Protein AF-0000000084334360 (afdb_homodimer)

pLDDT: mean 88.79, std 19.03, range [22.97, 98.69]

Solvent-accessible surface area (backbone atoms only — not comparable to full-atom values): 27209 Å² total; per-residue (Å²): 138,85,81,80,79,78,79,78,78,79,75,78,75,76,75,76,73,76,75,74,67,74,68,68,79,47,69,57,50,67,51,60,50,77,47,64,86,34,44,76,71,41,64,29,41,36,35,42,34,36,26,34,40,46,79,77,45,45,77,40,68,36,67,56,76,63,43,61,57,56,65,61,46,49,33,38,34,29,43,60,87,60,53,75,42,77,48,67,67,44,82,56,89,52,34,30,37,31,68,50,60,44,88,60,72,17,29,30,38,42,38,32,39,28,76,74,57,68,60,45,79,26,64,90,76,75,44,75,24,32,31,46,32,44,30,39,34,34,68,48,52,20,86,40,83,51,90,63,87,73,70,86,48,56,60,27,71,42,62,49,75,58,90,53,34,38,38,38,38,34,28,48,70,71,31,59,26,55,59,66,42,56,32,41,32,30,43,66,66,60,35,30,43,81,44,55,22,36,84,73,8,33,40,61,42,63,62,90,70,60,39,51,30,36,41,34,38,70,45,77,42,85,47,69,51,71,50,99,91,38,68,28,55,24,33,36,39,36,25,35,34,32,44,76,39,74,127,136,82,83,79,78,78,79,83,78,80,77,77,74,76,76,77,74,75,77,74,68,74,68,68,80,47,68,58,51,67,50,60,49,78,46,65,85,34,45,77,71,41,65,30,41,37,36,42,35,38,28,33,40,48,79,76,45,44,78,40,69,35,67,54,75,64,43,62,58,56,64,62,46,49,35,38,36,30,42,59,88,62,53,74,41,76,48,66,66,45,80,56,88,51,35,28,36,30,68,49,61,43,87,59,71,18,30,30,37,41,38,33,40,29,74,75,56,68,58,45,80,26,65,90,76,73,45,75,24,32,32,45,30,42,29,38,34,36,69,49,52,21,84,41,83,50,92,62,88,74,71,84,49,54,59,28,71,41,61,48,76,60,90,54,34,38,40,37,38,33,28,48,70,73,32,58,27,56,58,66,42,57,33,41,33,30,43,67,66,59,35,30,43,81,45,54,20,37,83,72,8,34,42,61,42,64,63,90,70,60,40,52,29,38,41,34,38,73,45,78,42,83,47,69,50,72,50,99,93,38,69,30,55,24,34,38,39,34,25,33,33,32,44,76,39,72,125

Foldseek 3Di:
DPPPPPPPPPPPPPPPPPPPPPPPVFDKDKAKDWDWDLAAQTKIKIWIFIFGQDPQLDTDTDQPPVQVLSQQKWKWKAAPVGDIDTWHWDRDRRTIMTMDGHHDAEKMKMKIKHQQDDWDDCVVVVDFIEREIEMEIEMGGRPDYDADDWDDDQWDKGWDDDVQKIKIFTDHHGATDAFQFWKWKQDQSGDIDIDTAHRRNMDMDGDDDFAKMKIKGKDKAQPWDDDPRDTGRIYIYMYIYIYGGDD/DPPPPPPPPPPPPPPPPPPPPPPPVFDKDKAKDWDWDLAAQTKIKIWIFIFGQDPQLDTDTDQPPVQVLSQQKWKWKAAPVGDIDTWHWDRDRRTIMTMDGHHDAEKMKMKIKHQQDDWDDCVVVVDFIEREIEMEIEMGGRPDYDADDWDDDQWDKGWDDDVQKIKIFTDHHGATDAFQFWKWKQDQSGDIDIDTAHRRNMDMDGDDDFAKMKIKGKDKAQPWDDDPRDTGRIYIYMYIYIYGGDD

Sequence (494 aa):
MDTFAAMRTAIIFNLFLLFCMPLTGKAAAYWMDVKGSGKLNHTVKVEVCYGNIDEYSIRHRDTGKELKLTGDFKFMLISPGGQKVPLAITQQADCWAGEFTPTEKGTYRILGINDSHPVVDRSKTGGINVRPIDYLAATYDVETITPLTIPIQFLDIVTSREGKTIHIKAFNNGKPAAKGTKLRVFNPENWEKELTVDEKGEAFFNITMPGPYIIREDWDDAVTGTYKALSYTSVRHRCNYCLPITQMDTFAAMRTAIIFNLFLLFCMPLTGKAAAYWMDVKGSGKLNHTVKVEVCYGNIDEYSIRHRDTGKELKLTGDFKFMLISPGGQKVPLAITQQADCWAGEFTPTEKGTYRILGINDSHPVVDRSKTGGINVRPIDYLAATYDVETITPLTIPIQFLDIVTSREGKTIHIKAFNNGKPAAKGTKLRVFNPENWEKELTVDEKGEAFFNITMPGPYIIREDWDDAVTGTYKALSYTSVRHRCNYCLPITQ

Secondary structure (DSSP, 8-state):
---------------------------EEEEEEEE--S-TT--EEEEEEEEEE-TTS-EEE--SHHHHHHTT-EEEEE-TT--EEEE--EE-SSSEEEEE---SSEEEEEEEEE--PPPB--GGGTPPPEEEEEEEEEEEEESB-----S--SSEEEEEEEETTEEEEEEEETTEEPPTT-EEEEE-TT--EEEEE--TTSEEEEE--S-EEEEEEEEEEE---EEETTEEESEEEEEEEEEEEE--/---------------------------EEEEEEEE--S-TT--EEEEEEEEEE-TTS-EEE--SHHHHHHTT-EEEEE-TT--EEEE--EE-SSSEEEEE---SSEEEEEEEEE--PPPB--GGGTPPPEEEEEEEEEEEEESB-----S--SSEEEEEEEETTEEEEEEEETTEEPPTT-EEEEE-TT--EEEEE--TTSEEEEE--S-EEEEEEEEEEE---EEETTEEESEEEEEEEEEEEE--

Structure (mmCIF, N/CA/C/O backbone):
data_AF-0000000084334360-model_v1
#
loop_
_entity.id
_entity.type
_entity.pdbx_description
1 polymer 'DUF4198 domain-containing protein'
#
loop_
_atom_site.group_PDB
_atom_site.id
_atom_site.type_symbol
_atom_site.label_atom_id
_atom_site.label_alt_id
_atom_site.label_comp_id
_atom_site.label_asym_id
_atom_site.label_entity_id
_atom_site.label_seq_id
_atom_site.pdbx_PDB_ins_code
_atom_site.Cartn_x
_atom_site.Cartn_y
_atom_site.Cartn_z
_atom_site.occupancy
_atom_site.B_iso_or_equiv
_atom_site.auth_seq_id
_atom_site.auth_comp_id
_atom_site.auth_asym_id
_atom_site.auth_atom_id
_atom_site.pdbx_PDB_model_num
ATOM 1 N N . MET A 1 1 ? -5.234 -34.375 73.938 1 27.67 1 MET A N 1
ATOM 2 C CA . MET A 1 1 ? -6.07 -33.875 72.875 1 27.67 1 MET A CA 1
ATOM 3 C C . MET A 1 1 ? -5.234 -33.125 71.812 1 27.67 1 MET A C 1
ATOM 5 O O . MET A 1 1 ? -4.633 -32.094 72.125 1 27.67 1 MET A O 1
ATOM 9 N N . ASP A 1 2 ? -4.508 -33.906 70.875 1 31.67 2 ASP A N 1
ATOM 10 C CA . ASP A 1 2 ? -3.525 -33.781 69.812 1 31.67 2 ASP A CA 1
ATOM 11 C C . ASP A 1 2 ? -4.082 -32.969 68.625 1 31.67 2 ASP A C 1
ATOM 13 O O . ASP A 1 2 ? -5.062 -33.375 68 1 31.67 2 ASP A O 1
ATOM 17 N N . THR A 1 3 ? -4.117 -31.594 68.75 1 30.69 3 THR A N 1
ATOM 18 C CA . THR A 1 3 ? -4.559 -30.562 67.812 1 30.69 3 THR A CA 1
ATOM 19 C C . THR A 1 3 ? -3.775 -30.625 66.5 1 30.69 3 THR A C 1
ATOM 21 O O . THR A 1 3 ? -2.549 -30.484 66.5 1 30.69 3 THR A O 1
ATOM 24 N N . PHE A 1 4 ? -4.184 -31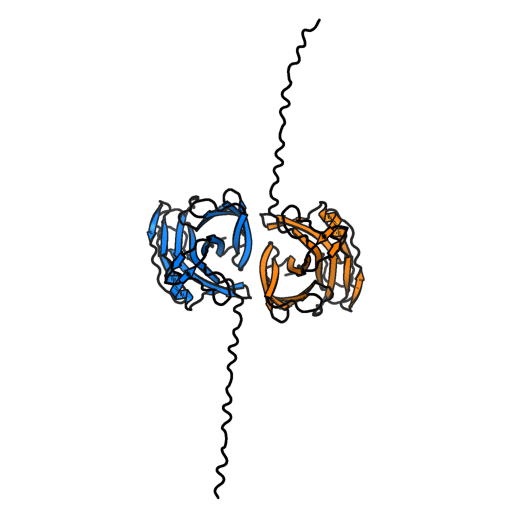.484 65.5 1 30.33 4 PHE A N 1
ATOM 25 C CA . PHE A 1 4 ? -3.766 -31.703 64.125 1 30.33 4 PHE A CA 1
ATOM 26 C C . PHE A 1 4 ? -3.805 -30.406 63.312 1 30.33 4 PHE A C 1
ATOM 28 O O . PHE A 1 4 ? -4.883 -29.875 63.031 1 30.33 4 PHE A O 1
ATOM 35 N N . ALA A 1 5 ? -2.883 -29.375 63.531 1 32.94 5 ALA A N 1
ATOM 36 C CA . ALA A 1 5 ? -2.709 -28.156 62.75 1 32.94 5 ALA A CA 1
ATOM 37 C C . ALA A 1 5 ? -2.572 -28.484 61.25 1 32.94 5 ALA A C 1
ATOM 39 O O . ALA A 1 5 ? -1.693 -29.25 60.844 1 32.94 5 ALA A O 1
ATOM 40 N N . ALA A 1 6 ? -3.688 -28.5 60.375 1 28.14 6 ALA A N 1
ATOM 41 C CA . ALA A 1 6 ? -3.947 -28.594 58.938 1 28.14 6 ALA A CA 1
ATOM 42 C C . ALA A 1 6 ? -3.102 -27.594 58.156 1 28.14 6 ALA A C 1
ATOM 44 O O . ALA A 1 6 ? -3.297 -26.391 58.281 1 28.14 6 ALA A O 1
ATOM 45 N N . MET A 1 7 ? -1.789 -27.75 58 1 29.19 7 MET A N 1
ATOM 46 C CA . MET A 1 7 ? -0.953 -26.906 57.156 1 29.19 7 MET A CA 1
ATOM 47 C C . MET A 1 7 ? -1.464 -26.906 55.719 1 29.19 7 MET A C 1
ATOM 49 O O . MET A 1 7 ? -1.469 -27.953 55.062 1 29.19 7 MET A O 1
ATOM 53 N N . ARG A 1 8 ? -2.586 -26.141 55.312 1 34.06 8 ARG A N 1
ATOM 54 C CA . ARG A 1 8 ? -3.09 -25.984 53.938 1 34.06 8 ARG A CA 1
ATOM 55 C C . ARG A 1 8 ? -1.998 -25.484 53 1 34.06 8 ARG A C 1
ATOM 57 O O . ARG A 1 8 ? -1.339 -24.484 53.281 1 34.06 8 ARG A O 1
ATOM 64 N N . THR A 1 9 ? -1.276 -26.375 52.25 1 32.53 9 THR A N 1
ATOM 65 C CA . THR A 1 9 ? -0.378 -26.062 51.156 1 32.53 9 THR A CA 1
ATOM 66 C C . THR A 1 9 ? -1.068 -25.156 50.125 1 32.53 9 THR A C 1
ATOM 68 O O . THR A 1 9 ? -2.121 -25.516 49.594 1 32.53 9 THR A O 1
ATOM 71 N N . ALA A 1 10 ? -0.961 -23.797 50.156 1 38.62 10 ALA A N 1
ATOM 72 C CA . ALA A 1 10 ? -1.348 -22.812 49.156 1 38.62 10 ALA A CA 1
ATOM 73 C C . ALA A 1 10 ? -0.802 -23.203 47.781 1 38.62 10 ALA A C 1
ATOM 75 O O . ALA A 1 10 ? 0.413 -23.297 47.594 1 38.62 10 ALA A O 1
ATOM 76 N N . ILE A 1 11 ? -1.46 -24.109 47.031 1 35.09 11 ILE A N 1
ATOM 77 C CA . ILE A 1 11 ? -1.162 -24.359 45.625 1 35.09 11 ILE A CA 1
ATOM 78 C C . ILE A 1 11 ? -1.144 -23.047 44.875 1 35.09 11 ILE A C 1
ATOM 80 O O . ILE A 1 11 ? -2.148 -22.328 44.812 1 35.09 11 ILE A O 1
ATOM 84 N N . ILE A 1 12 ? -0.017 -22.359 44.781 1 38.16 12 ILE A N 1
ATOM 85 C CA . ILE A 1 12 ? 0.243 -21.234 43.875 1 38.16 12 ILE A CA 1
ATOM 86 C C . ILE A 1 12 ? -0.097 -21.641 42.438 1 38.16 12 ILE A C 1
ATOM 88 O O . ILE A 1 12 ? 0.547 -22.531 41.875 1 38.16 12 ILE A O 1
ATOM 92 N N . PHE A 1 13 ? -1.381 -21.672 42.094 1 36.47 13 PHE A N 1
ATOM 93 C CA . PHE A 1 13 ? -1.747 -21.781 40.688 1 36.47 13 PHE A CA 1
ATOM 94 C C . PHE A 1 13 ? -1.092 -20.672 39.875 1 36.47 13 PHE A C 1
ATOM 96 O O . PHE A 1 13 ? -1.388 -19.484 40.062 1 36.47 13 PHE A O 1
ATOM 103 N N . ASN A 1 14 ? 0.133 -20.859 39.469 1 36.88 14 ASN A N 1
ATOM 104 C CA . ASN A 1 14 ? 0.683 -20.016 38.406 1 36.88 14 ASN A CA 1
ATOM 105 C C . ASN A 1 14 ? -0.234 -20 37.188 1 36.88 14 ASN A C 1
ATOM 107 O O . ASN A 1 14 ? -0.442 -21.016 36.531 1 36.88 14 ASN A O 1
ATOM 111 N N . LEU A 1 15 ? -1.276 -19.219 37.219 1 36.53 15 LEU A N 1
ATOM 112 C CA . LEU A 1 15 ? -2.008 -18.875 36 1 36.53 15 LEU A CA 1
ATOM 113 C C . LEU A 1 15 ? -1.053 -18.438 34.906 1 36.53 15 LEU A C 1
ATOM 115 O O . LEU A 1 15 ? -0.431 -17.375 35 1 36.53 15 LEU A O 1
ATOM 119 N N . PHE A 1 16 ? -0.43 -19.344 34.188 1 35.5 16 PHE A N 1
ATOM 120 C CA . PHE A 1 16 ? 0.209 -19.031 32.938 1 35.5 16 PHE A CA 1
ATOM 121 C C . PHE A 1 16 ? -0.729 -18.234 32.031 1 35.5 16 PHE A C 1
ATOM 123 O O . PHE A 1 16 ? -1.732 -18.766 31.547 1 35.5 16 PHE A O 1
ATOM 130 N N . LEU A 1 17 ? -0.932 -16.984 32.281 1 34.28 17 LEU A N 1
ATOM 131 C CA . LEU A 1 17 ? -1.529 -16.109 31.266 1 34.28 17 LEU A CA 1
ATOM 132 C C . LEU A 1 17 ? -0.919 -16.375 29.891 1 34.28 17 LEU A C 1
ATOM 134 O O . LEU A 1 17 ? 0.254 -16.078 29.656 1 34.28 17 LEU A O 1
ATOM 138 N N . LEU A 1 18 ? -1.412 -17.359 29.188 1 32.91 18 LEU A N 1
ATOM 139 C CA . LEU A 1 18 ? -1.166 -17.422 27.75 1 32.91 18 LEU A CA 1
ATOM 140 C C . LEU A 1 18 ? -1.333 -16.062 27.109 1 32.91 18 LEU A C 1
ATOM 142 O O . LEU A 1 18 ? -2.441 -15.516 27.062 1 32.91 18 LEU A O 1
ATOM 146 N N . PHE A 1 19 ? -0.358 -15.266 27.141 1 32.5 19 PHE A N 1
ATOM 147 C CA . PHE A 1 19 ? -0.255 -14.094 26.297 1 32.5 19 PHE A CA 1
ATOM 148 C C . PHE A 1 19 ? -0.629 -14.43 24.859 1 32.5 19 PHE A C 1
ATOM 150 O O . PHE A 1 19 ? 0.153 -15.055 24.141 1 32.5 19 PHE A O 1
ATOM 157 N N . CYS A 1 20 ? -1.87 -14.648 24.531 1 32.06 20 CYS A N 1
ATOM 158 C CA . CYS A 1 20 ? -2.301 -14.609 23.141 1 32.06 20 CYS A CA 1
ATOM 159 C C . CYS A 1 20 ? -1.808 -13.336 22.453 1 32.06 20 CYS A C 1
ATOM 161 O O . CYS A 1 20 ? -2.344 -12.258 22.688 1 32.06 20 CYS A O 1
ATOM 163 N N . MET A 1 21 ? -0.608 -13.164 22.156 1 34.53 21 MET A N 1
ATOM 164 C CA . MET A 1 21 ? -0.184 -12.094 21.266 1 34.53 21 MET A CA 1
ATOM 165 C C . MET A 1 21 ? -1.116 -11.992 20.062 1 34.53 21 MET A C 1
ATOM 167 O O . MET A 1 21 ? -1.36 -12.984 19.375 1 34.53 21 MET A O 1
ATOM 171 N N . PRO A 1 22 ? -2.01 -11.141 20.031 1 37.38 22 PRO A N 1
ATOM 172 C CA . PRO A 1 22 ? -2.691 -11.031 18.734 1 37.38 22 PRO A CA 1
ATOM 173 C C . PRO A 1 22 ? -1.726 -11.078 17.547 1 37.38 22 PRO A C 1
ATOM 175 O O . PRO A 1 22 ? -0.72 -10.367 17.547 1 37.38 22 PRO A O 1
ATOM 178 N N . LEU A 1 23 ? -1.589 -12.148 16.891 1 37.41 23 LEU A N 1
ATOM 179 C CA . LEU A 1 23 ? -0.944 -12.18 15.578 1 37.41 23 LEU A CA 1
ATOM 180 C C . LEU A 1 23 ? -1.398 -11 14.727 1 37.41 23 LEU A C 1
ATOM 182 O O . LEU A 1 23 ? -2.58 -10.883 14.398 1 37.41 23 LEU A O 1
ATOM 186 N N . THR A 1 24 ? -1.072 -9.789 15.039 1 41.31 24 THR A N 1
ATOM 187 C CA . THR A 1 24 ? -1.21 -8.844 13.938 1 41.31 24 THR A CA 1
ATOM 188 C C . THR A 1 24 ? -1.216 -9.578 12.594 1 41.31 24 THR A C 1
ATOM 190 O O . THR A 1 24 ? -0.286 -10.32 12.289 1 41.31 24 THR A O 1
ATOM 193 N N . GLY A 1 25 ? -2.334 -10.07 12.25 1 42.28 25 GLY A N 1
ATOM 194 C CA . GLY A 1 25 ? -2.449 -10.844 11.023 1 42.28 25 GLY A CA 1
ATOM 195 C C . GLY A 1 25 ? -1.522 -10.359 9.93 1 42.28 25 GLY A C 1
ATOM 196 O O . GLY A 1 25 ? -1.887 -9.484 9.141 1 42.28 25 GLY A O 1
ATOM 197 N N . LYS A 1 26 ? -0.162 -10.336 10.289 1 54.03 26 LYS A N 1
ATOM 198 C CA . LYS A 1 26 ? 0.867 -10.188 9.266 1 54.03 26 LYS A CA 1
ATOM 199 C C . LYS A 1 26 ? 0.476 -10.914 7.98 1 54.03 26 LYS A C 1
ATOM 201 O O . LYS A 1 26 ? -0.084 -12.008 8.031 1 54.03 26 LYS A O 1
ATOM 206 N N . ALA A 1 27 ? 0.328 -10.141 6.883 1 68.69 27 ALA A N 1
ATOM 207 C CA . ALA A 1 27 ? -0.017 -10.641 5.555 1 68.69 27 ALA A CA 1
ATOM 208 C C . ALA A 1 27 ? 0.786 -11.891 5.215 1 68.69 27 ALA A C 1
ATOM 210 O O . ALA A 1 27 ? 2.018 -11.859 5.207 1 68.69 27 ALA A O 1
ATOM 211 N N . ALA A 1 28 ? 0.281 -13.039 5.465 1 87.75 28 ALA A N 1
ATOM 212 C CA . ALA A 1 28 ? 0.89 -14.305 5.066 1 87.75 28 ALA A CA 1
ATOM 213 C C . ALA A 1 28 ? 0.375 -14.758 3.701 1 87.75 28 ALA A C 1
ATOM 215 O O . ALA A 1 28 ? -0.774 -14.484 3.344 1 87.75 28 ALA A O 1
ATOM 216 N N . ALA A 1 29 ? 1.287 -15.305 2.982 1 92.94 29 ALA A N 1
ATOM 217 C CA . ALA A 1 29 ? 0.871 -15.734 1.651 1 92.94 29 ALA A CA 1
ATOM 218 C C . ALA A 1 29 ? 1.814 -16.797 1.097 1 92.94 29 ALA A C 1
ATOM 220 O O . ALA A 1 29 ? 2.922 -16.984 1.606 1 92.94 29 ALA A O 1
ATOM 221 N N . TYR A 1 30 ? 1.279 -17.547 0.136 1 97.5 30 TYR A N 1
ATOM 222 C CA . TYR A 1 30 ? 2.098 -18.422 -0.688 1 97.5 30 TYR A CA 1
ATOM 223 C C . TYR A 1 30 ? 2.793 -17.656 -1.797 1 97.5 30 TYR A C 1
ATOM 225 O O . TYR A 1 30 ? 2.23 -16.703 -2.344 1 97.5 30 TYR A O 1
ATOM 233 N N . TRP A 1 31 ? 4.02 -18.031 -2.135 1 97.75 31 TRP A N 1
ATOM 234 C CA . TRP A 1 31 ? 4.691 -17.5 -3.318 1 97.75 31 TRP A CA 1
ATOM 235 C C . TRP A 1 31 ? 5.637 -18.547 -3.916 1 97.75 31 TRP A C 1
ATOM 237 O O . TRP A 1 31 ? 5.855 -19.609 -3.328 1 97.75 31 TRP A O 1
ATOM 247 N N . MET A 1 32 ? 6.102 -18.266 -5.152 1 97.81 32 MET A N 1
ATOM 248 C CA . MET A 1 32 ? 7.07 -19.109 -5.844 1 97.81 32 MET A CA 1
ATOM 249 C C . MET A 1 32 ? 8.359 -18.328 -6.133 1 97.81 32 MET A C 1
ATOM 251 O O . MET A 1 32 ? 8.312 -17.156 -6.508 1 97.81 32 MET A O 1
ATOM 255 N N . ASP A 1 33 ? 9.414 -18.969 -5.922 1 96.81 33 ASP A N 1
ATOM 256 C CA . ASP A 1 33 ? 10.711 -18.516 -6.43 1 96.81 33 ASP A CA 1
ATOM 257 C C . ASP A 1 33 ? 11.18 -19.406 -7.582 1 96.81 33 ASP A C 1
ATOM 259 O O . ASP A 1 33 ? 11.352 -20.609 -7.418 1 96.81 33 ASP A O 1
ATOM 263 N N . VAL A 1 34 ? 11.336 -18.797 -8.719 1 97.5 34 VAL A N 1
ATOM 264 C CA . VAL A 1 34 ? 11.797 -19.516 -9.898 1 97.5 34 VAL A CA 1
ATOM 265 C C . VAL A 1 34 ? 13.219 -19.078 -10.25 1 97.5 34 VAL A C 1
ATOM 267 O O . VAL A 1 34 ? 13.469 -17.906 -10.539 1 97.5 34 VAL A O 1
ATOM 270 N N . LYS A 1 35 ? 14.117 -19.984 -10.234 1 95.81 35 LYS A N 1
ATOM 271 C CA . LYS A 1 35 ? 15.539 -19.688 -10.398 1 95.81 35 LYS A CA 1
ATOM 272 C C . LYS A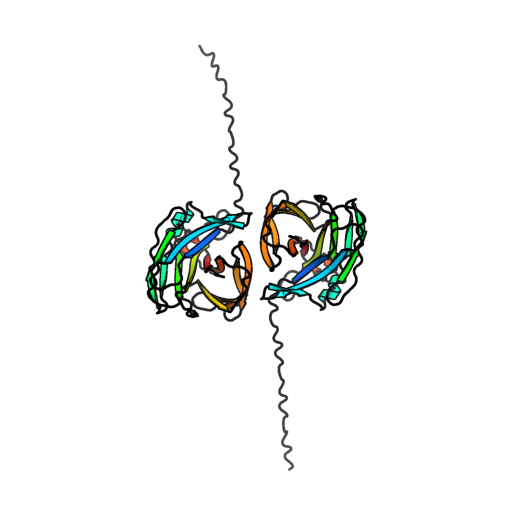 1 35 ? 16.156 -20.5 -11.531 1 95.81 35 LYS A C 1
ATOM 274 O O . LYS A 1 35 ? 15.977 -21.719 -11.594 1 95.81 35 LYS A O 1
ATOM 279 N N . GLY A 1 36 ? 16.797 -19.812 -12.391 1 96.25 36 GLY A N 1
ATOM 280 C CA . GLY A 1 36 ? 17.516 -20.438 -13.492 1 96.25 36 GLY A CA 1
ATOM 281 C C . GLY A 1 36 ? 18.328 -19.469 -14.305 1 96.25 36 GLY A C 1
ATOM 282 O O . GLY A 1 36 ? 18.359 -18.266 -14.008 1 96.25 36 GLY A O 1
ATOM 283 N N . SER A 1 37 ? 19.016 -19.922 -15.375 1 96.19 37 SER A N 1
ATOM 284 C CA . SER A 1 37 ? 19.953 -19.109 -16.141 1 96.19 37 SER A CA 1
ATOM 285 C C . SER A 1 37 ? 19.266 -18.453 -17.344 1 96.19 37 SER A C 1
ATOM 287 O O . SER A 1 37 ? 19.844 -17.562 -17.984 1 96.19 37 SER A O 1
ATOM 289 N N . GLY A 1 38 ? 18.078 -18.922 -17.625 1 96.25 38 GLY A N 1
ATOM 290 C CA . GLY A 1 38 ? 17.391 -18.438 -18.812 1 96.25 38 GLY A CA 1
ATOM 291 C C . GLY A 1 38 ? 17.875 -19.094 -20.094 1 96.25 38 GLY A C 1
ATOM 292 O O . GLY A 1 38 ? 17.609 -18.594 -21.188 1 96.25 38 GLY A O 1
ATOM 293 N N . LYS A 1 39 ? 18.609 -20.188 -19.922 1 97.62 39 LYS A N 1
ATOM 294 C CA . LYS A 1 39 ? 19.188 -20.859 -21.078 1 97.62 39 LYS A CA 1
ATOM 295 C C . LYS A 1 39 ? 18.562 -22.234 -21.297 1 97.62 39 LYS A C 1
ATOM 297 O O . LYS A 1 39 ? 18.109 -22.875 -20.344 1 97.62 39 LYS A O 1
ATOM 302 N N . LEU A 1 40 ? 18.562 -22.641 -22.562 1 97.69 40 LEU A N 1
ATOM 303 C CA . LEU A 1 40 ? 18.109 -23.984 -22.922 1 97.69 40 LEU A CA 1
ATOM 304 C C . LEU A 1 40 ? 18.922 -25.047 -22.219 1 97.69 40 LEU A C 1
ATOM 306 O O . LEU A 1 40 ? 20.141 -24.922 -22.094 1 97.69 40 LEU A O 1
ATOM 310 N N . ASN A 1 41 ? 18.219 -26.047 -21.766 1 97.94 41 ASN A N 1
ATOM 311 C CA . ASN A 1 41 ? 18.828 -27.281 -21.234 1 97.94 41 ASN A CA 1
ATOM 312 C C . ASN A 1 41 ? 19.516 -27.031 -19.891 1 97.94 41 ASN A C 1
ATOM 314 O O . ASN A 1 41 ? 20.375 -27.812 -19.484 1 97.94 41 ASN A O 1
ATOM 318 N N . HIS A 1 42 ? 19.266 -25.875 -19.281 1 98.38 42 HIS A N 1
ATOM 319 C CA . HIS A 1 42 ? 19.703 -25.625 -17.922 1 98.38 42 HIS A CA 1
ATOM 320 C C . HIS A 1 42 ? 18.547 -25.812 -16.938 1 98.38 42 HIS A C 1
ATOM 322 O O . HIS A 1 42 ? 17.453 -25.281 -17.141 1 98.38 42 HIS A O 1
ATOM 328 N N . THR A 1 43 ? 18.812 -26.484 -15.906 1 98.5 43 THR A N 1
ATOM 329 C CA . THR A 1 43 ? 17.781 -26.812 -14.922 1 98.5 43 THR A CA 1
ATOM 330 C C . THR A 1 43 ? 17.25 -25.531 -14.266 1 98.5 43 THR A C 1
ATOM 332 O O . THR A 1 43 ? 18.016 -24.641 -13.93 1 98.5 43 THR A O 1
ATOM 335 N N . VAL A 1 44 ? 15.977 -25.484 -14.133 1 98.44 44 VAL A N 1
ATOM 336 C CA . VAL A 1 44 ? 15.273 -24.406 -13.438 1 98.44 44 VAL A CA 1
ATOM 337 C C . VAL A 1 44 ? 14.68 -24.938 -12.133 1 98.44 44 VAL A C 1
ATOM 339 O O . VAL A 1 44 ? 14.023 -25.984 -12.125 1 98.44 44 VAL A O 1
ATOM 342 N N . LYS A 1 45 ? 14.922 -24.266 -11.086 1 98.44 45 LYS A N 1
ATOM 343 C CA . LYS A 1 45 ? 14.391 -24.656 -9.781 1 98.44 45 LYS A CA 1
ATOM 344 C C . LYS A 1 45 ? 13.188 -23.797 -9.406 1 98.44 45 LYS A C 1
ATOM 346 O O . LYS A 1 45 ? 13.219 -22.578 -9.562 1 98.44 45 LYS A O 1
ATOM 351 N N . VAL A 1 46 ? 12.172 -24.469 -8.977 1 98.62 46 VAL A N 1
ATOM 352 C CA . VAL A 1 46 ? 10.969 -23.797 -8.5 1 98.62 46 VAL A CA 1
ATOM 353 C C . VAL A 1 46 ? 10.766 -24.094 -7.016 1 98.62 46 VAL A C 1
ATOM 355 O O . VAL A 1 46 ? 10.641 -25.25 -6.617 1 98.62 46 VAL A O 1
ATOM 358 N N . GLU A 1 47 ? 10.734 -23.078 -6.207 1 98.31 47 GLU A N 1
ATOM 359 C CA . GLU A 1 47 ? 10.438 -23.219 -4.785 1 98.31 47 GLU A CA 1
ATOM 360 C C . GLU A 1 47 ? 9.078 -22.625 -4.445 1 98.31 47 GLU A C 1
ATOM 362 O O . GLU A 1 47 ? 8.773 -21.484 -4.836 1 98.31 47 GLU A O 1
ATOM 367 N N . VAL A 1 48 ? 8.297 -23.406 -3.812 1 98.44 48 VAL A N 1
ATOM 368 C CA . VAL A 1 48 ? 6.988 -22.969 -3.342 1 98.44 48 VAL A CA 1
ATOM 369 C C . VAL A 1 48 ? 7.035 -22.734 -1.834 1 98.44 48 VAL A C 1
ATOM 371 O O . VAL A 1 48 ? 7.285 -23.656 -1.061 1 98.44 48 VAL A O 1
ATOM 374 N N . CYS A 1 49 ? 6.746 -21.5 -1.45 1 97.69 49 CYS A N 1
ATOM 375 C CA . CYS A 1 49 ? 6.957 -21.094 -0.066 1 97.69 49 CYS A CA 1
ATOM 376 C C . CYS A 1 49 ? 5.68 -20.531 0.54 1 97.69 49 CYS A C 1
ATOM 378 O O . CYS A 1 49 ? 4.77 -20.125 -0.187 1 97.69 49 CYS A O 1
ATOM 380 N N . TYR A 1 50 ? 5.57 -20.641 1.8 1 96.94 50 TYR A N 1
ATOM 381 C CA . TYR A 1 50 ? 4.598 -19.922 2.625 1 96.94 50 TYR A CA 1
ATOM 382 C C . TYR A 1 50 ? 5.297 -19.109 3.709 1 96.94 50 TYR A C 1
ATOM 384 O O . TYR A 1 50 ? 6.348 -19.516 4.215 1 96.94 50 TYR A O 1
ATOM 392 N N . GLY A 1 51 ? 4.75 -17.984 3.945 1 96 51 GLY A N 1
ATOM 393 C CA . GLY A 1 51 ? 5.363 -17.234 5.023 1 96 51 GLY A CA 1
ATOM 394 C C . GLY A 1 51 ? 4.684 -15.898 5.277 1 96 51 GLY A C 1
ATOM 395 O O . GLY A 1 51 ? 3.531 -15.695 4.887 1 96 51 GLY A O 1
ATOM 396 N N . ASN A 1 52 ? 5.391 -15.094 6.082 1 93.31 52 ASN A N 1
ATOM 397 C CA . ASN A 1 52 ? 4.852 -13.797 6.488 1 93.31 52 ASN A CA 1
ATOM 398 C C . ASN A 1 52 ? 5.887 -12.688 6.352 1 93.31 52 ASN A C 1
ATOM 400 O O . ASN A 1 52 ? 7.086 -12.961 6.262 1 93.31 52 ASN A O 1
ATOM 404 N N . ILE A 1 53 ? 5.332 -11.516 6.238 1 91.69 53 ILE A N 1
ATOM 405 C CA . ILE A 1 53 ? 6.172 -10.32 6.293 1 91.69 53 ILE A CA 1
ATOM 406 C C . ILE A 1 53 ? 6.129 -9.727 7.695 1 91.69 53 ILE A C 1
ATOM 408 O O . ILE A 1 53 ? 5.051 -9.453 8.234 1 91.69 53 ILE A O 1
ATOM 412 N N . ASP A 1 54 ? 7.281 -9.484 8.289 1 89.31 54 ASP A N 1
ATOM 413 C CA . ASP A 1 54 ? 7.301 -8.984 9.656 1 89.31 54 ASP A CA 1
ATOM 414 C C . ASP A 1 54 ? 7.215 -7.461 9.68 1 89.31 54 ASP A C 1
ATOM 416 O O . ASP A 1 54 ? 7.027 -6.824 8.641 1 89.31 54 ASP A O 1
ATOM 420 N N . GLU A 1 55 ? 7.281 -6.906 10.867 1 85.19 55 GLU A N 1
ATOM 421 C CA . GLU A 1 55 ? 7.117 -5.469 11.062 1 85.19 55 GLU A CA 1
ATOM 422 C C . GLU A 1 55 ? 8.273 -4.695 10.43 1 85.19 55 GLU A C 1
ATOM 424 O O . GLU A 1 55 ? 8.156 -3.488 10.195 1 85.19 55 GLU A O 1
ATOM 429 N N . TYR A 1 56 ? 9.352 -5.355 10.125 1 88 56 TYR A N 1
ATOM 430 C CA . TYR A 1 56 ? 10.508 -4.727 9.492 1 88 56 TYR A CA 1
ATOM 431 C C . TYR A 1 56 ? 10.469 -4.91 7.977 1 88 56 TYR A C 1
ATOM 433 O O . TYR A 1 56 ? 11.438 -4.605 7.281 1 88 56 TYR A O 1
ATOM 441 N N . SER A 1 57 ? 9.375 -5.48 7.469 1 88.81 57 SER A N 1
ATOM 442 C CA . SER A 1 57 ? 9.125 -5.695 6.051 1 88.81 57 SER A 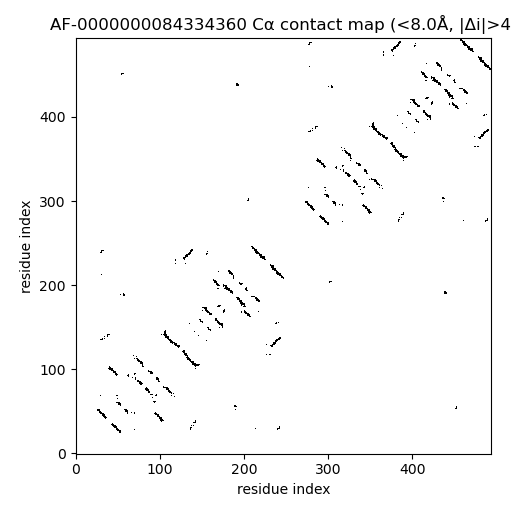CA 1
ATOM 443 C C . SER A 1 57 ? 10 -6.809 5.492 1 88.81 57 SER A C 1
ATOM 445 O O . SER A 1 57 ? 10.383 -6.777 4.32 1 88.81 57 SER A O 1
ATOM 447 N N . ILE A 1 58 ? 10.352 -7.68 6.375 1 90.44 58 ILE A N 1
ATOM 448 C CA . ILE A 1 58 ? 11.156 -8.828 5.957 1 90.44 58 ILE A CA 1
ATOM 449 C C . ILE A 1 58 ? 10.273 -10.062 5.836 1 90.44 58 ILE A C 1
ATOM 451 O O . ILE A 1 58 ? 9.5 -10.375 6.746 1 90.44 58 ILE A O 1
ATOM 455 N N . ARG A 1 59 ? 10.398 -10.695 4.691 1 92.31 59 ARG A N 1
ATOM 456 C CA . ARG A 1 59 ? 9.656 -11.93 4.473 1 92.31 59 ARG A CA 1
ATOM 457 C C . ARG A 1 59 ? 10.352 -13.117 5.129 1 92.31 59 ARG A C 1
ATOM 459 O O . ARG A 1 59 ? 11.562 -13.297 4.969 1 92.31 59 ARG A O 1
ATOM 466 N N . HIS A 1 60 ? 9.547 -13.883 5.84 1 94.19 60 HIS A N 1
ATOM 467 C CA . HIS A 1 60 ? 10.031 -15.086 6.5 1 94.19 60 HIS A CA 1
ATOM 468 C C . HIS A 1 60 ? 9.258 -16.312 6.043 1 94.19 60 HIS A C 1
ATOM 470 O O . HIS A 1 60 ? 8.023 -16.297 6.004 1 94.19 60 HIS A O 1
ATOM 476 N N . ARG A 1 61 ? 9.969 -17.312 5.695 1 95.38 61 ARG A N 1
ATOM 477 C CA . ARG A 1 61 ? 9.336 -18.578 5.363 1 95.38 61 ARG A CA 1
ATOM 478 C C . ARG A 1 61 ? 8.844 -19.281 6.621 1 95.38 61 ARG A C 1
ATOM 480 O O . ARG A 1 61 ? 9.523 -19.281 7.648 1 95.38 61 ARG A O 1
ATOM 487 N N . ASP A 1 62 ? 7.691 -19.812 6.539 1 92.19 62 ASP A N 1
ATOM 488 C CA . ASP A 1 62 ? 7.113 -20.594 7.633 1 92.19 62 ASP A CA 1
ATOM 489 C C . ASP A 1 62 ? 7.457 -22.062 7.492 1 92.19 62 ASP A C 1
ATOM 491 O O . ASP A 1 62 ? 7.477 -22.609 6.387 1 92.19 62 ASP A O 1
ATOM 495 N N . THR A 1 63 ? 7.73 -22.688 8.625 1 90.75 63 THR A N 1
ATOM 496 C CA . THR A 1 63 ? 8.078 -24.109 8.594 1 90.75 63 THR A CA 1
ATOM 497 C C . THR A 1 63 ? 7.094 -24.922 9.43 1 90.75 63 THR A C 1
ATOM 499 O O . THR A 1 63 ? 7.359 -26.078 9.758 1 90.75 63 THR A O 1
ATOM 502 N N . GLY A 1 64 ? 6.02 -24.344 9.797 1 90.69 64 GLY A N 1
ATOM 503 C CA . GLY A 1 64 ? 5.031 -25.031 10.625 1 90.69 64 GLY A CA 1
ATOM 504 C C . GLY A 1 64 ? 4.004 -25.797 9.812 1 90.69 64 GLY A C 1
ATOM 505 O O . GLY A 1 64 ? 4.348 -26.453 8.828 1 90.69 64 GLY A O 1
ATOM 506 N N . LYS A 1 65 ? 2.799 -25.812 10.328 1 88.06 65 LYS A N 1
ATOM 507 C CA . LYS A 1 65 ? 1.699 -26.578 9.734 1 88.06 65 LYS A CA 1
ATOM 508 C C . LYS A 1 65 ? 1.462 -26.156 8.289 1 88.06 65 LYS A C 1
ATOM 510 O O . LYS A 1 65 ? 1.07 -26.984 7.457 1 88.06 65 LYS A O 1
ATOM 515 N N . GLU A 1 66 ? 1.698 -24.891 7.98 1 89 66 GLU A N 1
ATOM 516 C CA . GLU A 1 66 ? 1.424 -24.359 6.645 1 89 66 GLU A CA 1
ATOM 517 C C . GLU A 1 66 ? 2.395 -24.938 5.617 1 89 66 GLU A C 1
ATOM 519 O O . GLU A 1 66 ? 2.062 -25.047 4.434 1 89 66 GLU A O 1
ATOM 524 N N . LEU A 1 67 ? 3.604 -25.281 6.047 1 92.62 67 LEU A N 1
ATOM 525 C CA . LEU A 1 67 ? 4.547 -25.938 5.137 1 92.62 67 LEU A CA 1
ATOM 526 C C . LEU A 1 67 ? 3.975 -27.234 4.598 1 92.62 67 LEU A C 1
ATOM 528 O O . LEU A 1 67 ? 4.07 -27.516 3.398 1 92.62 67 LEU A O 1
ATOM 532 N N . LYS A 1 68 ? 3.412 -27.984 5.484 1 92.31 68 LYS A N 1
ATOM 533 C CA . LYS A 1 68 ? 2.82 -29.25 5.043 1 92.31 68 LYS A CA 1
ATOM 534 C C . LYS A 1 68 ? 1.682 -29 4.055 1 92.31 68 LYS A C 1
ATOM 536 O O . LYS A 1 68 ? 1.584 -29.688 3.033 1 92.31 68 LYS A O 1
ATOM 541 N N . LEU A 1 69 ? 0.855 -28.031 4.336 1 92.38 69 LEU A N 1
ATOM 542 C CA . LEU A 1 69 ? -0.281 -27.719 3.48 1 92.38 69 LEU A CA 1
ATOM 543 C C . LEU A 1 69 ? 0.187 -27.219 2.119 1 92.38 69 LEU A C 1
ATOM 545 O O . LEU A 1 69 ? -0.515 -27.375 1.118 1 92.38 69 LEU A O 1
ATOM 549 N N . THR A 1 70 ? 1.348 -26.609 2.09 1 96.12 70 THR A N 1
ATOM 550 C CA . THR A 1 70 ? 1.929 -26.125 0.842 1 96.12 70 THR A CA 1
ATOM 551 C C . THR A 1 70 ? 2.115 -27.281 -0.146 1 96.12 70 THR A C 1
ATOM 553 O O . THR A 1 70 ? 1.994 -27.094 -1.357 1 96.12 70 THR A O 1
ATOM 556 N N . GLY A 1 71 ? 2.281 -28.438 0.347 1 96.31 71 GLY A N 1
ATOM 557 C CA . GLY A 1 71 ? 2.514 -29.609 -0.481 1 96.31 71 GLY A CA 1
ATOM 558 C C . GLY A 1 71 ? 1.281 -30.062 -1.244 1 96.31 71 GLY A C 1
ATOM 559 O O . GLY A 1 71 ? 1.377 -30.859 -2.17 1 96.31 71 GLY A O 1
ATOM 560 N N . ASP A 1 72 ? 0.188 -29.516 -0.902 1 96.94 72 ASP A N 1
ATOM 561 C CA . ASP A 1 72 ? -1.062 -29.922 -1.538 1 96.94 72 ASP A CA 1
ATOM 562 C C . ASP A 1 72 ? -1.267 -29.188 -2.861 1 96.94 72 ASP A C 1
ATOM 564 O O . ASP A 1 72 ? -2.217 -29.469 -3.594 1 96.94 72 ASP A O 1
ATOM 568 N N . PHE A 1 73 ? -0.393 -28.266 -3.152 1 98.31 73 PHE A N 1
ATOM 569 C CA . PHE A 1 73 ? -0.475 -27.609 -4.457 1 98.31 73 PHE A CA 1
ATOM 570 C C . PHE A 1 73 ? -0.248 -28.625 -5.578 1 98.31 73 PHE A C 1
ATOM 572 O O . PHE A 1 73 ? 0.625 -29.484 -5.473 1 98.31 73 PHE A O 1
ATOM 579 N N . LYS A 1 74 ? -1.039 -28.5 -6.605 1 98.25 74 LYS A N 1
ATOM 580 C CA . LYS A 1 74 ? -0.805 -29.172 -7.879 1 98.25 74 LYS A CA 1
ATOM 581 C C . LYS A 1 74 ? -0.255 -28.203 -8.922 1 98.25 74 LYS A C 1
ATOM 583 O O . LYS A 1 74 ? -0.877 -27.188 -9.211 1 98.25 74 LYS A O 1
ATOM 588 N N . PHE A 1 75 ? 0.867 -28.547 -9.43 1 98.62 75 PHE A N 1
ATOM 589 C CA . PHE A 1 75 ? 1.513 -27.625 -10.359 1 98.62 75 PHE A CA 1
ATOM 590 C C . PHE A 1 75 ? 1.474 -28.188 -11.781 1 98.62 75 PHE A C 1
ATOM 592 O O . PHE A 1 75 ? 1.594 -29.391 -11.984 1 98.62 75 PHE A O 1
ATOM 599 N N . MET A 1 76 ? 1.307 -27.328 -12.664 1 98.12 76 MET A N 1
ATOM 600 C CA . MET A 1 76 ? 1.378 -27.609 -14.094 1 98.12 76 MET A CA 1
ATOM 601 C C . MET A 1 76 ? 2.412 -26.703 -14.766 1 98.12 76 MET A C 1
ATOM 603 O O . MET A 1 76 ? 2.455 -25.5 -14.516 1 98.12 76 MET A O 1
ATOM 607 N N . LEU A 1 77 ? 3.297 -27.297 -15.508 1 98.25 77 LEU A N 1
ATOM 608 C CA . LEU A 1 77 ? 4.25 -26.594 -16.359 1 98.25 77 LEU A CA 1
ATOM 609 C C . LEU A 1 77 ? 3.76 -26.547 -17.812 1 98.25 77 LEU A C 1
ATOM 611 O O . LEU A 1 77 ? 3.4 -27.594 -18.375 1 98.25 77 LEU A O 1
ATOM 615 N N . ILE A 1 78 ? 3.707 -25.406 -18.375 1 97.44 78 ILE A N 1
ATOM 616 C CA . ILE A 1 78 ? 3.279 -25.25 -19.75 1 97.44 78 ILE A CA 1
ATOM 617 C C . ILE A 1 78 ? 4.438 -24.719 -20.594 1 97.44 78 ILE A C 1
ATOM 619 O O . ILE A 1 78 ? 4.961 -23.641 -20.328 1 97.44 78 ILE A O 1
ATOM 623 N N . SER A 1 79 ? 4.809 -25.391 -21.594 1 96.69 79 SER A N 1
ATOM 624 C CA . SER A 1 79 ? 5.91 -25 -22.469 1 96.69 79 SER A CA 1
ATOM 625 C C . SER A 1 79 ? 5.465 -23.938 -23.469 1 96.69 79 SER A C 1
ATOM 627 O O . SER A 1 79 ? 4.27 -23.703 -23.641 1 96.69 79 SER A O 1
ATOM 629 N N . PRO A 1 80 ? 6.469 -23.25 -24.109 1 95.94 80 PRO A N 1
ATOM 630 C CA . PRO A 1 80 ? 6.121 -22.266 -25.141 1 95.94 80 PRO A CA 1
ATOM 631 C C . PRO A 1 80 ? 5.262 -22.844 -26.25 1 95.94 80 PRO A C 1
ATOM 633 O O . PRO A 1 80 ? 4.426 -22.141 -26.828 1 95.94 80 PRO A O 1
ATOM 636 N N . GLY A 1 81 ? 5.422 -24.094 -26.531 1 93.44 81 GLY A N 1
ATOM 637 C CA . GLY A 1 81 ? 4.652 -24.766 -27.562 1 93.44 81 GLY A CA 1
ATOM 638 C C . GLY A 1 81 ? 3.281 -25.219 -27.094 1 93.44 81 GLY A C 1
ATOM 639 O O . GLY A 1 81 ? 2.49 -25.734 -27.891 1 93.44 81 GLY A O 1
ATOM 640 N N . GLY A 1 82 ? 3.02 -25.156 -25.781 1 93.38 82 GLY A N 1
ATOM 641 C CA . GLY A 1 82 ? 1.678 -25.422 -25.281 1 93.38 82 GLY A CA 1
ATOM 642 C C . GLY A 1 82 ? 1.559 -26.734 -24.562 1 93.38 82 GLY A C 1
ATOM 643 O O . GLY A 1 82 ? 0.488 -27.078 -24.047 1 93.38 82 GLY A O 1
ATOM 644 N N . GLN A 1 83 ? 2.627 -27.516 -24.562 1 95.75 83 GLN A N 1
ATOM 645 C CA . GLN A 1 83 ? 2.586 -28.781 -23.844 1 95.75 83 GLN A CA 1
ATOM 646 C C . GLN A 1 83 ? 2.428 -28.547 -22.344 1 95.75 83 GLN A C 1
ATOM 648 O O . GLN A 1 83 ? 3.113 -27.703 -21.75 1 95.75 83 GLN A O 1
ATOM 653 N N . LYS A 1 84 ? 1.542 -29.344 -21.734 1 96.94 84 LYS A N 1
ATOM 654 C CA . LYS A 1 84 ? 1.287 -29.266 -20.297 1 96.94 84 LYS A CA 1
ATOM 655 C C . LYS A 1 84 ? 1.794 -30.516 -19.594 1 96.94 84 LYS A C 1
ATOM 657 O O . LYS A 1 84 ? 1.435 -31.641 -19.969 1 96.94 84 LYS A O 1
ATOM 662 N N . VAL A 1 85 ? 2.598 -30.344 -18.625 1 97.31 85 VAL A N 1
ATOM 663 C CA . VAL A 1 85 ? 3.111 -31.469 -17.859 1 97.31 85 VAL A CA 1
ATOM 664 C C . VAL A 1 85 ? 3.041 -31.141 -16.359 1 97.31 85 VAL A C 1
ATOM 666 O O . VAL A 1 85 ? 3.309 -30.016 -15.953 1 97.31 85 VAL A O 1
ATOM 669 N N . PRO A 1 86 ? 2.643 -32.094 -15.57 1 98.25 86 PRO A N 1
ATOM 670 C CA . PRO A 1 86 ? 2.689 -31.875 -14.125 1 98.25 86 PRO A CA 1
ATOM 671 C C . PRO A 1 86 ? 4.109 -31.609 -13.617 1 98.25 86 PRO A C 1
ATOM 673 O O . PRO A 1 86 ? 5.062 -32.219 -14.117 1 98.25 86 PRO A O 1
ATOM 676 N N . LEU A 1 87 ? 4.25 -30.734 -12.734 1 98.5 87 LEU A N 1
ATOM 677 C CA . LEU A 1 87 ? 5.512 -30.484 -12.047 1 98.5 87 LEU A CA 1
ATOM 678 C C . LEU A 1 87 ? 5.469 -31.031 -10.625 1 98.5 87 LEU A C 1
ATOM 680 O O . LEU A 1 87 ? 4.762 -30.484 -9.766 1 98.5 87 LEU A O 1
ATOM 684 N N . ALA A 1 88 ? 6.199 -32.062 -10.391 1 98.25 88 ALA A N 1
ATOM 685 C CA . ALA A 1 88 ? 6.246 -32.656 -9.062 1 98.25 88 ALA A CA 1
ATOM 686 C C . ALA A 1 88 ? 7.047 -31.797 -8.094 1 98.25 88 ALA A C 1
ATOM 688 O O . ALA A 1 88 ? 8.086 -31.25 -8.461 1 98.25 88 ALA A O 1
ATOM 689 N N . ILE A 1 89 ? 6.543 -31.703 -6.883 1 98.5 89 ILE A N 1
ATOM 690 C CA . ILE A 1 89 ? 7.281 -30.953 -5.863 1 98.5 89 ILE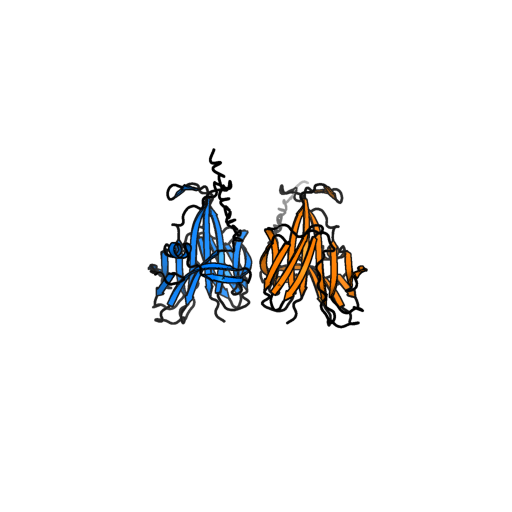 A CA 1
ATOM 691 C C . ILE A 1 89 ? 7.504 -31.844 -4.645 1 98.5 89 ILE A C 1
ATOM 693 O O . ILE A 1 89 ? 6.691 -32.719 -4.355 1 98.5 89 ILE A O 1
ATOM 697 N N . THR A 1 90 ? 8.594 -31.625 -3.938 1 98.44 90 THR A N 1
ATOM 698 C CA . THR A 1 90 ? 8.945 -32.344 -2.729 1 98.44 90 THR A CA 1
ATOM 699 C C . THR A 1 90 ? 9.266 -31.406 -1.585 1 98.44 90 THR A C 1
ATOM 701 O O . THR A 1 90 ? 9.805 -30.312 -1.811 1 98.44 90 THR A O 1
ATOM 704 N N . GLN A 1 91 ? 8.992 -31.875 -0.413 1 97.88 91 GLN A N 1
ATOM 705 C CA . GLN A 1 91 ? 9.211 -31.047 0.761 1 97.88 91 GLN A CA 1
ATOM 706 C C . GLN A 1 91 ? 10.695 -30.844 1.031 1 97.88 91 GLN A C 1
ATOM 708 O O . GLN A 1 91 ? 11.484 -31.797 0.947 1 97.88 91 GLN A O 1
ATOM 713 N N . GLN A 1 92 ? 11.055 -29.641 1.25 1 97.81 92 GLN A N 1
ATOM 714 C CA . GLN A 1 92 ? 12.375 -29.266 1.737 1 97.81 92 GLN A CA 1
ATOM 715 C C . GLN A 1 92 ? 12.305 -28.734 3.168 1 97.81 92 GLN A C 1
ATOM 717 O O . GLN A 1 92 ? 11.328 -28.969 3.875 1 97.81 92 GLN A O 1
ATOM 722 N N . ALA A 1 93 ? 13.352 -28.094 3.637 1 96.81 93 ALA A N 1
ATOM 723 C CA . ALA A 1 93 ? 13.406 -27.625 5.016 1 96.81 93 ALA A CA 1
ATOM 724 C C . ALA A 1 93 ? 12.383 -26.516 5.262 1 96.81 93 ALA A C 1
ATOM 726 O O . ALA A 1 93 ? 11.734 -26.484 6.309 1 96.81 93 ALA A O 1
ATOM 727 N N . ASP A 1 94 ? 12.242 -25.547 4.285 1 97.62 94 ASP A N 1
ATOM 728 C CA . ASP A 1 94 ? 11.398 -24.391 4.535 1 97.62 94 ASP A CA 1
ATOM 729 C C . ASP A 1 94 ? 10.547 -24.062 3.311 1 97.62 94 ASP A C 1
ATOM 731 O O . ASP A 1 94 ? 10.086 -22.922 3.15 1 97.62 94 ASP A O 1
ATOM 735 N N . CYS A 1 95 ? 10.422 -25.031 2.398 1 98.25 95 CYS A N 1
ATOM 736 C CA . CYS A 1 95 ? 9.617 -24.875 1.196 1 98.25 95 CYS A CA 1
ATOM 737 C C . CYS A 1 95 ? 9.328 -26.219 0.54 1 98.25 95 CYS A C 1
ATOM 739 O O . CYS A 1 95 ? 9.688 -27.266 1.082 1 98.25 95 CYS A O 1
ATOM 741 N N . TRP A 1 96 ? 8.547 -26.266 -0.493 1 98.56 96 TRP A N 1
ATOM 742 C CA . TRP A 1 96 ? 8.484 -27.359 -1.451 1 98.56 96 TRP A CA 1
ATOM 743 C C . TRP A 1 96 ? 9.18 -26.984 -2.756 1 98.56 96 TRP A C 1
ATOM 745 O O . TRP A 1 96 ? 9.164 -25.828 -3.158 1 98.56 96 TRP A O 1
ATOM 755 N N . ALA A 1 97 ? 9.781 -27.984 -3.346 1 98.56 97 ALA A N 1
ATOM 756 C CA . ALA A 1 97 ? 10.57 -27.625 -4.52 1 98.56 97 ALA A CA 1
ATOM 757 C C . ALA A 1 97 ? 10.359 -28.625 -5.652 1 98.56 97 ALA A C 1
ATOM 759 O O . ALA A 1 97 ? 10.133 -29.812 -5.406 1 98.56 97 ALA A O 1
ATOM 760 N N . GLY A 1 98 ? 10.359 -28.109 -6.836 1 98.5 98 GLY A N 1
ATOM 761 C CA . GLY A 1 98 ? 10.406 -28.859 -8.078 1 98.5 98 GLY A CA 1
ATOM 762 C C . GLY A 1 98 ? 11.414 -28.312 -9.07 1 98.5 98 GLY A C 1
ATOM 763 O O . GLY A 1 98 ? 12.023 -27.266 -8.836 1 98.5 98 GLY A O 1
ATOM 764 N N . GLU A 1 99 ? 11.68 -29.062 -10.094 1 98.62 99 GLU A N 1
ATOM 765 C CA . GLU A 1 99 ? 12.609 -28.609 -11.117 1 98.62 99 GLU A CA 1
ATOM 766 C C . GLU A 1 99 ? 12.172 -29.062 -12.508 1 98.62 99 GLU A C 1
ATOM 768 O O . GLU A 1 99 ? 11.438 -30.047 -12.641 1 98.62 99 GLU A O 1
ATOM 773 N N . PHE A 1 100 ? 12.555 -28.391 -13.477 1 98.56 100 PHE A N 1
ATOM 774 C CA . PHE A 1 100 ? 12.383 -28.781 -14.867 1 98.56 100 PHE A CA 1
ATOM 775 C C . PHE A 1 100 ? 13.555 -28.281 -15.719 1 98.56 100 PHE A C 1
ATOM 777 O O . PHE A 1 100 ? 14.32 -27.422 -15.281 1 98.56 100 PHE A O 1
ATOM 784 N N . THR A 1 101 ? 13.758 -28.875 -16.844 1 98.5 101 THR A N 1
ATOM 785 C CA . THR A 1 101 ? 14.773 -28.469 -17.797 1 98.5 101 THR A CA 1
ATOM 786 C C . THR A 1 101 ? 14.133 -28.047 -19.125 1 98.5 101 THR A C 1
ATOM 788 O O . THR A 1 101 ? 13.602 -28.891 -19.859 1 98.5 101 THR A O 1
ATOM 791 N N . PRO A 1 102 ? 14.234 -26.75 -19.391 1 98.19 102 PRO A N 1
ATOM 792 C CA . PRO A 1 102 ? 13.586 -26.281 -20.609 1 98.19 102 PRO A CA 1
ATOM 793 C C . PRO A 1 102 ? 14.242 -26.828 -21.875 1 98.19 102 PRO A C 1
ATOM 795 O O . PRO A 1 102 ? 15.469 -26.812 -22 1 98.19 102 PRO A O 1
ATOM 798 N N . THR A 1 103 ? 13.406 -27.297 -22.844 1 97.44 103 THR A N 1
ATOM 799 C CA . THR A 1 103 ? 13.898 -27.828 -24.109 1 97.44 103 THR A CA 1
ATOM 800 C C . THR A 1 103 ? 13.406 -26.984 -25.281 1 97.44 103 THR A C 1
ATOM 802 O O . THR A 1 103 ? 13.695 -27.281 -26.438 1 97.44 103 THR A O 1
ATOM 805 N N . GLU A 1 104 ? 12.617 -25.984 -25.047 1 97.44 104 GLU A N 1
ATOM 806 C CA . GLU A 1 104 ? 12.109 -25.047 -26.031 1 97.44 104 GLU A CA 1
ATOM 807 C C . GLU A 1 104 ? 12.43 -23.609 -25.641 1 97.44 104 GLU A C 1
ATOM 809 O O . GLU A 1 104 ? 12.344 -23.234 -24.469 1 97.44 104 GLU A O 1
ATOM 814 N N . LYS A 1 105 ? 12.82 -22.828 -26.688 1 97.81 105 LYS A N 1
ATOM 815 C CA . LYS A 1 105 ? 12.945 -21.391 -26.453 1 97.81 105 LYS A CA 1
ATOM 816 C C . LYS A 1 105 ? 11.57 -20.75 -26.25 1 97.81 105 LYS A C 1
ATOM 818 O O . LYS A 1 105 ? 10.594 -21.172 -26.859 1 97.81 105 LYS A O 1
ATOM 823 N N . GLY A 1 106 ? 11.586 -19.766 -25.422 1 97.31 106 GLY A N 1
ATOM 824 C CA . GLY A 1 106 ? 10.336 -19.047 -25.188 1 97.31 106 GLY A CA 1
ATOM 825 C C . GLY A 1 106 ? 9.938 -18.984 -23.734 1 97.31 106 GLY A C 1
ATOM 826 O O . GLY A 1 106 ? 10.75 -19.266 -22.844 1 97.31 106 GLY A O 1
ATOM 827 N N . THR A 1 107 ? 8.688 -18.609 -23.5 1 97 107 THR A N 1
ATOM 828 C CA . THR A 1 107 ? 8.203 -18.375 -22.141 1 97 107 THR A CA 1
ATOM 829 C C . THR A 1 107 ? 7.473 -19.625 -21.609 1 97 107 THR A C 1
ATOM 831 O O . THR A 1 107 ? 6.508 -20.078 -22.219 1 97 107 THR A O 1
ATOM 834 N N . TYR A 1 108 ? 7.965 -20.156 -20.531 1 97.31 108 TYR A N 1
ATOM 835 C CA . TYR A 1 108 ? 7.273 -21.203 -19.797 1 97.31 108 TYR A CA 1
ATOM 836 C C . TYR A 1 108 ? 6.336 -20.625 -18.75 1 97.31 108 TYR A C 1
ATOM 838 O O . TYR A 1 108 ? 6.648 -19.594 -18.125 1 97.31 108 TYR A O 1
ATOM 846 N N . ARG A 1 109 ? 5.199 -21.266 -18.562 1 97.69 109 ARG A N 1
ATOM 847 C CA . ARG A 1 109 ? 4.293 -20.891 -17.484 1 97.69 109 ARG A CA 1
ATOM 848 C C . ARG A 1 109 ? 4.246 -21.969 -16.406 1 97.69 109 ARG A C 1
ATOM 850 O O . ARG A 1 109 ? 4.227 -23.156 -16.703 1 97.69 109 ARG A O 1
ATOM 857 N N . ILE A 1 110 ? 4.348 -21.531 -15.219 1 98.44 110 ILE A N 1
ATOM 858 C CA . ILE A 1 110 ? 4.203 -22.406 -14.055 1 98.44 110 ILE A CA 1
ATOM 859 C C . ILE A 1 110 ? 2.943 -22.031 -13.281 1 98.44 110 ILE A C 1
ATOM 861 O O . ILE A 1 110 ? 2.84 -20.922 -12.758 1 98.44 110 ILE A O 1
ATOM 865 N N . LEU A 1 111 ? 1.997 -22.938 -13.211 1 98.5 111 LEU A N 1
ATOM 866 C CA . LEU A 1 111 ? 0.717 -22.672 -12.562 1 98.5 111 LEU A CA 1
ATOM 867 C C . LEU A 1 111 ? 0.477 -23.641 -11.414 1 98.5 111 LEU A C 1
ATOM 869 O O . LEU A 1 111 ? 0.744 -24.844 -11.539 1 98.5 111 LEU A O 1
ATOM 873 N N . GLY A 1 112 ? 0.086 -23.109 -10.281 1 98.56 112 GLY A N 1
ATOM 874 C CA . GLY A 1 112 ? -0.242 -23.922 -9.117 1 98.56 112 GLY A CA 1
ATOM 875 C C . GLY A 1 112 ? -1.628 -23.641 -8.57 1 98.56 112 GLY A C 1
ATOM 876 O O . GLY A 1 112 ? -2.068 -22.5 -8.539 1 98.56 112 GLY A O 1
ATOM 877 N N . ILE A 1 113 ? -2.307 -24.734 -8.102 1 98.38 113 ILE A N 1
ATOM 878 C CA . ILE A 1 113 ? -3.605 -24.578 -7.461 1 98.38 113 ILE A CA 1
ATOM 879 C C . ILE A 1 113 ? -3.658 -25.438 -6.195 1 98.38 113 ILE A C 1
ATOM 881 O O . ILE A 1 113 ? -3.166 -26.562 -6.18 1 98.38 113 ILE A O 1
ATOM 885 N N . ASN A 1 114 ? -4.047 -24.906 -5.137 1 98 114 ASN A N 1
ATOM 886 C CA . ASN A 1 114 ? -4.43 -25.625 -3.926 1 98 114 ASN A CA 1
ATOM 887 C C . ASN A 1 114 ? -5.895 -25.391 -3.57 1 98 114 ASN A C 1
ATOM 889 O O . ASN A 1 114 ? -6.25 -24.312 -3.09 1 98 114 ASN A O 1
ATOM 893 N N . ASP A 1 115 ? -6.688 -26.359 -3.82 1 96.25 115 ASP A N 1
ATOM 894 C CA . ASP A 1 115 ? -8.109 -26.266 -3.508 1 96.25 115 ASP A CA 1
ATOM 895 C C . ASP A 1 115 ? -8.484 -27.219 -2.379 1 96.25 115 ASP A C 1
ATOM 897 O O . ASP A 1 115 ? -9.656 -27.594 -2.23 1 96.25 115 ASP A O 1
ATOM 901 N N . SER A 1 116 ? -7.512 -27.594 -1.583 1 94.44 116 SER A N 1
ATOM 902 C CA . SER A 1 116 ? -7.766 -28.609 -0.575 1 94.44 116 SER A CA 1
ATOM 903 C C . SER A 1 116 ? -7.723 -28.031 0.833 1 94.44 116 SER A C 1
ATOM 905 O O . SER A 1 116 ? -7.918 -28.75 1.815 1 94.44 116 SER A O 1
ATOM 907 N N . HIS A 1 117 ? -7.453 -26.719 0.94 1 91.81 117 HIS A N 1
ATOM 908 C CA . HIS A 1 117 ? -7.438 -26.109 2.26 1 91.81 117 HIS A CA 1
ATOM 909 C C . HIS A 1 117 ? -8.781 -26.281 2.965 1 91.81 117 HIS A C 1
ATOM 911 O O . HIS A 1 117 ? -9.836 -26.219 2.328 1 91.81 117 HIS A O 1
ATOM 917 N N . PRO A 1 118 ? -8.727 -26.438 4.262 1 90.44 118 PRO A N 1
ATOM 918 C CA . PRO A 1 118 ? -9.992 -26.516 4.996 1 90.44 118 PRO A CA 1
ATOM 919 C C . PRO A 1 118 ? -10.758 -25.188 4.988 1 90.44 118 PRO A C 1
ATOM 921 O O . PRO A 1 118 ? -10.156 -24.125 4.824 1 90.44 118 PRO A O 1
ATOM 924 N N . VAL A 1 119 ? -12.039 -25.359 5.188 1 94.5 119 VAL A N 1
ATOM 925 C CA . VAL A 1 119 ? -12.883 -24.188 5.375 1 94.5 119 VAL A CA 1
ATOM 926 C C . VAL A 1 119 ? -12.43 -23.406 6.609 1 94.5 119 VAL A C 1
ATOM 928 O O . VAL A 1 119 ? -12.125 -24 7.648 1 94.5 119 VAL A O 1
ATOM 931 N N . VAL A 1 120 ? -12.242 -22.141 6.473 1 91 120 VAL A N 1
ATOM 932 C CA . VAL A 1 120 ? -11.992 -21.281 7.621 1 91 120 VAL A CA 1
ATOM 933 C C . VAL A 1 120 ? -13.297 -21.047 8.383 1 91 120 VAL A C 1
ATOM 935 O O . VAL A 1 120 ? -14.195 -20.359 7.898 1 91 120 VAL A O 1
ATOM 938 N N . ASP A 1 121 ? -13.281 -21.609 9.555 1 90.38 121 ASP A N 1
ATOM 939 C CA . ASP A 1 121 ? -14.477 -21.562 10.398 1 90.38 121 ASP A CA 1
ATOM 940 C C . ASP A 1 121 ? -14.508 -20.297 11.258 1 90.38 121 ASP A C 1
ATOM 942 O O . ASP A 1 121 ? -13.68 -20.141 12.156 1 90.38 121 ASP A O 1
ATOM 946 N N . ARG A 1 122 ? -15.438 -19.359 10.961 1 88.19 122 ARG A N 1
ATOM 947 C CA . ARG A 1 122 ? -15.555 -18.141 11.742 1 88.19 122 ARG A CA 1
ATOM 948 C C . ARG A 1 122 ? -16.859 -18.109 12.531 1 88.19 122 ARG A C 1
ATOM 950 O O . ARG A 1 122 ? -17.344 -17.047 12.898 1 88.19 122 ARG A O 1
ATOM 957 N N . SER A 1 123 ? -17.438 -19.234 12.758 1 84.5 123 SER A N 1
ATOM 958 C CA . SER A 1 123 ? -18.719 -19.344 13.438 1 84.5 123 SER A CA 1
ATOM 959 C C . SER A 1 123 ? -18.625 -18.828 14.875 1 84.5 123 SER A C 1
ATOM 961 O O . SER A 1 123 ? -19.578 -18.234 15.375 1 84.5 123 SER A O 1
ATOM 963 N N . LYS A 1 124 ? -17.516 -18.984 15.469 1 85.62 124 LYS A N 1
ATOM 964 C CA . LYS A 1 124 ? -17.359 -18.609 16.875 1 85.62 124 LYS A CA 1
ATOM 965 C C . LYS A 1 124 ? -17.328 -17.094 17.031 1 85.62 124 LYS A C 1
ATOM 967 O O . LYS A 1 124 ? -17.672 -16.578 18.094 1 85.62 124 LYS A O 1
ATOM 972 N N . THR A 1 125 ? -16.969 -16.453 15.984 1 85.25 125 THR A N 1
ATOM 973 C CA . THR A 1 125 ? -16.859 -15.008 16.078 1 85.25 125 THR A CA 1
ATOM 974 C C . THR A 1 125 ? -18.016 -14.328 15.336 1 85.25 125 THR A C 1
ATOM 976 O O . THR A 1 125 ? -18.016 -13.102 15.18 1 85.25 125 THR A O 1
ATOM 979 N N . GLY A 1 126 ? -19.016 -15.148 14.914 1 85 126 GLY A N 1
ATOM 980 C CA . GLY A 1 126 ? -20.141 -14.578 14.203 1 85 126 GLY A CA 1
ATOM 981 C C . GLY A 1 126 ? -19.844 -14.242 12.758 1 85 126 GLY A C 1
ATOM 982 O O . GLY A 1 126 ? -20.641 -13.586 12.086 1 85 126 GLY A O 1
ATOM 983 N N . GLY A 1 127 ? -18.688 -14.617 12.344 1 85.19 127 GLY A N 1
ATOM 984 C CA . GLY A 1 127 ? -18.328 -14.383 10.953 1 85.19 127 GLY A CA 1
ATOM 985 C C . GLY A 1 127 ? -18.812 -15.477 10.016 1 85.19 127 GLY A C 1
ATOM 986 O O . GLY A 1 127 ? -19.453 -16.438 10.453 1 85.19 127 GLY A O 1
ATOM 987 N N . ILE A 1 128 ? -18.641 -15.258 8.703 1 90.19 128 ILE A N 1
ATOM 988 C CA . ILE A 1 128 ? -19.062 -16.234 7.699 1 90.19 128 ILE A CA 1
ATOM 989 C C . ILE A 1 128 ? -17.922 -17.219 7.441 1 90.19 128 ILE A C 1
ATOM 991 O O . ILE A 1 128 ? -16.75 -16.844 7.418 1 90.19 128 ILE A O 1
ATOM 995 N N . ASN A 1 129 ? -18.297 -18.516 7.293 1 93.69 129 ASN A N 1
ATOM 996 C CA . ASN A 1 129 ? -17.344 -19.547 6.898 1 93.69 129 ASN A CA 1
ATOM 997 C C . ASN A 1 129 ? -16.922 -19.391 5.438 1 93.69 129 ASN A C 1
ATOM 999 O O . ASN A 1 129 ? -17.766 -19.203 4.562 1 93.69 129 ASN A O 1
ATOM 1003 N N . VAL A 1 130 ? -15.602 -19.438 5.184 1 95.5 130 VAL A N 1
ATOM 1004 C CA . VAL A 1 130 ? -15.055 -19.203 3.85 1 95.5 130 VAL A CA 1
ATOM 1005 C C . VAL A 1 130 ? -14.18 -20.375 3.43 1 95.5 130 VAL A C 1
ATOM 1007 O O . VAL A 1 130 ? -13.336 -20.844 4.199 1 95.5 130 VAL A O 1
ATOM 1010 N N . ARG A 1 131 ? -14.398 -20.938 2.256 1 96.19 131 ARG A N 1
ATOM 1011 C CA . ARG A 1 131 ? -13.492 -21.922 1.673 1 96.19 131 ARG A CA 1
ATOM 1012 C C . ARG A 1 131 ? -12.398 -21.25 0.858 1 96.19 131 ARG A C 1
ATOM 1014 O O . ARG A 1 131 ? -12.68 -20.594 -0.145 1 96.19 131 ARG A O 1
ATOM 1021 N N . PRO A 1 132 ? -11.172 -21.391 1.255 1 96.06 132 PRO A N 1
ATOM 1022 C CA . PRO A 1 132 ? -10.086 -20.766 0.501 1 96.06 132 PRO A CA 1
ATOM 1023 C C . PRO A 1 132 ? -9.578 -21.625 -0.646 1 96.06 132 PRO A C 1
ATOM 1025 O O . PRO A 1 132 ? -9.445 -22.844 -0.49 1 96.06 132 PRO A O 1
ATOM 1028 N N . ILE A 1 133 ? -9.375 -21.078 -1.85 1 97 133 ILE A N 1
ATOM 1029 C CA . ILE A 1 133 ? -8.68 -21.672 -2.98 1 97 133 ILE A CA 1
ATOM 1030 C C . ILE A 1 133 ? -7.527 -20.781 -3.418 1 97 133 ILE A C 1
ATOM 1032 O O . ILE A 1 133 ? -7.738 -19.594 -3.729 1 97 133 ILE A O 1
ATOM 1036 N N . ASP A 1 134 ? -6.328 -21.312 -3.443 1 97.88 134 ASP A N 1
ATOM 1037 C CA . ASP A 1 134 ? -5.137 -20.516 -3.732 1 97.88 134 ASP A CA 1
ATOM 1038 C C . ASP A 1 134 ? -4.543 -20.906 -5.09 1 97.88 134 ASP A C 1
ATOM 1040 O O . ASP A 1 134 ? -4.457 -22.078 -5.426 1 97.88 134 ASP A O 1
ATOM 1044 N N . TYR A 1 135 ? -4.227 -19.906 -5.816 1 98.44 135 TYR A N 1
ATOM 1045 C CA . TYR A 1 135 ? -3.557 -20.031 -7.105 1 98.44 135 TYR A CA 1
ATOM 1046 C C . TYR A 1 135 ? -2.184 -19.375 -7.078 1 98.44 135 TYR A C 1
ATOM 1048 O O . TYR A 1 135 ? -2.008 -18.312 -6.453 1 98.44 135 TYR A O 1
ATOM 1056 N N . LEU A 1 136 ? -1.261 -19.953 -7.746 1 98.69 136 LEU A N 1
ATOM 1057 C CA . LEU A 1 136 ? 0.05 -19.375 -8.008 1 98.69 136 LEU A CA 1
ATOM 1058 C C . LEU A 1 136 ? 0.339 -19.344 -9.508 1 98.69 136 LEU A C 1
ATOM 1060 O O . LEU A 1 136 ? -0.04 -20.266 -10.234 1 98.69 136 LEU A O 1
ATOM 1064 N N . ALA A 1 137 ? 0.969 -18.312 -9.938 1 98.44 137 ALA A N 1
ATOM 1065 C CA . ALA A 1 137 ? 1.366 -18.203 -11.336 1 98.44 137 ALA A CA 1
ATOM 1066 C C . ALA A 1 137 ? 2.738 -17.547 -11.461 1 98.44 137 ALA A C 1
ATOM 1068 O O . ALA A 1 137 ? 3.088 -16.656 -10.672 1 98.44 137 ALA A O 1
ATOM 1069 N N . ALA A 1 138 ? 3.5 -17.969 -12.406 1 97.62 138 ALA A N 1
ATOM 1070 C CA . ALA A 1 138 ? 4.777 -17.375 -12.781 1 97.62 138 ALA A CA 1
ATOM 1071 C C . ALA A 1 138 ? 5.141 -17.719 -14.227 1 97.62 138 ALA A C 1
ATOM 1073 O O . ALA A 1 138 ? 4.586 -18.641 -14.805 1 97.62 138 ALA A O 1
ATOM 1074 N N . THR A 1 139 ? 5.977 -16.953 -14.758 1 96.5 139 THR A N 1
ATOM 1075 C CA . THR A 1 139 ? 6.57 -17.266 -16.047 1 96.5 139 THR A CA 1
ATOM 1076 C C . THR A 1 139 ? 8.094 -17.328 -15.945 1 96.5 139 THR A C 1
ATOM 1078 O O . THR A 1 139 ? 8.68 -16.797 -15.008 1 96.5 139 THR A O 1
ATOM 1081 N N . TYR A 1 140 ? 8.711 -18.047 -16.766 1 96.56 140 TYR A N 1
ATOM 1082 C CA . TYR A 1 140 ? 10.156 -18.172 -16.906 1 96.56 140 TYR A CA 1
ATOM 1083 C C . TYR A 1 140 ? 10.57 -18.109 -18.375 1 96.56 140 TYR A C 1
ATOM 1085 O O . TYR A 1 140 ? 10.148 -18.938 -19.188 1 96.56 140 TYR A O 1
ATOM 1093 N N . ASP A 1 141 ? 11.391 -17.141 -18.672 1 96.31 141 ASP A N 1
ATOM 1094 C CA . ASP A 1 141 ? 11.805 -16.922 -20.062 1 96.31 141 ASP A CA 1
ATOM 1095 C C . ASP A 1 141 ? 13.109 -17.656 -20.359 1 96.31 141 ASP A C 1
ATOM 1097 O O . ASP A 1 141 ? 14.094 -17.516 -19.641 1 96.31 141 ASP A O 1
ATOM 1101 N N . VAL A 1 142 ? 13.078 -18.391 -21.453 1 97.5 142 VAL A N 1
ATOM 1102 C CA . VAL A 1 142 ? 14.266 -19.094 -21.922 1 97.5 142 VAL A CA 1
ATOM 1103 C C . VAL A 1 142 ? 14.742 -18.5 -23.234 1 97.5 142 VAL A C 1
ATOM 1105 O O . VAL A 1 142 ? 14.164 -18.766 -24.297 1 97.5 142 VAL A O 1
ATOM 1108 N N . GLU A 1 143 ? 15.68 -17.609 -23.219 1 96.81 143 GLU A N 1
ATOM 1109 C CA . GLU A 1 143 ? 16.406 -16.984 -24.328 1 96.81 143 GLU A CA 1
ATOM 1110 C C . GLU A 1 143 ? 15.508 -15.984 -25.062 1 96.81 143 GLU A C 1
ATOM 1112 O O . GLU A 1 143 ? 15.977 -14.945 -25.531 1 96.81 143 GLU A O 1
ATOM 1117 N N . THR A 1 144 ? 14.266 -16.234 -25.266 1 95.31 144 THR A N 1
ATOM 1118 C CA . THR A 1 144 ? 13.328 -15.328 -25.922 1 95.31 144 THR A CA 1
ATOM 1119 C C . THR A 1 144 ? 12.031 -15.219 -25.125 1 95.31 144 THR A C 1
ATOM 1121 O O . THR A 1 144 ? 11.781 -16.016 -24.219 1 95.31 144 THR A O 1
ATOM 1124 N N . ILE A 1 145 ? 11.305 -14.188 -25.406 1 93.19 145 ILE A N 1
ATOM 1125 C CA . ILE A 1 145 ? 10.039 -13.961 -24.734 1 93.19 145 ILE A CA 1
ATOM 1126 C C . ILE A 1 145 ? 8.883 -14.234 -25.688 1 93.19 145 ILE A C 1
ATOM 1128 O O . ILE A 1 145 ? 8.867 -13.727 -26.812 1 93.19 145 ILE A O 1
ATOM 1132 N N . THR A 1 146 ? 7.973 -15.086 -25.25 1 90.88 146 THR A N 1
ATOM 1133 C CA . THR A 1 146 ? 6.723 -15.312 -25.969 1 90.88 146 THR A CA 1
ATOM 1134 C C . THR A 1 146 ? 5.559 -14.641 -25.25 1 90.88 146 THR A C 1
ATOM 1136 O O . THR A 1 146 ? 5.309 -14.906 -24.062 1 90.88 146 THR A O 1
ATOM 1139 N N . PRO A 1 147 ? 4.875 -13.781 -25.938 1 86.81 147 PRO A N 1
ATOM 1140 C CA . PRO A 1 147 ? 3.746 -13.102 -25.281 1 86.81 147 PRO A CA 1
ATOM 1141 C C . PRO A 1 147 ? 2.65 -14.07 -24.844 1 86.81 147 PRO A C 1
ATOM 1143 O O . PRO A 1 147 ? 2.355 -15.039 -25.562 1 86.81 147 PRO A O 1
ATOM 1146 N N . LEU A 1 148 ? 2.182 -13.852 -23.656 1 86.12 148 LEU A N 1
ATOM 1147 C CA . LEU A 1 148 ? 1.066 -14.625 -23.109 1 86.12 148 LEU A CA 1
ATOM 1148 C C . LEU A 1 148 ? -0.185 -13.758 -23 1 86.12 148 LEU A C 1
ATOM 1150 O O . LEU A 1 148 ? -0.154 -12.688 -22.375 1 86.12 148 LEU A O 1
ATOM 1154 N N . THR A 1 149 ? 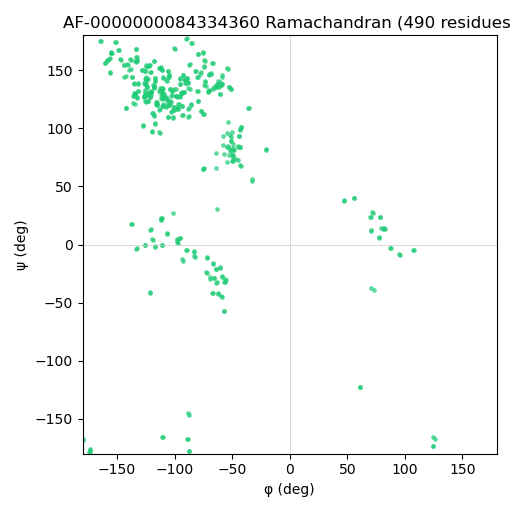-1.336 -14.25 -23.609 1 80.75 149 THR A N 1
ATOM 1155 C CA . THR A 1 149 ? -2.506 -13.375 -23.578 1 80.75 149 THR A CA 1
ATOM 1156 C C . THR A 1 149 ? -3.748 -14.148 -23.141 1 80.75 149 THR A C 1
ATOM 1158 O O . THR A 1 149 ? -4.82 -13.57 -22.969 1 80.75 149 THR A O 1
ATOM 1161 N N . ILE A 1 150 ? -3.576 -15.43 -22.938 1 87.94 150 ILE A N 1
ATOM 1162 C CA . ILE A 1 150 ? -4.758 -16.234 -22.656 1 87.94 150 ILE A CA 1
ATOM 1163 C C . ILE A 1 150 ? -4.645 -16.844 -21.266 1 87.94 150 ILE A C 1
ATOM 1165 O O . ILE A 1 150 ? -3.596 -17.391 -20.891 1 87.94 150 ILE A O 1
ATOM 1169 N N . PRO A 1 151 ? -5.723 -16.766 -20.547 1 94.81 151 PRO A N 1
ATOM 1170 C CA . PRO A 1 151 ? -5.727 -17.406 -19.234 1 94.81 151 PRO A CA 1
ATOM 1171 C C . PRO A 1 151 ? -5.836 -18.922 -19.312 1 94.81 151 PRO A C 1
ATOM 1173 O O . PRO A 1 151 ? -6.383 -19.453 -20.281 1 94.81 151 PRO A O 1
ATOM 1176 N N . ILE A 1 152 ? -5.332 -19.578 -18.328 1 94.81 152 ILE A N 1
ATOM 1177 C CA . ILE A 1 152 ? -5.402 -21.047 -18.297 1 94.81 152 ILE A CA 1
ATOM 1178 C C . ILE A 1 152 ? -6.133 -21.484 -17.031 1 94.81 152 ILE A C 1
ATOM 1180 O O . ILE A 1 152 ? -6.941 -22.422 -17.078 1 94.81 152 ILE A O 1
ATOM 1184 N N . GLN A 1 153 ? -5.867 -20.859 -15.906 1 95.06 153 GLN A N 1
ATOM 1185 C CA . GLN A 1 153 ? -6.535 -21.281 -14.688 1 95.06 153 GLN A CA 1
ATOM 1186 C C . GLN A 1 153 ? -7.711 -20.375 -14.352 1 95.06 153 GLN A C 1
ATOM 1188 O O . GLN A 1 153 ? -7.918 -19.344 -15.016 1 95.06 153 GLN A O 1
ATOM 1193 N N . PHE A 1 154 ? -8.562 -20.812 -13.367 1 95.62 154 PHE A N 1
ATOM 1194 C CA . PHE A 1 154 ? -9.812 -20.141 -13.039 1 95.62 154 PHE A CA 1
ATOM 1195 C C . PHE A 1 154 ? -9.57 -18.688 -12.664 1 95.62 154 PHE A C 1
ATOM 1197 O O . PHE A 1 154 ? -10.18 -17.781 -13.234 1 95.62 154 PHE A O 1
ATOM 1204 N N . LEU A 1 155 ? -8.742 -18.438 -11.664 1 97.88 155 LEU A N 1
ATOM 1205 C CA . LEU A 1 155 ? -8.234 -17.109 -11.359 1 97.88 155 LEU A CA 1
ATOM 1206 C C . LEU A 1 155 ? -6.801 -16.938 -11.852 1 97.88 155 LEU A C 1
ATOM 1208 O O . LEU A 1 155 ? -5.895 -17.625 -11.359 1 97.88 155 LEU A O 1
ATOM 1212 N N . ASP A 1 156 ? -6.645 -16 -12.852 1 98.25 156 ASP A N 1
ATOM 1213 C CA . ASP A 1 156 ? -5.359 -15.984 -13.547 1 98.25 156 ASP A CA 1
ATOM 1214 C C . ASP A 1 156 ? -4.891 -14.555 -13.805 1 98.25 156 ASP A C 1
ATOM 1216 O O . ASP A 1 156 ? -5.707 -13.633 -13.883 1 98.25 156 ASP A O 1
ATOM 1220 N N . ILE A 1 157 ? -3.613 -14.391 -13.844 1 98.31 157 ILE A N 1
ATOM 1221 C CA . ILE A 1 157 ? -2.955 -13.125 -14.18 1 98.31 157 ILE A CA 1
ATOM 1222 C C . ILE A 1 157 ? -1.868 -13.375 -15.219 1 98.31 157 ILE A C 1
ATOM 1224 O O . ILE A 1 157 ? -1.093 -14.328 -15.109 1 98.31 157 ILE A O 1
ATOM 1228 N N . VAL A 1 158 ? -1.828 -12.609 -16.234 1 97.31 158 VAL A N 1
ATOM 1229 C CA . VAL A 1 158 ? -0.736 -12.617 -17.203 1 97.31 158 VAL A CA 1
ATOM 1230 C C . VAL A 1 158 ? -0.094 -11.234 -17.266 1 97.31 158 VAL A C 1
ATOM 1232 O O . VAL A 1 158 ? -0.764 -10.219 -17.062 1 97.31 158 VAL A O 1
ATOM 1235 N N . THR A 1 159 ? 1.226 -11.211 -17.547 1 96.94 159 THR A N 1
ATOM 1236 C CA . THR A 1 159 ? 1.926 -9.938 -17.562 1 96.94 159 THR A CA 1
ATOM 1237 C C . THR A 1 159 ? 2.799 -9.82 -18.812 1 96.94 159 THR A C 1
ATOM 1239 O O . THR A 1 159 ? 3.119 -10.828 -19.453 1 96.94 159 THR A O 1
ATOM 1242 N N . SER A 1 160 ? 3.115 -8.625 -19.188 1 95.69 160 SER A N 1
ATOM 1243 C CA . SER A 1 160 ? 4.133 -8.281 -20.172 1 95.69 160 SER A CA 1
ATOM 1244 C C . SER A 1 160 ? 4.922 -7.047 -19.766 1 95.69 160 SER A C 1
ATOM 1246 O O . SER A 1 160 ? 4.426 -6.223 -18.984 1 95.69 160 SER A O 1
ATOM 1248 N N . ARG A 1 161 ? 6.098 -6.965 -20.25 1 94.25 161 ARG A N 1
ATOM 1249 C CA . ARG A 1 161 ? 6.965 -5.871 -19.828 1 94.25 161 ARG A CA 1
ATOM 1250 C C . ARG A 1 161 ? 7.383 -5.02 -21.031 1 94.25 161 ARG A C 1
ATOM 1252 O O . ARG A 1 161 ? 7.793 -5.551 -22.062 1 94.25 161 ARG A O 1
ATOM 1259 N N . GLU A 1 162 ? 7.25 -3.74 -20.891 1 94.25 162 GLU A N 1
ATOM 1260 C CA . GLU A 1 162 ? 7.777 -2.73 -21.812 1 94.25 162 GLU A CA 1
ATOM 1261 C C . GLU A 1 162 ? 8.617 -1.696 -21.062 1 94.25 162 GLU A C 1
ATOM 1263 O O . GLU A 1 162 ? 8.078 -0.768 -20.453 1 94.25 162 GLU A O 1
ATOM 1268 N N . GLY A 1 163 ? 9.977 -1.84 -21.188 1 93.69 163 GLY A N 1
ATOM 1269 C CA . GLY A 1 163 ? 10.828 -0.985 -20.375 1 93.69 163 GLY A CA 1
ATOM 1270 C C . GLY A 1 163 ? 10.625 -1.166 -18.891 1 93.69 163 GLY A C 1
ATOM 1271 O O . GLY A 1 163 ? 10.734 -2.279 -18.359 1 93.69 163 GLY A O 1
ATOM 1272 N N . LYS A 1 164 ? 10.289 -0.087 -18.219 1 94.56 164 LYS A N 1
ATOM 1273 C CA . LYS A 1 164 ? 10.055 -0.15 -16.781 1 94.56 164 LYS A CA 1
ATOM 1274 C C . LYS A 1 164 ? 8.594 -0.467 -16.484 1 94.56 164 LYS A C 1
ATOM 1276 O O . LYS A 1 164 ? 8.234 -0.681 -15.32 1 94.56 164 LYS A O 1
ATOM 1281 N N . THR A 1 165 ? 7.812 -0.538 -17.469 1 96.75 165 THR A N 1
ATOM 1282 C CA . THR A 1 165 ? 6.379 -0.699 -17.266 1 96.75 165 THR A CA 1
ATOM 1283 C C . THR A 1 165 ? 5.98 -2.17 -17.344 1 96.75 165 THR A C 1
ATOM 1285 O O . THR A 1 165 ? 6.324 -2.861 -18.297 1 96.75 165 THR A O 1
ATOM 1288 N N . ILE A 1 166 ? 5.297 -2.664 -16.359 1 97.38 166 ILE A N 1
ATOM 1289 C CA . ILE A 1 166 ? 4.688 -3.992 -16.344 1 97.38 166 ILE A CA 1
ATOM 1290 C C . ILE A 1 166 ? 3.199 -3.881 -16.656 1 97.38 166 ILE A C 1
ATOM 1292 O O . ILE A 1 166 ? 2.449 -3.234 -15.922 1 97.38 166 ILE A O 1
ATOM 1296 N N . HIS A 1 167 ? 2.805 -4.488 -17.719 1 97.44 167 HIS A N 1
ATOM 1297 C CA . HIS A 1 167 ? 1.391 -4.594 -18.062 1 97.44 167 HIS A CA 1
ATOM 1298 C C . HIS A 1 167 ? 0.776 -5.863 -17.484 1 97.44 167 HIS A C 1
ATOM 1300 O O . HIS A 1 167 ? 1.395 -6.93 -17.516 1 97.44 167 HIS A O 1
ATOM 1306 N N . ILE A 1 168 ? -0.43 -5.727 -16.969 1 98.19 168 ILE A N 1
ATOM 1307 C CA . ILE A 1 168 ? -1.111 -6.828 -16.297 1 98.19 168 ILE A CA 1
ATOM 1308 C C . ILE A 1 168 ? -2.477 -7.059 -16.938 1 98.19 168 ILE A C 1
ATOM 1310 O O . ILE A 1 168 ? -3.195 -6.105 -17.25 1 98.19 168 ILE A O 1
ATOM 1314 N N . LYS A 1 169 ? -2.814 -8.227 -17.141 1 98.06 169 LYS A N 1
ATOM 1315 C CA . LYS A 1 169 ? -4.184 -8.625 -17.453 1 98.06 169 LYS A CA 1
ATOM 1316 C C . LYS A 1 169 ? -4.684 -9.688 -16.469 1 98.06 169 LYS A C 1
ATOM 1318 O O . LYS A 1 169 ? -4.059 -10.742 -16.328 1 98.06 169 LYS A O 1
ATOM 1323 N N . ALA A 1 170 ? -5.75 -9.414 -15.82 1 98.44 170 ALA A N 1
ATOM 1324 C CA . ALA A 1 170 ? -6.34 -10.32 -14.836 1 98.44 170 ALA A CA 1
ATOM 1325 C C . ALA A 1 170 ? -7.582 -11.008 -15.398 1 98.44 170 ALA A C 1
ATOM 1327 O O . ALA A 1 170 ? -8.359 -10.391 -16.141 1 98.44 170 ALA A O 1
ATOM 1328 N N . PHE A 1 171 ? -7.75 -12.25 -15.008 1 97.62 171 PHE A N 1
ATOM 1329 C CA . PHE A 1 171 ? -8.859 -13.039 -15.516 1 97.62 171 PHE A CA 1
ATOM 1330 C C . PHE A 1 171 ? -9.586 -13.742 -14.375 1 97.62 171 PHE A C 1
ATOM 1332 O O . PHE A 1 171 ? -8.961 -14.227 -13.43 1 97.62 171 PHE A O 1
ATOM 1339 N N . ASN A 1 172 ? -10.844 -13.758 -14.445 1 95.44 172 ASN A N 1
ATOM 1340 C CA . ASN A 1 172 ? -11.75 -14.531 -13.602 1 95.44 172 ASN A CA 1
ATOM 1341 C C . ASN A 1 172 ? -12.594 -15.492 -14.43 1 95.44 172 ASN A C 1
ATOM 1343 O O . ASN A 1 172 ? -13.453 -15.062 -15.203 1 95.44 172 ASN A O 1
ATOM 1347 N N . ASN A 1 173 ? -12.336 -16.797 -14.219 1 91.19 173 ASN A N 1
ATOM 1348 C CA . ASN A 1 173 ? -13.055 -17.844 -14.938 1 91.19 173 ASN A CA 1
ATOM 1349 C C . ASN A 1 173 ? -12.945 -17.656 -16.453 1 91.19 173 ASN A C 1
ATOM 1351 O O . ASN A 1 173 ? -13.961 -17.656 -17.141 1 91.19 173 ASN A O 1
ATOM 1355 N N . GLY A 1 174 ? -11.828 -17.297 -16.859 1 91.5 174 GLY A N 1
ATOM 1356 C CA . GLY A 1 174 ? -11.516 -17.234 -18.281 1 91.5 174 GLY A CA 1
ATOM 1357 C C . GLY A 1 174 ? -11.898 -15.914 -18.922 1 91.5 174 GLY A C 1
ATOM 1358 O O . GLY A 1 174 ? -11.617 -15.688 -20.094 1 91.5 174 GLY A O 1
ATOM 1359 N N . LYS A 1 175 ? -12.484 -15.086 -18.156 1 95 175 LYS A N 1
ATOM 1360 C CA . LYS A 1 175 ? -12.875 -13.773 -18.656 1 95 175 LYS A CA 1
ATOM 1361 C C . LYS A 1 175 ? -12.078 -12.664 -17.984 1 95 175 LYS A C 1
ATOM 1363 O O . LYS A 1 175 ? -11.633 -12.812 -16.844 1 95 175 LYS A O 1
ATOM 1368 N N . PRO A 1 176 ? -11.922 -11.594 -18.734 1 97.06 176 PRO A N 1
ATOM 1369 C CA . PRO A 1 176 ? -11.258 -10.477 -18.078 1 97.06 176 PRO A CA 1
ATOM 1370 C C . PRO A 1 176 ? -11.922 -10.102 -16.75 1 97.06 176 PRO A C 1
ATOM 1372 O O . PRO A 1 176 ? -13.156 -10.125 -16.641 1 97.06 176 PRO A O 1
ATOM 1375 N N . ALA A 1 177 ? -11.125 -9.875 -15.75 1 97.75 177 ALA A N 1
ATOM 1376 C CA . ALA A 1 177 ? -11.672 -9.414 -14.477 1 97.75 177 ALA A CA 1
ATOM 1377 C C . ALA A 1 177 ? -12.531 -8.164 -14.672 1 97.75 177 ALA A C 1
ATOM 1379 O O . ALA A 1 177 ? -12.242 -7.34 -15.539 1 97.75 177 ALA A O 1
ATOM 1380 N N . ALA A 1 178 ? -13.492 -7.98 -13.828 1 96.81 178 ALA A N 1
ATOM 1381 C CA . ALA A 1 178 ? -14.43 -6.867 -13.961 1 96.81 178 ALA A CA 1
ATOM 1382 C C . ALA A 1 178 ? -13.734 -5.535 -13.695 1 96.81 178 ALA A C 1
ATOM 1384 O O . ALA A 1 178 ? -12.836 -5.449 -12.852 1 96.81 178 ALA A O 1
ATOM 1385 N N . LYS A 1 179 ? -14.227 -4.574 -14.398 1 97.12 179 LYS A N 1
ATOM 1386 C CA . LYS A 1 179 ? -13.75 -3.219 -14.133 1 97.12 179 LYS A CA 1
ATOM 1387 C C . LYS A 1 179 ? -13.836 -2.883 -12.648 1 97.12 179 LYS A C 1
ATOM 1389 O O . LYS A 1 179 ? -14.836 -3.201 -11.992 1 97.12 179 LYS A O 1
ATOM 1394 N N . GLY A 1 180 ? -12.797 -2.33 -12.172 1 95.56 180 GLY A N 1
ATOM 1395 C CA . GLY A 1 180 ? -12.82 -1.926 -10.781 1 95.56 180 GLY A CA 1
ATOM 1396 C C . GLY A 1 180 ? -12.219 -2.959 -9.852 1 95.56 180 GLY A C 1
ATOM 1397 O O . GLY A 1 180 ? -12.016 -2.691 -8.664 1 95.56 180 GLY A O 1
ATOM 1398 N N . THR A 1 181 ? -11.914 -4.172 -10.406 1 97.06 181 THR A N 1
ATOM 1399 C CA . THR A 1 181 ? -11.227 -5.184 -9.609 1 97.06 181 THR A CA 1
ATOM 1400 C C . THR A 1 181 ? -9.875 -4.66 -9.125 1 97.06 181 THR A C 1
ATOM 1402 O O . THR A 1 181 ? -9.125 -4.055 -9.891 1 97.06 181 THR A O 1
ATOM 1405 N N . LYS A 1 182 ? -9.609 -4.949 -7.891 1 96.62 182 LYS A N 1
ATOM 1406 C CA . LYS A 1 182 ? -8.367 -4.465 -7.301 1 96.62 182 LYS A CA 1
ATOM 1407 C C . LYS A 1 182 ? -7.27 -5.523 -7.379 1 96.62 182 LYS A C 1
ATOM 1409 O O . LYS A 1 182 ? -7.531 -6.711 -7.176 1 96.62 182 LYS A O 1
ATOM 1414 N N . LEU A 1 183 ? -6.105 -5.043 -7.715 1 98.06 183 LEU A N 1
ATOM 1415 C CA . LEU A 1 183 ? -4.879 -5.828 -7.613 1 98.06 183 LEU A CA 1
ATOM 1416 C C . LEU A 1 183 ? -3.912 -5.203 -6.613 1 98.06 183 LEU A C 1
ATOM 1418 O O . LEU A 1 183 ? -3.779 -3.979 -6.555 1 98.06 183 LEU A O 1
ATOM 1422 N N . ARG A 1 184 ? -3.285 -6.008 -5.883 1 97.12 184 ARG A N 1
ATOM 1423 C CA . ARG A 1 184 ? -2.234 -5.539 -4.984 1 97.12 184 ARG A CA 1
ATOM 1424 C C . ARG A 1 184 ? -0.859 -5.992 -5.469 1 97.12 184 ARG A C 1
ATOM 1426 O O . ARG A 1 184 ? -0.65 -7.176 -5.738 1 97.12 184 ARG A O 1
ATOM 1433 N N . VAL A 1 185 ? 0.02 -5.066 -5.555 1 97.69 185 VAL A N 1
ATOM 1434 C CA . VAL A 1 185 ? 1.379 -5.379 -5.984 1 97.69 185 VAL A CA 1
ATOM 1435 C C . VAL A 1 185 ? 2.348 -5.18 -4.824 1 97.69 185 VAL A C 1
ATOM 1437 O O . VAL A 1 185 ? 2.264 -4.184 -4.102 1 97.69 185 VAL A O 1
ATOM 1440 N N . PHE A 1 186 ? 3.203 -6.105 -4.648 1 96.56 186 PHE A N 1
ATOM 1441 C CA . PHE A 1 186 ? 4.289 -6.004 -3.68 1 96.56 186 PHE A CA 1
ATOM 1442 C C . PHE A 1 186 ? 5.637 -5.898 -4.383 1 96.56 186 PHE A C 1
ATOM 1444 O O . PHE A 1 186 ? 5.953 -6.711 -5.254 1 96.56 186 PHE A O 1
ATOM 1451 N N . ASN A 1 187 ? 6.41 -4.883 -4 1 96.62 187 ASN A N 1
ATOM 1452 C CA . ASN A 1 187 ? 7.75 -4.781 -4.566 1 96.62 187 ASN A CA 1
ATOM 1453 C C . ASN A 1 187 ? 8.773 -5.555 -3.732 1 96.62 187 ASN A C 1
ATOM 1455 O O . ASN A 1 187 ? 8.422 -6.164 -2.721 1 96.62 187 ASN A O 1
ATOM 1459 N N . PRO A 1 188 ? 10.07 -5.605 -4.156 1 96.06 188 PRO A N 1
ATOM 1460 C CA . PRO A 1 188 ? 11.07 -6.441 -3.475 1 96.06 188 PRO A CA 1
ATOM 1461 C C . PRO A 1 188 ? 11.266 -6.043 -2.014 1 96.06 188 PRO A C 1
ATOM 1463 O O . PRO A 1 188 ? 11.742 -6.852 -1.21 1 96.06 188 PRO A O 1
ATOM 1466 N N . GLU A 1 189 ? 10.875 -4.828 -1.654 1 95.5 189 GLU A N 1
ATOM 1467 C CA . GLU A 1 189 ? 11 -4.363 -0.276 1 95.5 189 GLU A CA 1
ATOM 1468 C C . GLU A 1 189 ? 9.688 -4.527 0.486 1 95.5 189 GLU A C 1
ATOM 1470 O O . GLU A 1 189 ? 9.57 -4.082 1.629 1 95.5 189 GLU A O 1
ATOM 1475 N N . ASN A 1 190 ? 8.688 -5.07 -0.181 1 95.31 190 ASN A N 1
ATOM 1476 C CA . ASN A 1 190 ? 7.371 -5.402 0.357 1 95.31 190 ASN A CA 1
ATOM 1477 C C . ASN A 1 190 ? 6.555 -4.145 0.648 1 95.31 190 ASN A C 1
ATOM 1479 O O . ASN A 1 190 ? 5.754 -4.125 1.584 1 95.31 190 ASN A O 1
ATOM 1483 N N . TRP A 1 191 ? 6.883 -3.059 -0.02 1 95.25 191 TRP A N 1
ATOM 1484 C CA . TRP A 1 191 ? 5.914 -1.977 -0.169 1 95.25 191 TRP A CA 1
ATOM 1485 C C . TRP A 1 191 ? 4.828 -2.352 -1.172 1 95.25 191 TRP A C 1
ATOM 1487 O O . TRP A 1 191 ? 5.062 -3.158 -2.076 1 95.25 191 TRP A O 1
ATOM 1497 N N . GLU A 1 192 ? 3.719 -1.688 -1.056 1 95.25 192 GLU A N 1
ATOM 1498 C CA . GLU A 1 192 ? 2.576 -2.15 -1.839 1 95.25 192 GLU A CA 1
ATOM 1499 C C . GLU A 1 192 ? 2.061 -1.051 -2.764 1 95.25 192 GLU A C 1
ATOM 1501 O O . GLU A 1 192 ? 2.273 0.135 -2.504 1 95.25 192 GLU A O 1
ATOM 1506 N N . LYS A 1 193 ? 1.448 -1.476 -3.799 1 95.44 193 LYS A N 1
ATOM 1507 C CA . LYS A 1 193 ? 0.648 -0.633 -4.684 1 95.44 193 LYS A CA 1
ATOM 1508 C C . LYS A 1 193 ? -0.688 -1.292 -5.012 1 95.44 193 LYS A C 1
ATOM 1510 O O . LYS A 1 193 ? -0.737 -2.48 -5.34 1 95.44 193 LYS A O 1
ATOM 1515 N N . GLU A 1 194 ? -1.734 -0.53 -4.832 1 94.56 194 GLU A N 1
ATOM 1516 C CA . GLU A 1 194 ? -3.045 -1.013 -5.258 1 94.56 194 GLU A CA 1
ATOM 1517 C C . GLU A 1 194 ? -3.387 -0.521 -6.66 1 94.56 194 GLU A C 1
ATOM 1519 O O . GLU A 1 194 ? -3.264 0.67 -6.953 1 94.56 194 GLU A O 1
ATOM 1524 N N . LEU A 1 195 ? -3.787 -1.406 -7.477 1 96.75 195 LEU A N 1
ATOM 1525 C CA . LEU A 1 195 ? -4.207 -1.102 -8.836 1 96.75 195 LEU A CA 1
ATOM 1526 C C . LEU A 1 195 ? -5.676 -1.463 -9.047 1 96.75 195 LEU A C 1
ATOM 1528 O O . LEU A 1 195 ? -6.223 -2.293 -8.32 1 96.75 195 LEU A O 1
ATOM 1532 N N . THR A 1 196 ? -6.273 -0.844 -10.023 1 96.12 196 THR A N 1
ATOM 1533 C CA . THR A 1 196 ? -7.609 -1.203 -10.492 1 96.12 196 THR A CA 1
ATOM 1534 C C . THR A 1 196 ? -7.598 -1.51 -11.984 1 96.12 196 THR A C 1
ATOM 1536 O O . THR A 1 196 ? -6.996 -0.774 -12.773 1 96.12 196 THR A O 1
ATOM 1539 N N . VAL A 1 197 ? -8.258 -2.543 -12.305 1 97.56 197 VAL A N 1
ATOM 1540 C CA . VAL A 1 197 ? -8.219 -2.922 -13.711 1 97.56 197 VAL A CA 1
ATOM 1541 C C . VAL A 1 197 ? -9.32 -2.186 -14.469 1 97.56 197 VAL A C 1
ATOM 1543 O O . VAL A 1 197 ? -10.32 -1.771 -13.883 1 97.56 197 VAL A O 1
ATOM 1546 N N . ASP A 1 198 ? -9.109 -2.006 -15.766 1 97.62 198 ASP A N 1
ATOM 1547 C CA . ASP A 1 198 ? -10.07 -1.338 -16.641 1 97.62 198 ASP A CA 1
ATOM 1548 C C . ASP A 1 198 ? -11.07 -2.336 -17.219 1 97.62 198 ASP A C 1
ATOM 1550 O O . ASP A 1 198 ? -11.219 -3.445 -16.703 1 97.62 198 ASP A O 1
ATOM 1554 N N . GLU A 1 199 ? -11.82 -1.957 -18.188 1 97.62 199 GLU A N 1
ATOM 1555 C CA . GLU A 1 199 ? -12.898 -2.75 -18.781 1 97.62 199 GLU A CA 1
ATOM 1556 C C . GLU A 1 199 ? -12.352 -4.008 -19.453 1 97.62 199 GLU A C 1
ATOM 1558 O O . GLU A 1 199 ? -13.102 -4.953 -19.719 1 97.62 199 GLU A O 1
ATOM 1563 N N . LYS A 1 200 ? -11.141 -3.994 -19.766 1 97.06 200 LYS A N 1
ATOM 1564 C CA . LYS A 1 200 ? -10.531 -5.156 -20.406 1 97.06 200 LYS A CA 1
ATOM 1565 C C . LYS A 1 200 ? -9.789 -6.016 -19.391 1 97.06 200 LYS A C 1
ATOM 1567 O O . LYS A 1 200 ? -9.031 -6.914 -19.766 1 97.06 200 LYS A O 1
ATOM 1572 N N . GLY A 1 201 ? -9.867 -5.668 -18.062 1 97.75 201 GLY A N 1
ATOM 1573 C CA . GLY A 1 201 ? -9.164 -6.391 -17.016 1 97.75 201 GLY A CA 1
ATOM 1574 C C . GLY A 1 201 ? -7.688 -6.043 -16.938 1 97.75 201 GLY A C 1
ATOM 1575 O O . GLY A 1 201 ? -6.879 -6.848 -16.484 1 97.75 201 GLY A O 1
ATOM 1576 N N . GLU A 1 202 ? -7.383 -4.84 -17.438 1 98.12 202 GLU A N 1
ATOM 1577 C CA . GLU A 1 202 ? -5.969 -4.508 -17.578 1 98.12 202 GLU A CA 1
ATOM 1578 C C . GLU A 1 202 ? -5.562 -3.408 -16.594 1 98.12 202 GLU A C 1
ATOM 1580 O O . GLU A 1 202 ? -6.379 -2.566 -16.219 1 98.12 202 GLU A O 1
ATOM 1585 N N . ALA A 1 203 ? -4.336 -3.441 -16.188 1 97.94 203 ALA A N 1
ATOM 1586 C CA . ALA A 1 203 ? -3.656 -2.432 -15.383 1 97.94 203 ALA A CA 1
ATOM 1587 C C . ALA A 1 203 ? -2.158 -2.41 -15.68 1 97.94 203 ALA A C 1
ATOM 1589 O O . ALA A 1 203 ? -1.664 -3.213 -16.469 1 97.94 203 ALA A O 1
ATOM 1590 N N . PHE A 1 204 ? -1.448 -1.5 -15.133 1 98.25 204 PHE A N 1
ATOM 1591 C CA . PHE A 1 204 ? 0.002 -1.48 -15.281 1 98.25 204 PHE A CA 1
ATOM 1592 C C . PHE A 1 204 ? 0.656 -0.745 -14.117 1 98.25 204 PHE A C 1
ATOM 1594 O O . PHE A 1 204 ? -0.022 -0.061 -13.352 1 98.25 204 PHE A O 1
ATOM 1601 N N . PHE A 1 205 ? 1.916 -0.907 -13.953 1 97.5 205 PHE A N 1
ATOM 1602 C CA . PHE A 1 205 ? 2.736 -0.146 -13.016 1 97.5 205 PHE A CA 1
ATOM 1603 C C . PHE A 1 205 ? 4.188 -0.101 -13.484 1 97.5 205 PHE A C 1
ATOM 1605 O O . PHE A 1 205 ? 4.59 -0.874 -14.352 1 97.5 205 PHE A O 1
ATOM 1612 N N . ASN A 1 206 ? 4.922 0.782 -12.898 1 96.38 206 ASN A N 1
ATOM 1613 C CA . ASN A 1 206 ? 6.348 0.889 -13.195 1 96.38 206 ASN A CA 1
ATOM 1614 C C . ASN A 1 206 ? 7.199 0.287 -12.078 1 96.38 206 ASN A C 1
ATOM 1616 O O . ASN A 1 206 ? 6.961 0.551 -10.898 1 96.38 206 ASN A O 1
ATOM 1620 N N . ILE A 1 207 ? 8.156 -0.498 -12.477 1 95.88 207 ILE A N 1
ATOM 1621 C CA . ILE A 1 207 ? 9.117 -1.011 -11.508 1 95.88 207 ILE A CA 1
ATOM 1622 C C . ILE A 1 207 ? 10.188 0.045 -11.234 1 95.88 207 ILE A C 1
ATOM 1624 O O . ILE A 1 207 ? 10.555 0.812 -12.125 1 95.88 207 ILE A O 1
ATOM 1628 N N . THR A 1 208 ? 10.711 0.034 -10.016 1 94.06 208 THR A N 1
ATOM 1629 C CA . THR A 1 208 ? 11.719 1.025 -9.664 1 94.06 208 THR A CA 1
ATOM 1630 C C . THR A 1 208 ? 12.977 0.348 -9.125 1 94.06 208 THR A C 1
ATOM 1632 O O . THR A 1 208 ? 13.961 1.018 -8.812 1 94.06 208 THR A O 1
ATOM 1635 N N . MET A 1 209 ? 12.977 -1.037 -9.047 1 95.5 209 MET A N 1
ATOM 1636 C CA . MET A 1 209 ? 14.133 -1.815 -8.594 1 95.5 209 MET A CA 1
ATOM 1637 C C . MET A 1 209 ? 14.016 -3.266 -9.055 1 95.5 209 MET A C 1
ATOM 1639 O O . MET A 1 209 ? 12.914 -3.756 -9.305 1 95.5 209 MET A O 1
ATOM 1643 N N . PRO A 1 210 ? 15.148 -3.947 -9.156 1 95.69 210 PRO A N 1
ATOM 1644 C CA . PRO A 1 210 ? 15.078 -5.383 -9.445 1 95.69 210 PRO A CA 1
ATOM 1645 C C . PRO A 1 210 ? 14.656 -6.207 -8.234 1 95.69 210 PRO A C 1
ATOM 1647 O O . PRO A 1 210 ? 14.688 -5.711 -7.102 1 95.69 210 PRO A O 1
ATOM 1650 N N . GLY A 1 211 ? 14.289 -7.473 -8.531 1 95.69 211 GLY A N 1
ATOM 1651 C CA . GLY A 1 211 ? 13.898 -8.383 -7.465 1 95.69 211 GLY A CA 1
ATOM 1652 C C . GLY A 1 211 ? 12.516 -8.984 -7.66 1 95.69 211 GLY A C 1
ATOM 1653 O O . GLY A 1 211 ? 11.914 -8.828 -8.727 1 95.69 211 GLY A O 1
ATOM 1654 N N . PRO A 1 212 ? 12.07 -9.695 -6.684 1 95.88 212 PRO A N 1
ATOM 1655 C CA . PRO A 1 212 ? 10.773 -10.359 -6.801 1 95.88 212 PRO A CA 1
ATOM 1656 C C . PRO A 1 212 ? 9.602 -9.414 -6.551 1 95.88 212 PRO A C 1
ATOM 1658 O O . PRO A 1 212 ? 9.562 -8.734 -5.523 1 95.88 212 PRO A O 1
ATOM 1661 N N . TYR A 1 213 ? 8.727 -9.328 -7.492 1 97.5 213 TYR A N 1
ATOM 1662 C CA . TYR A 1 213 ? 7.426 -8.688 -7.316 1 97.5 213 TYR A CA 1
ATOM 1663 C C . TYR A 1 213 ? 6.316 -9.719 -7.219 1 97.5 213 TYR A C 1
ATOM 1665 O O . TYR A 1 213 ? 6.406 -10.797 -7.816 1 97.5 213 TYR A O 1
ATOM 1673 N N . ILE A 1 214 ? 5.289 -9.406 -6.492 1 98 214 ILE A N 1
ATOM 1674 C CA . ILE A 1 214 ? 4.105 -10.258 -6.418 1 98 214 ILE A CA 1
ATOM 1675 C C . ILE A 1 214 ? 2.859 -9.438 -6.746 1 98 214 ILE A C 1
ATOM 1677 O O . ILE A 1 214 ? 2.676 -8.336 -6.215 1 98 214 ILE A O 1
ATOM 1681 N N . ILE A 1 215 ? 2.102 -9.898 -7.66 1 98.56 215 ILE A N 1
ATOM 1682 C CA . ILE A 1 215 ? 0.8 -9.328 -7.988 1 98.56 215 ILE A CA 1
ATOM 1683 C C . ILE A 1 215 ? -0.31 -10.242 -7.473 1 98.56 215 ILE A C 1
ATOM 1685 O O . ILE A 1 215 ? -0.373 -11.422 -7.832 1 98.56 215 ILE A O 1
ATOM 1689 N N . ARG A 1 216 ? -1.167 -9.688 -6.688 1 98.44 216 ARG A N 1
ATOM 1690 C CA . ARG A 1 216 ? -2.207 -10.5 -6.059 1 98.44 216 ARG A CA 1
ATOM 1691 C C . ARG A 1 216 ? -3.594 -10.047 -6.508 1 98.44 216 ARG A C 1
ATOM 1693 O O . ARG A 1 216 ? -3.879 -8.852 -6.562 1 98.44 216 ARG A O 1
ATOM 1700 N N . GLU A 1 217 ? -4.398 -10.977 -6.801 1 98.19 217 GLU A N 1
ATOM 1701 C CA . GLU A 1 217 ? -5.832 -10.789 -6.992 1 98.19 217 GLU A CA 1
ATOM 1702 C C . GLU A 1 217 ? -6.637 -11.656 -6.035 1 98.19 217 GLU A C 1
ATOM 1704 O O . GLU A 1 217 ? -6.398 -12.859 -5.93 1 98.19 217 GLU A O 1
ATOM 1709 N N . ASP A 1 218 ? -7.512 -11.047 -5.324 1 96.12 218 ASP A N 1
ATOM 1710 C CA . ASP A 1 218 ? -8.5 -11.758 -4.523 1 96.12 218 ASP A CA 1
ATOM 1711 C C . ASP A 1 218 ? -9.891 -11.656 -5.156 1 96.12 218 ASP A C 1
ATOM 1713 O O . ASP A 1 218 ? -10.266 -10.609 -5.68 1 96.12 218 ASP A O 1
ATOM 1717 N N . TRP A 1 219 ? -10.602 -12.719 -5.086 1 94.75 219 TRP A N 1
ATOM 1718 C CA . TRP A 1 219 ? -11.977 -12.758 -5.574 1 94.75 219 TRP A CA 1
ATOM 1719 C C . TRP A 1 219 ? -12.852 -13.602 -4.66 1 94.75 219 TRP A C 1
ATOM 1721 O O . TRP A 1 219 ? -12.594 -14.797 -4.469 1 94.75 219 TRP A O 1
ATOM 1731 N N . ASP A 1 220 ? -13.797 -12.992 -4.09 1 92.62 220 ASP A N 1
ATOM 1732 C CA . ASP A 1 220 ? -14.758 -13.695 -3.26 1 92.62 220 ASP A CA 1
ATOM 1733 C C . ASP A 1 220 ? -15.992 -14.094 -4.07 1 92.62 220 ASP A C 1
ATOM 1735 O O . ASP A 1 220 ? -16.703 -13.234 -4.602 1 92.62 220 ASP A O 1
ATOM 1739 N N . ASP A 1 221 ? -16.234 -15.344 -4.145 1 91.19 221 ASP A N 1
ATOM 1740 C CA . ASP A 1 221 ? -17.391 -15.922 -4.816 1 91.19 221 ASP A CA 1
ATOM 1741 C C . ASP A 1 221 ? -18.453 -16.328 -3.811 1 91.19 221 ASP A C 1
ATOM 1743 O O . ASP A 1 221 ? -18.234 -17.203 -2.969 1 91.19 221 ASP A O 1
ATOM 1747 N N . ALA A 1 222 ? -19.641 -15.672 -3.859 1 91.56 222 ALA A N 1
ATOM 1748 C CA . ALA A 1 222 ? -20.719 -15.938 -2.91 1 91.56 222 ALA A CA 1
ATOM 1749 C C . ALA A 1 222 ? -21.422 -17.25 -3.229 1 91.56 222 ALA A C 1
ATOM 1751 O O . ALA A 1 222 ? -22.594 -17.266 -3.58 1 91.56 222 ALA A O 1
ATOM 1752 N N . VAL A 1 223 ? -20.766 -18.344 -3.119 1 92.25 223 VAL A N 1
ATOM 1753 C CA . VAL A 1 223 ? -21.312 -19.688 -3.357 1 92.25 223 VAL A CA 1
ATOM 1754 C C . VAL A 1 223 ? -21.344 -20.469 -2.047 1 92.25 223 VAL A C 1
ATOM 1756 O O . VAL A 1 223 ? -20.391 -20.422 -1.266 1 92.25 223 VAL A O 1
ATOM 1759 N N . THR A 1 224 ? -22.453 -21.078 -1.787 1 94.69 224 THR A N 1
ATOM 1760 C CA . THR A 1 224 ? -22.641 -21.891 -0.593 1 94.69 224 THR A CA 1
ATOM 1761 C C . THR A 1 224 ? -22.312 -23.359 -0.884 1 94.69 224 THR A C 1
ATOM 1763 O O . THR A 1 224 ? -22.516 -23.828 -2.002 1 94.69 224 THR A O 1
ATOM 1766 N N . GLY A 1 225 ? -21.75 -24.031 0.141 1 95.81 225 GLY A N 1
ATOM 1767 C CA . GLY A 1 225 ? -21.438 -25.453 -0.008 1 95.81 225 GLY A CA 1
ATOM 1768 C C . GLY A 1 225 ? -20.953 -26.094 1.276 1 95.81 225 GLY A C 1
ATOM 1769 O O . GLY A 1 225 ? -21.141 -25.547 2.363 1 95.81 225 GLY A O 1
ATOM 1770 N N . THR A 1 226 ? -20.609 -27.359 1.117 1 95.62 226 THR A N 1
ATOM 1771 C CA . THR A 1 226 ? -20 -28.125 2.199 1 95.62 226 THR A CA 1
ATOM 1772 C C . THR A 1 226 ? -18.688 -28.75 1.74 1 95.62 226 THR A C 1
ATOM 1774 O O . THR A 1 226 ? -18.594 -29.25 0.62 1 95.62 226 THR A O 1
ATOM 1777 N N . TYR A 1 227 ? -17.672 -28.578 2.547 1 95.69 227 TYR A N 1
ATOM 1778 C CA . TYR A 1 227 ? -16.375 -29.188 2.268 1 95.69 227 TYR A CA 1
ATOM 1779 C C . TYR A 1 227 ? -15.789 -29.828 3.521 1 95.69 227 TYR A C 1
ATOM 1781 O O . TYR A 1 227 ? -15.703 -29.188 4.57 1 95.69 227 TYR A O 1
ATOM 1789 N N . LYS A 1 228 ? -15.375 -31.141 3.459 1 93.06 228 LYS A N 1
ATOM 1790 C CA . LYS A 1 228 ? -14.836 -31.906 4.578 1 93.06 228 LYS A CA 1
ATOM 1791 C C . LYS A 1 228 ? -15.695 -31.75 5.828 1 93.06 228 LYS A C 1
ATOM 1793 O O . LYS A 1 228 ? -15.18 -31.406 6.898 1 93.06 228 LYS A O 1
ATOM 1798 N N . ALA A 1 229 ? -17.062 -31.688 5.629 1 91.75 229 ALA A N 1
ATOM 1799 C CA . ALA A 1 229 ? -18.094 -31.734 6.656 1 91.75 229 ALA A CA 1
ATOM 1800 C C . ALA A 1 229 ? -18.312 -30.359 7.273 1 91.75 229 ALA A C 1
ATOM 1802 O O . ALA A 1 229 ? -18.922 -30.234 8.344 1 91.75 229 ALA A O 1
ATOM 1803 N N . LEU A 1 230 ? -17.812 -29.375 6.672 1 93.94 230 LEU A N 1
ATOM 1804 C CA . LEU A 1 230 ? -18.047 -28.016 7.168 1 93.94 230 LEU A CA 1
ATOM 1805 C C . LEU A 1 230 ? -18.734 -27.156 6.109 1 93.94 230 LEU A C 1
ATOM 1807 O O . LEU A 1 230 ? -18.297 -27.125 4.957 1 93.94 230 LEU A O 1
ATOM 1811 N N . SER A 1 231 ? -19.766 -26.547 6.496 1 94.69 231 SER A N 1
ATOM 1812 C CA . SER A 1 231 ? -20.5 -25.672 5.59 1 94.69 231 SER A CA 1
ATOM 1813 C C . SER A 1 231 ? -19.812 -24.328 5.43 1 94.69 231 SER A C 1
ATOM 1815 O O . SER A 1 231 ? -19.109 -23.875 6.336 1 94.69 231 SER A O 1
ATOM 1817 N N . TYR A 1 232 ? -19.891 -23.688 4.258 1 96.44 232 TYR A N 1
ATOM 1818 C CA . TYR A 1 232 ? -19.391 -22.359 3.977 1 96.44 232 TYR A CA 1
ATOM 1819 C C . TYR A 1 232 ? -20.375 -21.562 3.129 1 96.44 232 TYR A C 1
ATOM 1821 O O . TYR A 1 232 ? -21.25 -22.141 2.479 1 96.44 232 TYR A O 1
ATOM 1829 N N . THR A 1 233 ? -20.266 -20.203 3.156 1 95.12 233 THR A N 1
ATOM 1830 C CA . THR A 1 233 ? -21.172 -19.344 2.395 1 95.12 233 THR A CA 1
ATOM 1831 C C . THR A 1 233 ? -20.406 -18.516 1.373 1 95.12 233 THR A C 1
ATOM 1833 O O . THR A 1 233 ? -20.984 -17.672 0.692 1 95.12 233 THR A O 1
ATOM 1836 N N . SER A 1 234 ? -19.094 -18.766 1.282 1 95.31 234 SER A N 1
ATOM 1837 C CA . SER A 1 234 ? -18.266 -18.078 0.288 1 95.31 234 SER A CA 1
ATOM 1838 C C . SER A 1 234 ? -17.016 -18.875 -0.043 1 95.31 234 SER A C 1
ATOM 1840 O O . SER A 1 234 ? -16.531 -19.641 0.785 1 95.31 234 SER A O 1
ATOM 1842 N N . VAL A 1 235 ? -16.578 -18.75 -1.267 1 95.88 235 VAL A N 1
ATOM 1843 C CA . VAL A 1 235 ? -15.266 -19.25 -1.68 1 95.88 235 VAL A CA 1
ATOM 1844 C C . VAL A 1 235 ? -14.336 -18.078 -1.969 1 95.88 235 VAL A C 1
ATOM 1846 O O . VAL A 1 235 ? -14.656 -17.203 -2.775 1 95.88 235 VAL A O 1
ATOM 1849 N N . ARG A 1 236 ? -13.25 -18.031 -1.248 1 96.19 236 ARG A N 1
ATOM 1850 C CA . ARG A 1 236 ? -12.242 -17.016 -1.529 1 96.19 236 ARG A CA 1
ATOM 1851 C C . ARG A 1 236 ? -11.164 -17.547 -2.469 1 96.19 236 ARG A C 1
ATOM 1853 O O . ARG A 1 236 ? -10.406 -18.453 -2.102 1 96.19 236 ARG A O 1
ATOM 1860 N N . HIS A 1 237 ? -11.148 -17 -3.699 1 97 237 HIS A N 1
ATOM 1861 C CA . HIS A 1 237 ? -10.07 -17.281 -4.645 1 97 237 HIS A CA 1
ATOM 1862 C C . HIS A 1 237 ? -8.961 -16.25 -4.539 1 97 237 HIS A C 1
ATOM 1864 O O . HIS A 1 237 ? -9.219 -15.047 -4.527 1 97 237 HIS A O 1
ATOM 1870 N N . ARG A 1 238 ? -7.711 -16.672 -4.438 1 97.88 238 ARG A N 1
ATOM 1871 C CA . ARG A 1 238 ? -6.566 -15.781 -4.41 1 97.88 238 ARG A CA 1
ATOM 1872 C C . ARG A 1 238 ? -5.477 -16.25 -5.367 1 97.88 238 ARG A C 1
ATOM 1874 O O . ARG A 1 238 ? -5.039 -17.406 -5.297 1 97.88 238 ARG A O 1
ATOM 1881 N N . CYS A 1 239 ? -5.059 -15.406 -6.211 1 98.56 239 CYS A N 1
ATOM 1882 C CA . CYS A 1 239 ? -3.941 -15.695 -7.105 1 98.56 239 CYS A CA 1
ATOM 1883 C C . CYS A 1 239 ? -2.76 -14.781 -6.816 1 98.56 239 CYS A C 1
ATOM 1885 O O . CYS A 1 239 ? -2.895 -13.555 -6.852 1 98.56 239 CYS A O 1
ATOM 1887 N N . ASN A 1 240 ? -1.653 -15.305 -6.48 1 98.62 240 ASN A N 1
ATOM 1888 C CA . ASN A 1 240 ? -0.386 -14.586 -6.434 1 98.62 240 ASN A CA 1
ATOM 1889 C C . ASN A 1 240 ? 0.471 -14.883 -7.664 1 98.62 240 ASN A C 1
ATOM 1891 O O . ASN A 1 240 ? 0.908 -16.016 -7.863 1 98.62 240 ASN A O 1
ATOM 1895 N N . TYR A 1 241 ? 0.578 -13.922 -8.477 1 98.56 241 TYR A N 1
ATOM 1896 C CA . TYR A 1 241 ? 1.512 -13.992 -9.594 1 98.56 241 TYR A CA 1
ATOM 1897 C C . TYR A 1 241 ? 2.906 -13.547 -9.172 1 98.56 241 TYR A C 1
ATOM 1899 O O . TYR A 1 241 ? 3.1 -12.398 -8.766 1 98.56 241 TYR A O 1
ATOM 1907 N N . CYS A 1 242 ? 3.85 -14.422 -9.297 1 98.44 242 CYS A N 1
ATOM 1908 C CA . CYS A 1 242 ? 5.223 -14.156 -8.891 1 98.44 242 CYS A CA 1
ATOM 1909 C C . CYS A 1 242 ? 6.074 -13.719 -10.078 1 98.44 242 CYS A C 1
ATOM 1911 O O . CYS A 1 242 ? 6.27 -14.492 -11.023 1 98.44 242 CYS A O 1
ATOM 1913 N N . LEU A 1 243 ? 6.59 -12.484 -10.023 1 95.25 243 LEU A N 1
ATOM 1914 C CA . LEU A 1 243 ? 7.277 -11.828 -11.133 1 95.25 243 LEU A CA 1
ATOM 1915 C C . LEU A 1 243 ? 8.711 -11.484 -10.75 1 95.25 243 LEU A C 1
ATOM 1917 O O . LEU A 1 243 ? 8.969 -10.453 -10.125 1 95.25 243 LEU A O 1
ATOM 1921 N N . PRO A 1 244 ? 9.633 -12.328 -11.141 1 92.06 244 PRO A N 1
ATOM 1922 C CA . PRO A 1 244 ? 11.031 -11.977 -10.906 1 92.06 244 PRO A CA 1
ATOM 1923 C C . PRO A 1 244 ? 11.555 -10.945 -11.906 1 92.06 244 PRO A C 1
ATOM 1925 O O . PRO A 1 244 ? 11.508 -11.18 -13.117 1 92.06 244 PRO A O 1
ATOM 1928 N N . ILE A 1 245 ? 11.898 -9.766 -11.406 1 91.69 245 ILE A N 1
ATOM 1929 C CA . ILE A 1 245 ? 12.453 -8.734 -12.281 1 91.69 245 ILE A CA 1
ATOM 1930 C C . ILE A 1 245 ? 13.977 -8.742 -12.188 1 91.69 245 ILE A C 1
ATOM 1932 O O . ILE A 1 245 ? 14.539 -8.602 -11.094 1 91.69 245 ILE A O 1
ATOM 1936 N N . THR A 1 246 ? 14.516 -9.047 -13.305 1 83.5 246 THR A N 1
ATOM 1937 C CA . THR A 1 246 ? 15.969 -8.992 -13.383 1 83.5 246 THR A CA 1
ATOM 1938 C C . THR A 1 246 ? 16.438 -7.648 -13.945 1 83.5 246 THR A C 1
ATOM 1940 O O . THR A 1 246 ? 15.672 -6.969 -14.641 1 83.5 246 THR A O 1
ATOM 1943 N N . GLN A 1 247 ? 17.547 -6.941 -13.57 1 72 247 GLN A N 1
ATOM 1944 C CA . GLN A 1 247 ? 18.062 -5.652 -14.023 1 72 247 GLN A CA 1
ATOM 1945 C C . GLN A 1 247 ? 18.078 -5.574 -15.547 1 72 247 GLN A C 1
ATOM 1947 O O . GLN A 1 247 ? 18.25 -6.594 -16.219 1 72 247 GLN A O 1
ATOM 1952 N N . MET B 1 1 ? -51.188 31.406 -54.594 1 22.97 1 MET B N 1
ATOM 1953 C CA . MET B 1 1 ? -50.469 31.766 -53.375 1 22.97 1 MET B CA 1
ATOM 1954 C C . MET B 1 1 ? -49.562 30.609 -52.906 1 22.97 1 MET B C 1
ATOM 1956 O O . MET B 1 1 ? -48.406 30.812 -52.594 1 22.97 1 MET B O 1
ATOM 1960 N N . ASP B 1 2 ? -49.969 29.453 -52.375 1 23.73 2 ASP B N 1
ATOM 1961 C CA . ASP B 1 2 ? -49.594 28.891 -51.094 1 23.73 2 ASP B CA 1
ATOM 1962 C C . ASP B 1 2 ? -48.531 27.797 -51.281 1 23.73 2 ASP B C 1
ATOM 1964 O O . ASP B 1 2 ? -48.781 26.641 -50.906 1 23.73 2 ASP B O 1
ATOM 1968 N N . THR B 1 3 ? -47.688 27.719 -52.25 1 31.62 3 THR B N 1
ATOM 1969 C CA . THR B 1 3 ? -46.875 26.516 -52.406 1 31.62 3 THR B CA 1
ATOM 1970 C C . THR B 1 3 ? -45.75 26.453 -51.344 1 31.62 3 THR B C 1
ATOM 1972 O O . THR B 1 3 ? -44.781 27.203 -51.438 1 31.62 3 THR B O 1
ATOM 1975 N N . PHE B 1 4 ? -46.125 26.312 -49.938 1 29.61 4 PHE B N 1
ATOM 1976 C CA . PHE B 1 4 ? -45.281 26.266 -48.75 1 29.61 4 PHE B CA 1
ATOM 1977 C C . PHE B 1 4 ? -44.281 25.125 -48.844 1 29.61 4 PHE B C 1
ATOM 1979 O O . PHE B 1 4 ? -44.688 23.953 -48.906 1 29.61 4 PHE B O 1
ATOM 1986 N N . ALA B 1 5 ? -43 25.188 -49.312 1 28.61 5 ALA B N 1
ATOM 1987 C CA . ALA B 1 5 ? -41.781 24.391 -49.438 1 28.61 5 ALA B CA 1
ATOM 1988 C C . ALA B 1 5 ? -41.25 24.031 -48.062 1 28.61 5 ALA B C 1
ATOM 1990 O O . ALA B 1 5 ? -40.469 24.797 -47.469 1 28.61 5 ALA B O 1
ATOM 1991 N N . ALA B 1 6 ? -41.938 23.828 -46.875 1 30.73 6 ALA B N 1
ATOM 1992 C CA . ALA B 1 6 ? -41.25 23.766 -45.562 1 30.73 6 ALA B CA 1
ATOM 1993 C C . ALA B 1 6 ? -40.312 22.578 -45.5 1 30.73 6 ALA B C 1
ATOM 1995 O O . ALA B 1 6 ? -40.75 21.422 -45.438 1 30.73 6 ALA B O 1
ATOM 1996 N N . MET B 1 7 ? -39.219 22.469 -46.281 1 28.22 7 MET B N 1
ATOM 1997 C CA . MET B 1 7 ? -38.25 21.375 -46.094 1 28.22 7 MET B CA 1
ATOM 1998 C C . MET B 1 7 ? -37.75 21.312 -44.656 1 28.22 7 MET B C 1
ATOM 2000 O O . MET B 1 7 ? -37.344 22.328 -44.094 1 28.22 7 MET B O 1
ATOM 2004 N N . ARG B 1 8 ? -38.188 20.297 -43.719 1 32.47 8 ARG B N 1
ATOM 2005 C CA . ARG B 1 8 ? -37.844 19.891 -42.375 1 32.47 8 ARG B CA 1
ATOM 2006 C C . ARG B 1 8 ? -36.375 19.641 -42.219 1 32.47 8 ARG B C 1
ATOM 2008 O O . ARG B 1 8 ? -35.781 18.797 -42.906 1 32.47 8 ARG B O 1
ATOM 2015 N N . THR B 1 9 ? -35.438 20.672 -41.969 1 34.28 9 THR B N 1
ATOM 2016 C CA . THR B 1 9 ? -34.062 20.516 -41.562 1 34.28 9 THR B CA 1
ATOM 2017 C C . THR B 1 9 ? -33.938 19.594 -40.375 1 34.28 9 THR B C 1
ATOM 2019 O O . THR B 1 9 ? -34.562 19.812 -39.312 1 34.28 9 THR B O 1
ATOM 2022 N N . ALA B 1 10 ? -33.625 18.219 -40.5 1 33.91 10 ALA B N 1
ATOM 2023 C CA . ALA B 1 10 ? -33.25 17.234 -39.469 1 33.91 10 ALA B CA 1
ATOM 2024 C C . ALA B 1 10 ? -32.094 17.766 -38.594 1 33.91 10 ALA B C 1
ATOM 2026 O O . ALA B 1 10 ? -31.047 18.141 -39.125 1 33.91 10 ALA B O 1
ATOM 2027 N N . ILE B 1 11 ? -32.375 18.484 -37.5 1 36.88 11 ILE B N 1
ATOM 2028 C CA . ILE B 1 11 ? -31.453 18.859 -36.438 1 36.88 11 ILE B CA 1
ATOM 2029 C C . ILE B 1 11 ? -30.703 17.625 -35.938 1 36.88 11 ILE B C 1
ATOM 2031 O O . ILE B 1 11 ? -31.328 16.672 -35.438 1 36.88 11 ILE B O 1
ATOM 2035 N N . ILE B 1 12 ? -29.656 17.156 -36.594 1 38.28 12 ILE B N 1
ATOM 2036 C CA . ILE B 1 12 ? -28.734 16.156 -36.062 1 38.28 12 ILE B CA 1
ATOM 2037 C C . ILE B 1 12 ? -28.281 16.578 -34.656 1 38.28 12 ILE B C 1
ATOM 2039 O O . ILE B 1 12 ? -27.625 17.609 -34.5 1 38.28 12 ILE B O 1
ATOM 2043 N N . PHE B 1 13 ? -29.062 16.219 -33.625 1 36.19 13 PHE B N 1
ATOM 2044 C CA . PHE B 1 13 ? -28.641 16.328 -32.25 1 36.19 13 PHE B CA 1
ATOM 2045 C C . PHE B 1 13 ? -27.312 15.609 -32.031 1 36.19 13 PHE B C 1
ATOM 2047 O O . PHE B 1 13 ? -27.234 14.391 -32.188 1 36.19 13 PHE B O 1
ATOM 2054 N N . ASN B 1 14 ? -26.172 16.203 -32.281 1 37.28 14 ASN B N 1
ATOM 2055 C CA . ASN B 1 14 ? -24.891 15.727 -31.75 1 37.28 14 ASN B CA 1
ATOM 2056 C C . ASN B 1 14 ? -24.953 15.492 -30.234 1 37.28 14 ASN B C 1
ATOM 2058 O O . ASN B 1 14 ? -25.109 16.438 -29.469 1 37.28 14 ASN B O 1
ATOM 2062 N N . LEU B 1 15 ? -25.547 14.422 -29.812 1 35.88 15 LEU B N 1
ATOM 2063 C CA . LEU B 1 15 ? -25.375 13.984 -28.422 1 35.88 15 LEU B CA 1
ATOM 2064 C C . LEU B 1 15 ? -23.891 13.969 -28.047 1 35.88 15 LEU B C 1
ATOM 2066 O O . LEU B 1 15 ? -23.125 13.156 -28.547 1 35.88 15 LEU B O 1
ATOM 2070 N N . PHE B 1 16 ? -23.328 15.047 -27.672 1 35.12 16 PHE B N 1
ATOM 2071 C CA . PHE B 1 16 ? -22.047 15.078 -26.969 1 35.12 16 PHE B CA 1
ATOM 2072 C C . PHE B 1 16 ? -22.047 14.109 -25.797 1 35.12 16 PHE B C 1
ATOM 2074 O O . PHE B 1 16 ? -22.75 14.336 -24.797 1 35.12 16 PHE B O 1
ATOM 2081 N N . LEU B 1 17 ? -21.906 12.836 -26 1 35.28 17 LEU B N 1
ATOM 2082 C CA . LEU B 1 17 ? -21.578 11.906 -24.922 1 35.28 17 LEU B CA 1
ATOM 2083 C C . LEU B 1 17 ? -20.469 12.469 -24.047 1 35.28 17 LEU B C 1
ATOM 2085 O O . LEU B 1 17 ? -19.328 12.57 -24.484 1 35.28 17 LEU B O 1
ATOM 2089 N N . LEU B 1 18 ? -20.766 13.266 -23.109 1 33 18 LEU B N 1
ATOM 2090 C CA . LEU B 1 18 ? -19.844 13.531 -22 1 33 18 LEU B CA 1
ATOM 2091 C C . LEU B 1 18 ? -19.234 12.242 -21.484 1 33 18 LEU B C 1
ATOM 2093 O O . LEU B 1 18 ? -19.922 11.391 -20.922 1 33 18 LEU B O 1
ATOM 2097 N N . PHE B 1 19 ? -18.219 11.789 -22.094 1 32.56 19 PHE B N 1
ATOM 2098 C CA . PHE B 1 19 ? -17.344 10.773 -21.516 1 32.56 19 PHE B CA 1
ATOM 2099 C C . PHE B 1 19 ? -16.984 11.117 -20.078 1 32.56 19 PHE B C 1
ATOM 2101 O O . PHE B 1 19 ? -16.156 11.992 -19.828 1 32.56 19 PHE B O 1
ATOM 2108 N N . CYS B 1 20 ? -17.875 10.984 -19.141 1 32.25 20 CYS B N 1
ATOM 2109 C CA . CYS B 1 20 ? -17.5 10.938 -17.734 1 32.25 20 CYS B CA 1
ATOM 2110 C C . CYS B 1 20 ? -16.359 9.945 -17.5 1 32.25 20 CYS B C 1
ATOM 2112 O O . CYS B 1 20 ? -16.578 8.734 -17.531 1 32.25 20 CYS B O 1
ATOM 2114 N N . MET B 1 21 ? -15.188 10.203 -17.844 1 34.75 21 MET B N 1
ATOM 2115 C CA . MET B 1 21 ? -14.055 9.406 -17.375 1 34.75 21 MET B CA 1
ATOM 2116 C C . MET B 1 21 ? -14.188 9.086 -15.883 1 34.75 21 MET B C 1
ATOM 2118 O O . MET B 1 21 ? -14.359 9.992 -15.062 1 34.75 21 MET B O 1
ATOM 2122 N N . PRO B 1 22 ? -14.633 7.988 -15.516 1 37.31 22 PRO B N 1
ATOM 2123 C CA . PRO B 1 22 ? -14.5 7.766 -14.078 1 37.31 22 PRO B CA 1
ATOM 2124 C C . PRO B 1 22 ? -13.148 8.211 -13.531 1 37.31 22 PRO B C 1
ATOM 2126 O O . PRO B 1 22 ? -12.102 7.848 -14.094 1 37.31 22 PRO B O 1
ATOM 2129 N N . LEU B 1 23 ? -13.047 9.312 -12.922 1 37.5 23 LEU B N 1
ATOM 2130 C CA . LEU B 1 23 ? -11.875 9.648 -12.117 1 37.5 23 LEU B CA 1
ATOM 2131 C C . LEU B 1 23 ? -11.445 8.461 -11.266 1 37.5 23 LEU B C 1
ATOM 2133 O O . LEU B 1 23 ? -12.188 8.016 -10.391 1 37.5 23 LEU B O 1
ATOM 2137 N N . THR B 1 24 ? -10.945 7.387 -11.805 1 41.38 24 THR B N 1
ATOM 2138 C CA . THR B 1 24 ? -10.211 6.535 -10.867 1 41.38 24 THR B CA 1
ATOM 2139 C C . THR B 1 24 ? -9.773 7.332 -9.641 1 41.38 24 THR B C 1
ATOM 2141 O O . THR B 1 24 ? -9.094 8.352 -9.773 1 41.38 24 THR B O 1
ATOM 2144 N N . GLY B 1 25 ? -10.672 7.492 -8.75 1 42.72 25 GLY B N 1
ATOM 2145 C CA . GLY B 1 25 ? -10.375 8.273 -7.559 1 42.72 25 GLY B CA 1
ATOM 2146 C C . GLY B 1 25 ? -8.938 8.156 -7.109 1 42.72 25 GLY B C 1
ATOM 2147 O O . GLY B 1 25 ? -8.602 7.277 -6.312 1 42.72 25 GLY B O 1
ATOM 2148 N N . LYS B 1 26 ? -8 8.477 -8.102 1 54.12 26 LYS B N 1
ATOM 2149 C CA . LYS B 1 26 ? -6.598 8.695 -7.75 1 54.12 26 LYS B CA 1
ATOM 2150 C C . LYS B 1 26 ? -6.473 9.391 -6.398 1 54.12 26 LYS B C 1
ATOM 2152 O O . LYS B 1 26 ? -7.262 10.281 -6.078 1 54.12 26 LYS B O 1
ATOM 2157 N N . ALA B 1 27 ? -5.828 8.68 -5.434 1 68.75 27 ALA B N 1
ATOM 2158 C CA . ALA B 1 27 ? -5.59 9.18 -4.078 1 68.75 27 ALA B CA 1
ATOM 2159 C C . ALA B 1 27 ? -5.102 10.625 -4.102 1 68.75 27 ALA B C 1
ATOM 2161 O O . ALA B 1 27 ? -4.07 10.93 -4.707 1 68.75 27 ALA B O 1
ATOM 2162 N N . ALA B 1 28 ? -5.965 11.586 -3.996 1 87.56 28 ALA B N 1
ATOM 2163 C CA . ALA B 1 28 ? -5.609 12.992 -3.867 1 87.56 28 ALA B CA 1
ATOM 2164 C C . ALA B 1 28 ? -5.461 13.391 -2.4 1 87.56 28 ALA B C 1
ATOM 2166 O O . ALA B 1 28 ? -6.148 12.852 -1.532 1 87.56 28 ALA B O 1
ATOM 2167 N N . ALA B 1 29 ? -4.496 14.211 -2.199 1 92.94 29 ALA B N 1
ATOM 2168 C CA . ALA B 1 29 ? -4.277 14.609 -0.812 1 92.94 29 ALA B CA 1
ATOM 2169 C C . ALA B 1 29 ? -3.506 15.922 -0.731 1 92.94 29 ALA B C 1
ATOM 2171 O O . ALA B 1 29 ? -2.898 16.359 -1.714 1 92.94 29 ALA B O 1
ATOM 2172 N N . TYR B 1 30 ? -3.654 16.578 0.419 1 97.5 30 TYR B N 1
ATOM 2173 C CA . TYR B 1 30 ? -2.801 17.703 0.782 1 97.5 30 TYR B CA 1
ATOM 2174 C C . TYR B 1 30 ? -1.462 17.219 1.325 1 97.5 30 TYR B C 1
ATOM 2176 O O . TYR B 1 30 ? -1.395 16.188 2.008 1 97.5 30 TYR B O 1
ATOM 2184 N N . TRP B 1 31 ? -0.388 17.938 1.029 1 97.75 31 TRP B N 1
ATOM 2185 C CA . TRP B 1 31 ? 0.899 17.703 1.674 1 97.75 31 TRP B CA 1
ATOM 2186 C C . TRP B 1 31 ? 1.701 18.984 1.787 1 97.75 31 TRP B C 1
ATOM 2188 O O . TRP B 1 31 ? 1.299 20.031 1.252 1 97.75 31 TRP B O 1
ATOM 2198 N N . MET B 1 32 ? 2.783 18.938 2.6 1 97.88 32 MET B N 1
ATOM 2199 C CA . MET B 1 32 ? 3.701 20.062 2.77 1 97.88 32 MET B CA 1
ATOM 2200 C C . MET B 1 32 ? 5.105 19.688 2.309 1 97.88 32 MET B C 1
ATOM 2202 O O . MET B 1 32 ? 5.574 18.578 2.566 1 97.88 32 MET B O 1
ATOM 2206 N N . ASP B 1 33 ? 5.699 20.562 1.633 1 96.88 33 ASP B N 1
ATOM 2207 C CA . ASP B 1 33 ? 7.137 20.516 1.385 1 96.88 33 ASP B CA 1
ATOM 2208 C C . ASP B 1 33 ? 7.871 21.578 2.207 1 96.88 33 ASP B C 1
ATOM 2210 O O . ASP B 1 33 ? 7.598 22.766 2.076 1 96.88 33 ASP B O 1
ATOM 2214 N N . VAL B 1 34 ? 8.75 21.109 3.059 1 97.5 34 VAL B N 1
ATOM 2215 C CA . VAL B 1 34 ? 9.523 22.016 3.898 1 97.5 34 VAL B CA 1
ATOM 2216 C C . VAL B 1 34 ? 10.984 22 3.449 1 97.5 34 VAL B C 1
ATOM 2218 O O . VAL B 1 34 ? 11.648 20.969 3.494 1 97.5 34 VAL B O 1
ATOM 2221 N N . LYS B 1 35 ? 11.469 23.125 3.047 1 95.81 35 LYS B N 1
ATOM 2222 C CA . LYS B 1 35 ? 12.797 23.219 2.451 1 95.81 35 LYS B CA 1
ATOM 2223 C C . LYS B 1 35 ? 13.656 24.25 3.178 1 95.81 35 LYS B C 1
ATOM 2225 O O . LYS B 1 35 ? 13.219 25.375 3.41 1 95.81 35 LYS B O 1
ATOM 2230 N N . GLY B 1 36 ? 14.805 23.828 3.533 1 96.19 36 GLY B N 1
ATOM 2231 C CA . GLY B 1 36 ? 15.781 24.703 4.164 1 96.19 36 GLY B CA 1
ATOM 2232 C C . GLY B 1 36 ? 17.125 24.031 4.379 1 96.19 36 GLY B C 1
ATOM 2233 O O . GLY B 1 36 ? 17.312 22.875 4.02 1 96.19 36 GLY B O 1
ATOM 2234 N N . SER B 1 37 ? 18.109 24.75 4.992 1 96.19 37 SER B N 1
ATOM 2235 C CA . SER B 1 37 ? 19.484 24.266 5.125 1 96.19 37 SER B CA 1
ATOM 2236 C C . SER B 1 37 ? 19.688 23.531 6.445 1 96.19 37 SER B C 1
ATOM 2238 O O . SER B 1 37 ? 20.703 22.875 6.648 1 96.19 37 SER B O 1
ATOM 2240 N N . GLY B 1 38 ? 18.734 23.703 7.32 1 96.25 38 GLY B N 1
ATOM 2241 C CA . GLY B 1 38 ? 18.891 23.125 8.648 1 96.25 38 GLY B CA 1
ATOM 2242 C C . GLY B 1 38 ? 19.766 23.984 9.562 1 96.25 38 GLY B C 1
ATOM 2243 O O . GLY B 1 38 ? 20.203 23.516 10.609 1 96.25 38 GLY B O 1
ATOM 2244 N N . LYS B 1 39 ? 20 25.203 9.133 1 97.56 39 LYS B N 1
ATOM 2245 C CA . LYS B 1 39 ? 20.875 26.094 9.891 1 97.56 39 LYS B CA 1
ATOM 2246 C C . LYS B 1 39 ? 20.094 27.25 10.5 1 97.56 39 LYS B C 1
ATOM 2248 O O . LYS B 1 39 ? 19.078 27.672 9.953 1 97.56 39 LYS B O 1
ATOM 2253 N N . LEU B 1 40 ? 20.641 27.75 11.617 1 97.69 40 LEU B N 1
ATOM 2254 C CA . LEU B 1 40 ? 20.094 28.938 12.266 1 97.69 40 LEU B CA 1
ATOM 2255 C C . LEU B 1 40 ? 20.109 30.125 11.32 1 97.69 40 LEU B C 1
ATOM 2257 O O . LEU B 1 40 ? 21.094 30.328 10.586 1 97.69 40 LEU B O 1
ATOM 2261 N N . ASN B 1 41 ? 19.031 30.875 11.352 1 97.94 41 ASN B N 1
ATOM 2262 C CA . ASN B 1 41 ? 18.938 32.156 10.695 1 97.94 41 ASN B CA 1
ATOM 2263 C C . ASN B 1 41 ? 18.891 32.031 9.172 1 97.94 41 ASN B C 1
ATOM 2265 O O . ASN B 1 41 ? 19.156 33 8.445 1 97.94 41 ASN B O 1
ATOM 2269 N N . HIS B 1 42 ? 18.703 30.797 8.68 1 98.38 42 HIS B N 1
ATOM 2270 C CA . HIS B 1 42 ? 18.422 30.578 7.266 1 98.38 42 HIS B CA 1
ATOM 2271 C C . HIS B 1 42 ? 16.938 30.391 7.012 1 98.38 42 HIS B C 1
ATOM 2273 O O . HIS B 1 42 ? 16.281 29.609 7.707 1 98.38 42 HIS B O 1
ATOM 2279 N N . THR B 1 43 ? 16.453 31.031 6.051 1 98.5 43 THR B N 1
ATOM 2280 C CA . THR B 1 43 ? 15.031 30.984 5.746 1 98.5 43 THR B CA 1
ATOM 2281 C C . THR B 1 43 ? 14.594 29.578 5.355 1 98.5 43 THR B C 1
ATOM 2283 O O . THR B 1 43 ? 15.305 28.891 4.613 1 98.5 43 THR B O 1
ATOM 2286 N N . VAL B 1 44 ? 13.5 29.172 5.891 1 98.44 44 VAL B N 1
ATOM 2287 C CA . VAL B 1 44 ? 12.859 27.906 5.574 1 98.44 44 VAL B CA 1
ATOM 2288 C C . VAL B 1 44 ? 11.57 28.156 4.789 1 98.44 44 VAL B C 1
ATOM 2290 O O . VAL B 1 44 ? 10.75 28.984 5.188 1 98.44 44 VAL B O 1
ATOM 2293 N N . LYS B 1 45 ? 11.414 27.5 3.703 1 98.44 45 LYS B N 1
ATOM 2294 C CA . LYS B 1 45 ? 10.219 27.641 2.875 1 98.44 45 LYS B CA 1
ATOM 2295 C C . LYS B 1 45 ? 9.273 26.469 3.09 1 98.44 45 LYS B C 1
ATOM 2297 O O . LYS B 1 45 ? 9.703 25.312 3.117 1 98.44 45 LYS B O 1
ATOM 2302 N N . VAL B 1 46 ? 8.039 26.812 3.295 1 98.62 46 VAL B N 1
ATOM 2303 C CA . VAL B 1 46 ? 6.992 25.812 3.443 1 98.62 46 VAL B CA 1
ATOM 2304 C C . VAL B 1 46 ? 5.996 25.922 2.291 1 98.62 46 VAL B C 1
ATOM 2306 O O . VAL B 1 46 ? 5.387 26.984 2.098 1 98.62 46 VAL B O 1
ATOM 2309 N N . GLU B 1 47 ? 5.84 24.891 1.524 1 98.31 47 GLU B N 1
ATOM 2310 C CA . GLU B 1 47 ? 4.848 24.828 0.458 1 98.31 47 GLU B CA 1
ATOM 2311 C C . GLU B 1 47 ? 3.717 23.875 0.804 1 98.31 47 GLU B C 1
ATOM 2313 O O . GLU B 1 47 ? 3.967 22.734 1.204 1 98.31 47 GLU B O 1
ATOM 2318 N N . VAL B 1 48 ? 2.535 24.375 0.72 1 98.44 48 VAL B N 1
ATOM 2319 C CA . VAL B 1 48 ? 1.338 23.562 0.94 1 98.44 48 VAL B CA 1
ATOM 2320 C C . VAL B 1 48 ? 0.684 23.234 -0.4 1 98.44 48 VAL B C 1
ATOM 2322 O O . VAL B 1 48 ? 0.254 24.141 -1.127 1 98.44 48 VAL B O 1
ATOM 2325 N N . CYS B 1 49 ? 0.584 21.953 -0.674 1 97.69 49 CYS B N 1
ATOM 2326 C CA . CYS B 1 49 ? 0.174 21.516 -2.004 1 97.69 49 CYS B CA 1
ATOM 2327 C C . CYS B 1 49 ? -1.03 20.594 -1.923 1 97.69 49 CYS B C 1
ATOM 2329 O O . CYS B 1 49 ? -1.31 20.016 -0.867 1 97.69 49 CYS B O 1
ATOM 2331 N N . TYR B 1 50 ? -1.786 20.547 -2.947 1 96.94 50 TYR B N 1
ATOM 2332 C CA . TYR B 1 50 ? -2.811 19.531 -3.219 1 96.94 50 TYR B CA 1
ATOM 2333 C C . TYR B 1 50 ? -2.568 18.859 -4.562 1 96.94 50 TYR B C 1
ATOM 2335 O O . TYR B 1 50 ? -2.074 19.484 -5.5 1 96.94 50 TYR B O 1
ATOM 2343 N N . GLY B 1 51 ? -2.828 17.625 -4.578 1 96 51 GLY B N 1
ATOM 2344 C CA . GLY B 1 51 ? -2.672 16.984 -5.871 1 96 51 GLY B CA 1
ATOM 2345 C C . GLY B 1 51 ? -3.002 15.5 -5.84 1 96 51 GLY B C 1
ATOM 2346 O O . GLY B 1 51 ? -3.709 15.039 -4.945 1 96 51 GLY B O 1
ATOM 2347 N N . ASN B 1 52 ? -2.602 14.859 -6.945 1 93.31 52 ASN B N 1
ATOM 2348 C CA . ASN B 1 52 ? -2.91 13.438 -7.113 1 93.31 52 ASN B CA 1
ATOM 2349 C C . ASN B 1 52 ? -1.696 12.656 -7.605 1 93.31 52 ASN B C 1
ATOM 2351 O O . ASN B 1 52 ? -0.74 13.242 -8.117 1 93.31 52 ASN B O 1
ATOM 2355 N N . ILE B 1 53 ? -1.788 11.383 -7.32 1 91.88 53 ILE B N 1
ATOM 2356 C CA . ILE B 1 53 ? -0.811 10.453 -7.875 1 91.88 53 ILE B CA 1
ATOM 2357 C C . ILE B 1 53 ? -1.395 9.766 -9.109 1 91.88 53 ILE B C 1
ATOM 2359 O O . ILE B 1 53 ? -2.477 9.18 -9.039 1 91.88 53 ILE B O 1
ATOM 2363 N N . ASP B 1 54 ? -0.677 9.797 -10.219 1 89.56 54 ASP B N 1
ATOM 2364 C CA . ASP B 1 54 ? -1.216 9.219 -11.445 1 89.56 54 ASP B CA 1
ATOM 2365 C C . ASP B 1 54 ? -0.893 7.73 -11.531 1 89.56 54 ASP B C 1
ATOM 2367 O O . ASP B 1 54 ? -0.356 7.148 -10.594 1 89.56 54 ASP B O 1
ATOM 2371 N N . GLU B 1 55 ? -1.287 7.125 -12.617 1 85.5 55 GLU B N 1
ATOM 2372 C CA . GLU B 1 55 ? -1.135 5.688 -12.805 1 85.5 55 GLU B CA 1
ATOM 2373 C C . GLU B 1 55 ? 0.337 5.297 -12.906 1 85.5 55 GLU B C 1
ATOM 2375 O O . GLU B 1 55 ? 0.686 4.125 -12.734 1 85.5 55 GLU B O 1
ATOM 2380 N N . TYR B 1 56 ? 1.202 6.258 -13.133 1 88.06 56 TYR B N 1
ATOM 2381 C CA . TYR B 1 56 ? 2.637 6.012 -13.219 1 88.06 56 TYR B CA 1
ATOM 2382 C C . TYR B 1 56 ? 3.316 6.281 -11.875 1 88.06 56 TYR B C 1
ATOM 2384 O O . TYR B 1 56 ? 4.547 6.301 -11.789 1 88.06 56 TYR B O 1
ATOM 2392 N N . SER B 1 57 ? 2.521 6.566 -10.852 1 88.94 57 SER B N 1
ATOM 2393 C CA . SER B 1 57 ? 2.973 6.809 -9.484 1 88.94 57 SER B CA 1
ATOM 2394 C C . SER B 1 57 ? 3.684 8.148 -9.375 1 88.94 57 SER B C 1
ATOM 2396 O O . SER B 1 57 ? 4.594 8.312 -8.555 1 88.94 57 SER B O 1
ATOM 2398 N N . ILE B 1 58 ? 3.293 9.031 -10.234 1 90.69 58 ILE B N 1
ATOM 2399 C CA . ILE B 1 58 ? 3.859 10.375 -10.203 1 90.69 58 ILE B CA 1
ATOM 2400 C C . ILE B 1 58 ? 2.863 11.336 -9.562 1 90.69 58 ILE B C 1
ATOM 2402 O O . ILE B 1 58 ? 1.687 11.359 -9.93 1 90.69 58 ILE B O 1
ATOM 2406 N N . ARG B 1 59 ? 3.377 12.055 -8.578 1 92.44 59 ARG B N 1
ATOM 2407 C CA . ARG B 1 59 ? 2.549 13.055 -7.926 1 92.44 59 ARG B CA 1
ATOM 2408 C C . ARG B 1 59 ? 2.477 14.336 -8.75 1 92.44 59 ARG B C 1
ATOM 2410 O O . ARG B 1 59 ? 3.504 14.844 -9.203 1 92.44 59 ARG B O 1
ATOM 2417 N N . HIS B 1 60 ? 1.256 14.812 -8.914 1 94.31 60 HIS B N 1
ATOM 2418 C CA . HIS B 1 60 ? 1.002 16.047 -9.641 1 94.31 60 HIS B CA 1
ATOM 2419 C C . HIS B 1 60 ? 0.265 17.062 -8.766 1 94.31 60 HIS B C 1
ATOM 2421 O O . HIS B 1 60 ? -0.718 16.719 -8.109 1 94.31 60 HIS B O 1
ATOM 2427 N N . ARG B 1 61 ? 0.766 18.219 -8.75 1 95.38 61 ARG B N 1
ATOM 2428 C CA . ARG B 1 61 ? 0.074 19.312 -8.055 1 95.38 61 ARG B CA 1
ATOM 2429 C C . ARG B 1 61 ? -1.155 19.766 -8.836 1 95.38 61 ARG B C 1
ATOM 2431 O O . ARG B 1 61 ? -1.113 19.859 -10.062 1 95.38 61 ARG B O 1
ATOM 2438 N N . ASP B 1 62 ? -2.203 19.969 -8.148 1 92.06 62 ASP B N 1
ATOM 2439 C CA . ASP B 1 62 ? -3.438 20.469 -8.742 1 92.06 62 ASP B CA 1
ATOM 2440 C C . ASP B 1 62 ? -3.49 22 -8.688 1 92.06 62 ASP B C 1
ATOM 2442 O O . ASP B 1 62 ? -3.064 22.594 -7.703 1 92.06 62 ASP B O 1
ATOM 2446 N N . THR B 1 63 ? -4.004 22.578 -9.75 1 90.19 63 THR B N 1
ATOM 2447 C CA . THR B 1 63 ? -4.086 24.031 -9.797 1 90.19 63 THR B CA 1
ATOM 2448 C C . THR B 1 63 ? -5.531 24.5 -9.969 1 90.19 63 THR B C 1
ATOM 2450 O O . THR B 1 63 ? -5.785 25.656 -10.305 1 90.19 63 THR B O 1
ATOM 2453 N N . GLY B 1 64 ? -6.438 23.609 -9.789 1 90.38 64 GLY B N 1
ATOM 2454 C CA . GLY B 1 64 ? -7.848 23.938 -9.953 1 90.38 64 GLY B CA 1
ATOM 2455 C C . GLY B 1 64 ? -8.492 24.469 -8.688 1 90.38 64 GLY B C 1
ATOM 2456 O O . GLY B 1 64 ? -7.887 25.281 -7.977 1 90.38 64 GLY B O 1
ATOM 2457 N N . LYS B 1 65 ? -9.734 24.156 -8.516 1 88 65 LYS B N 1
ATOM 2458 C CA . LYS B 1 65 ? -10.539 24.641 -7.398 1 88 65 LYS B CA 1
ATOM 2459 C C . LYS B 1 65 ? -9.898 24.281 -6.062 1 88 65 LYS B C 1
ATOM 2461 O O . LYS B 1 65 ? -10.016 25.031 -5.09 1 88 65 LYS B O 1
ATOM 2466 N N . GLU B 1 66 ? -9.211 23.156 -6.004 1 89 66 GLU B N 1
ATOM 2467 C CA . GLU B 1 66 ? -8.625 22.688 -4.754 1 89 66 GLU B CA 1
ATOM 2468 C C . GLU B 1 66 ? -7.465 23.578 -4.316 1 89 66 GLU B C 1
ATOM 2470 O O . GLU B 1 66 ? -7.168 23.672 -3.125 1 89 66 GLU B O 1
ATOM 2475 N N . LEU B 1 67 ? -6.793 24.203 -5.27 1 92.62 67 LEU B N 1
ATOM 2476 C CA . LEU B 1 67 ? -5.73 25.141 -4.918 1 92.62 67 LEU B CA 1
ATOM 2477 C C . LEU B 1 67 ? -6.273 26.281 -4.07 1 92.62 67 LEU B C 1
ATOM 2479 O O . LEU B 1 67 ? -5.664 26.656 -3.068 1 92.62 67 LEU B O 1
ATOM 2483 N N . LYS B 1 68 ? -7.383 26.781 -4.488 1 92.12 68 LYS B N 1
ATOM 2484 C CA . LYS B 1 68 ? -7.98 27.859 -3.717 1 92.12 68 LYS B CA 1
ATOM 2485 C C . LYS B 1 68 ? -8.352 27.406 -2.312 1 92.12 68 LYS B C 1
ATOM 2487 O O . LYS B 1 68 ? -8.102 28.109 -1.332 1 92.12 68 LYS B O 1
ATOM 2492 N N . LEU B 1 69 ? -8.906 26.219 -2.211 1 92.25 69 LEU B N 1
ATOM 2493 C CA . LEU B 1 69 ? -9.32 25.672 -0.923 1 92.25 69 LEU B CA 1
ATOM 2494 C C . LEU B 1 69 ? -8.117 25.422 -0.026 1 92.25 69 LEU B C 1
ATOM 2496 O O . LEU B 1 69 ? -8.227 25.453 1.201 1 92.25 69 LEU B O 1
ATOM 2500 N N . THR B 1 70 ? -6.996 25.156 -0.628 1 96.06 70 THR B N 1
ATOM 2501 C CA . THR B 1 70 ? -5.758 24.938 0.117 1 96.06 70 THR B CA 1
ATOM 2502 C C . THR B 1 70 ? -5.414 26.156 0.959 1 96.06 70 THR B C 1
ATOM 2504 O O . THR B 1 70 ? -4.855 26.031 2.049 1 96.06 70 THR B O 1
ATOM 2507 N N . GLY B 1 71 ? -5.832 27.281 0.535 1 96.25 71 GLY B N 1
ATOM 2508 C CA . GLY B 1 71 ? -5.535 28.531 1.219 1 96.25 71 GLY B CA 1
ATOM 2509 C C . GLY B 1 71 ? -6.285 28.688 2.529 1 96.25 71 GLY B C 1
ATOM 2510 O O . GLY B 1 71 ? -5.957 29.562 3.34 1 96.25 71 GLY B O 1
ATOM 2511 N N . ASP B 1 72 ? -7.215 27.859 2.756 1 96.88 72 ASP B N 1
ATOM 2512 C CA . ASP B 1 72 ? -8.031 27.953 3.963 1 96.88 72 ASP B CA 1
ATOM 2513 C C . ASP B 1 72 ? -7.336 27.297 5.152 1 96.88 72 ASP B C 1
ATOM 2515 O O . ASP B 1 72 ? -7.82 27.375 6.281 1 96.88 72 ASP B O 1
ATOM 2519 N N . PHE B 1 73 ? -6.23 26.656 4.883 1 98.31 73 PHE B N 1
ATOM 2520 C CA . PHE B 1 73 ? -5.465 26.109 6 1 98.31 73 PHE B CA 1
ATOM 2521 C C . PHE B 1 73 ? -4.984 27.219 6.922 1 98.31 73 PHE B C 1
ATOM 2523 O O . PHE B 1 73 ? -4.547 28.281 6.457 1 98.31 73 PHE B O 1
ATOM 2530 N N . LYS B 1 74 ? -5.082 26.969 8.203 1 98.25 74 LYS B N 1
ATOM 2531 C CA . LYS B 1 74 ? -4.43 27.781 9.227 1 98.25 74 LYS B CA 1
ATOM 2532 C C . LYS B 1 74 ? -3.195 27.078 9.781 1 98.25 74 LYS B C 1
ATOM 2534 O O . LYS B 1 74 ? -3.287 25.938 10.266 1 98.25 74 LYS B O 1
ATOM 2539 N N . PHE B 1 75 ? -2.115 27.75 9.68 1 98.56 75 PHE B N 1
ATOM 2540 C CA . PHE B 1 75 ? -0.871 27.094 10.086 1 98.56 75 PHE B CA 1
ATOM 2541 C C . PHE B 1 75 ? -0.337 27.719 11.375 1 98.56 75 PHE B C 1
ATOM 2543 O O . PHE B 1 75 ? -0.46 28.938 11.586 1 98.56 75 PHE B O 1
ATOM 2550 N N . MET B 1 76 ? 0.21 26.922 12.156 1 98.12 76 MET B N 1
ATOM 2551 C CA . MET B 1 76 ? 0.919 27.297 13.375 1 98.12 76 MET B CA 1
ATOM 2552 C C . MET B 1 76 ? 2.348 26.766 13.359 1 98.12 76 MET B C 1
ATOM 2554 O O . MET B 1 76 ? 2.576 25.609 13.031 1 98.12 76 MET B O 1
ATOM 2558 N N . LEU B 1 77 ? 3.287 27.625 13.602 1 98.25 77 LEU B N 1
ATOM 2559 C CA . LEU B 1 77 ? 4.688 27.266 13.797 1 98.25 77 LEU B CA 1
ATOM 2560 C C . LEU B 1 77 ? 5.023 27.203 15.289 1 98.25 77 LEU B C 1
ATOM 2562 O O . LEU B 1 77 ? 4.734 28.141 16.031 1 98.25 77 LEU B O 1
ATOM 2566 N N . ILE B 1 78 ? 5.578 26.141 15.703 1 97.44 78 ILE B N 1
ATOM 2567 C CA . ILE B 1 78 ? 5.969 25.969 17.094 1 97.44 78 ILE B CA 1
ATOM 2568 C C . ILE B 1 78 ? 7.488 25.828 17.188 1 97.44 78 ILE B C 1
ATOM 2570 O O . ILE B 1 78 ? 8.07 24.922 16.609 1 97.44 78 ILE B O 1
ATOM 2574 N N . SER B 1 79 ? 8.117 26.656 17.922 1 96.69 79 SER B N 1
ATOM 2575 C CA . SER B 1 79 ? 9.57 26.641 18.094 1 96.69 79 SER B CA 1
ATOM 2576 C C . SER B 1 79 ? 10 25.562 19.094 1 96.69 79 SER B C 1
ATOM 2578 O O . SER B 1 79 ? 9.164 25.031 19.828 1 96.69 79 SER B O 1
ATOM 2580 N N . PRO B 1 80 ? 11.32 25.234 19.078 1 95.94 80 PRO B N 1
ATOM 2581 C CA . PRO B 1 80 ? 11.82 24.266 20.047 1 95.94 80 PRO B CA 1
ATOM 2582 C C . PRO B 1 80 ? 11.531 24.672 21.5 1 95.94 80 PRO B C 1
ATOM 2584 O O . PRO B 1 80 ? 11.32 23.812 22.359 1 95.94 80 PRO B O 1
ATOM 2587 N N . GLY B 1 81 ? 11.461 25.922 21.75 1 93.38 81 GLY B N 1
ATOM 2588 C CA . GLY B 1 81 ? 11.18 26.438 23.078 1 93.38 81 GLY B CA 1
ATOM 2589 C C . GLY B 1 81 ? 9.695 26.469 23.406 1 93.38 81 GLY B C 1
ATOM 2590 O O . GLY B 1 81 ? 9.312 26.812 24.531 1 93.38 81 GLY B O 1
ATOM 2591 N N . GLY B 1 82 ? 8.828 26.234 22.406 1 93.31 82 GLY B N 1
ATOM 2592 C CA . GLY B 1 82 ? 7.402 26.094 22.672 1 93.31 82 GLY B CA 1
ATOM 2593 C C . GLY B 1 82 ? 6.586 27.281 22.219 1 93.31 82 GLY B C 1
ATOM 2594 O O . GLY B 1 82 ? 5.359 27.281 22.344 1 93.31 82 GLY B O 1
ATOM 2595 N N . GLN B 1 83 ? 7.258 28.312 21.734 1 95.75 83 GLN B N 1
ATOM 2596 C CA . GLN B 1 83 ? 6.52 29.469 21.219 1 95.75 83 GLN B CA 1
ATOM 2597 C C . GLN B 1 83 ? 5.691 29.094 20 1 95.75 83 GLN B C 1
ATOM 2599 O O . GLN B 1 83 ? 6.188 28.438 19.094 1 95.75 83 GLN B O 1
ATOM 2604 N N . LYS B 1 84 ? 4.445 29.562 19.984 1 96.88 84 LYS B N 1
ATOM 2605 C CA . LYS B 1 84 ? 3.529 29.328 18.875 1 96.88 84 LYS B CA 1
ATOM 2606 C C . LYS B 1 84 ? 3.252 30.625 18.109 1 96.88 84 LYS B C 1
ATOM 2608 O O . LYS B 1 84 ? 2.846 31.625 18.703 1 96.88 84 LYS B O 1
ATOM 2613 N N . VAL B 1 85 ? 3.479 30.594 16.844 1 97.25 85 VAL B N 1
ATOM 2614 C CA . VAL B 1 85 ? 3.205 31.766 16.016 1 97.25 85 VAL B CA 1
ATOM 2615 C C . VAL B 1 85 ? 2.482 31.328 14.742 1 97.25 85 VAL B C 1
ATOM 2617 O O . VAL B 1 85 ? 2.797 30.281 14.172 1 97.25 85 VAL B O 1
ATOM 2620 N N . PRO B 1 86 ? 1.504 32.094 14.328 1 98.19 86 PRO B N 1
ATOM 2621 C CA . PRO B 1 86 ? 0.88 31.766 13.047 1 98.19 86 PRO B CA 1
ATOM 2622 C C . PRO B 1 86 ? 1.857 31.859 11.875 1 98.19 86 PRO B C 1
ATOM 2624 O O . PRO B 1 86 ? 2.732 32.719 11.867 1 98.19 86 PRO B O 1
ATOM 2627 N N . LEU B 1 87 ? 1.764 30.984 10.977 1 98.5 87 LEU B N 1
ATOM 2628 C CA . LEU B 1 87 ? 2.518 31.031 9.734 1 98.5 87 LEU B CA 1
ATOM 2629 C C . LEU B 1 87 ? 1.615 31.438 8.57 1 98.5 87 LEU B C 1
ATOM 2631 O O . LEU B 1 87 ? 0.753 30.656 8.148 1 98.5 87 LEU B O 1
ATOM 2635 N N . ALA B 1 88 ? 1.822 32.625 8.078 1 98.19 88 ALA B N 1
ATOM 2636 C CA . ALA B 1 88 ? 1.027 33.094 6.953 1 98.19 88 ALA B CA 1
ATOM 2637 C C . ALA B 1 88 ? 1.43 32.406 5.652 1 98.19 88 ALA B C 1
ATOM 2639 O O . ALA B 1 88 ? 2.617 32.188 5.402 1 98.19 88 ALA B O 1
ATOM 2640 N N . ILE B 1 89 ? 0.427 32.094 4.863 1 98.5 89 ILE B N 1
ATOM 2641 C CA . ILE B 1 89 ? 0.714 31.5 3.557 1 98.5 89 ILE B CA 1
ATOM 2642 C C . ILE B 1 89 ? 0.044 32.312 2.461 1 98.5 89 ILE B C 1
ATOM 2644 O O . ILE B 1 89 ? -1.009 32.938 2.686 1 98.5 89 ILE B O 1
ATOM 2648 N N . THR B 1 90 ? 0.65 32.344 1.29 1 98.44 90 THR B N 1
ATOM 2649 C CA . THR B 1 90 ? 0.133 33.062 0.126 1 98.44 90 THR B CA 1
ATOM 2650 C C . THR B 1 90 ? 0.079 32.156 -1.09 1 98.44 90 THR B C 1
ATOM 2652 O O . THR B 1 90 ? 0.923 31.266 -1.244 1 98.44 90 THR B O 1
ATOM 2655 N N . GLN B 1 91 ? -0.858 32.438 -1.937 1 97.88 91 GLN B N 1
ATOM 2656 C CA . GLN B 1 91 ? -1.048 31.594 -3.117 1 97.88 91 GLN B CA 1
ATOM 2657 C C . GLN B 1 91 ? 0.095 31.781 -4.113 1 97.88 91 GLN B C 1
ATOM 2659 O O . GLN B 1 91 ? 0.528 32.906 -4.363 1 97.88 91 GLN B O 1
ATOM 2664 N N . GLN B 1 92 ? 0.605 30.719 -4.562 1 97.75 92 GLN B N 1
ATOM 2665 C CA . GLN B 1 92 ? 1.55 30.672 -5.672 1 97.75 92 GLN B CA 1
ATOM 2666 C C . GLN B 1 92 ? 0.916 30.031 -6.91 1 97.75 92 GLN B C 1
ATOM 2668 O O . GLN B 1 92 ? -0.31 29.938 -7.008 1 97.75 92 GLN B O 1
ATOM 2673 N N . ALA B 1 93 ? 1.708 29.656 -7.891 1 96.75 93 ALA B N 1
ATOM 2674 C CA . ALA B 1 93 ? 1.19 29.125 -9.148 1 96.75 93 ALA B CA 1
ATOM 2675 C C . ALA B 1 93 ? 0.521 27.766 -8.922 1 96.75 93 ALA B C 1
ATOM 2677 O O . ALA B 1 93 ? -0.529 27.484 -9.5 1 96.75 93 ALA B O 1
ATOM 2678 N N . ASP B 1 94 ? 1.14 26.875 -8.07 1 97.56 94 ASP B N 1
ATOM 2679 C CA . ASP B 1 94 ? 0.625 25.516 -7.945 1 97.56 94 ASP B CA 1
ATOM 2680 C C . ASP B 1 94 ? 0.623 25.062 -6.488 1 97.56 94 ASP B C 1
ATOM 2682 O O . ASP B 1 94 ? 0.633 23.859 -6.203 1 97.56 94 ASP B O 1
ATOM 2686 N N . CYS B 1 95 ? 0.719 26.047 -5.578 1 98.25 95 CYS B N 1
ATOM 2687 C CA . CYS B 1 95 ? 0.704 25.766 -4.148 1 98.25 95 CYS B CA 1
ATOM 2688 C C . CYS B 1 95 ? 0.442 27.031 -3.342 1 98.25 95 CYS B C 1
ATOM 2690 O O . CYS B 1 95 ? 0.178 28.078 -3.912 1 98.25 95 CYS B O 1
ATOM 2692 N N . TRP B 1 96 ? 0.305 26.938 -2.047 1 98.56 96 TRP B N 1
ATOM 2693 C CA . TRP B 1 96 ? 0.445 28.047 -1.112 1 98.56 96 TRP B CA 1
ATOM 2694 C C . TRP B 1 96 ? 1.771 27.969 -0.365 1 98.56 96 TRP B C 1
ATOM 2696 O O . TRP B 1 96 ? 2.275 26.875 -0.099 1 98.56 96 TRP B O 1
ATOM 2706 N N . ALA B 1 97 ? 2.301 29.125 -0.088 1 98.56 97 ALA B N 1
ATOM 2707 C CA . ALA B 1 97 ? 3.637 29.078 0.497 1 98.56 97 ALA B CA 1
ATOM 2708 C C . ALA B 1 97 ? 3.77 30.062 1.649 1 98.56 97 ALA B C 1
ATOM 2710 O O . ALA B 1 97 ? 3.146 31.141 1.635 1 98.56 97 ALA B O 1
ATOM 2711 N N . GLY B 1 98 ? 4.512 29.656 2.635 1 98.5 98 GLY B N 1
ATOM 2712 C CA . GLY B 1 98 ? 4.973 30.484 3.732 1 98.5 98 GLY B CA 1
ATOM 2713 C C . GLY B 1 98 ? 6.445 30.312 4.043 1 98.5 98 GLY B C 1
ATOM 2714 O O . GLY B 1 98 ? 7.105 29.438 3.461 1 98.5 98 GLY B O 1
ATOM 2715 N N . GLU B 1 99 ? 6.969 31.172 4.844 1 98.62 99 GLU B N 1
ATOM 2716 C CA . GLU B 1 99 ? 8.375 31.062 5.223 1 98.62 99 GLU B CA 1
ATOM 2717 C C . GLU B 1 99 ? 8.586 31.484 6.676 1 98.62 99 GLU B C 1
ATOM 2719 O O . GLU B 1 99 ? 7.789 32.25 7.234 1 98.62 99 GLU B O 1
ATOM 2724 N N . PHE B 1 100 ? 9.578 31 7.266 1 98.56 100 PHE B N 1
ATOM 2725 C CA . PHE B 1 100 ? 10.039 31.422 8.586 1 98.56 100 PHE B CA 1
ATOM 2726 C C . PHE B 1 100 ? 11.555 31.328 8.68 1 98.56 100 PHE B C 1
ATOM 2728 O O . PHE B 1 100 ? 12.203 30.672 7.855 1 98.56 100 PHE B O 1
ATOM 2735 N N . THR B 1 101 ? 12.125 32.031 9.586 1 98.5 101 THR B N 1
ATOM 2736 C CA . THR B 1 101 ? 13.555 32 9.867 1 98.5 101 THR B CA 1
ATOM 2737 C C . THR B 1 101 ? 13.812 31.516 11.297 1 98.5 101 THR B C 1
ATOM 2739 O O . THR B 1 101 ? 13.523 32.219 12.258 1 98.5 101 THR B O 1
ATOM 2742 N N . PRO B 1 102 ? 14.383 30.312 11.375 1 98.19 102 PRO B N 1
ATOM 2743 C CA . PRO B 1 102 ? 14.602 29.766 12.719 1 98.19 102 PRO B CA 1
ATOM 2744 C C . PRO B 1 102 ? 15.625 30.562 13.516 1 98.19 102 PRO B C 1
ATOM 2746 O O . PRO B 1 102 ? 16.703 30.891 13 1 98.19 102 PRO B O 1
ATOM 2749 N N . THR B 1 103 ? 15.289 30.859 14.797 1 97.44 103 THR B N 1
ATOM 2750 C CA . THR B 1 103 ? 16.188 31.609 15.68 1 97.44 103 THR B CA 1
ATOM 2751 C C . THR B 1 103 ? 16.594 30.75 16.875 1 97.44 103 THR B C 1
ATOM 2753 O O . THR B 1 103 ? 17.344 31.203 17.75 1 97.44 103 THR B O 1
ATOM 2756 N N . GLU B 1 104 ? 16.109 29.547 16.984 1 97.44 104 GLU B N 1
ATOM 2757 C CA . GLU B 1 104 ? 16.438 28.578 18.031 1 97.44 104 GLU B CA 1
ATOM 2758 C C . GLU B 1 104 ? 16.891 27.266 17.422 1 97.44 104 GLU B C 1
ATOM 2760 O O . GLU B 1 104 ? 16.328 26.797 16.438 1 97.44 104 GLU B O 1
ATOM 2765 N N . LYS B 1 105 ? 17.953 26.688 18.062 1 97.81 105 LYS B N 1
ATOM 2766 C CA . LYS B 1 105 ? 18.312 25.328 17.688 1 97.81 105 LYS B CA 1
ATOM 2767 C C . LYS B 1 105 ? 17.266 24.328 18.172 1 97.81 105 LYS B C 1
ATOM 2769 O O . LYS B 1 105 ? 16.641 24.531 19.219 1 97.81 105 LYS B O 1
ATOM 2774 N N . GLY B 1 106 ? 17.109 23.328 17.375 1 97.31 106 GLY B N 1
ATOM 2775 C CA . GLY B 1 106 ? 16.156 22.297 17.766 1 97.31 106 GLY B CA 1
ATOM 2776 C C . GLY B 1 106 ? 15.117 22.016 16.703 1 97.31 106 GLY B C 1
ATOM 2777 O O . GLY B 1 106 ? 15.258 22.438 15.555 1 97.31 106 GLY B O 1
ATOM 2778 N N . THR B 1 107 ? 14.078 21.297 17.094 1 97 107 THR B N 1
ATOM 2779 C CA . THR B 1 107 ? 13.047 20.844 16.156 1 97 107 THR B CA 1
ATOM 2780 C C . THR B 1 107 ? 11.859 21.812 16.172 1 97 107 THR B C 1
ATOM 2782 O O . THR B 1 107 ? 11.25 22.047 17.219 1 97 107 THR B O 1
ATOM 2785 N N . TYR B 1 108 ? 11.57 22.375 15.016 1 97.31 108 TYR B N 1
ATOM 2786 C CA . TYR B 1 108 ? 10.352 23.156 14.812 1 97.31 108 TYR B CA 1
ATOM 2787 C C . TYR B 1 108 ? 9.211 22.266 14.344 1 97.31 108 TYR B C 1
ATOM 2789 O O . TYR B 1 108 ? 9.422 21.328 13.57 1 97.31 108 TYR B O 1
ATOM 2797 N N . ARG B 1 109 ? 8 22.562 14.805 1 97.69 109 ARG B N 1
ATOM 2798 C CA . ARG B 1 109 ? 6.812 21.875 14.305 1 97.69 109 ARG B CA 1
ATOM 2799 C C . ARG B 1 109 ? 5.945 22.828 13.469 1 97.69 109 ARG B C 1
ATOM 2801 O O . ARG B 1 109 ? 5.758 23.984 13.836 1 97.69 109 ARG B O 1
ATOM 2808 N N . ILE B 1 110 ? 5.543 22.359 12.375 1 98.44 110 ILE B N 1
ATOM 2809 C CA . ILE B 1 110 ? 4.605 23.062 11.516 1 98.44 110 ILE B CA 1
ATOM 2810 C C . ILE B 1 110 ? 3.281 22.312 11.453 1 98.44 110 ILE B C 1
ATOM 2812 O O . ILE B 1 110 ? 3.229 21.172 10.969 1 98.44 110 ILE B O 1
ATOM 2816 N N . LEU B 1 111 ? 2.219 22.922 11.945 1 98.5 111 LEU B N 1
ATOM 2817 C CA . LEU B 1 111 ? 0.911 22.281 12.016 1 98.5 111 LEU B CA 1
ATOM 2818 C C . LEU B 1 111 ? -0.126 23.062 11.219 1 98.5 111 LEU B C 1
ATOM 2820 O O . LEU B 1 111 ? -0.163 24.297 11.289 1 98.5 111 LEU B O 1
ATOM 2824 N N . GLY B 1 112 ? -0.869 22.375 10.398 1 98.56 112 GLY B N 1
ATOM 2825 C CA . GLY B 1 112 ? -1.941 22.984 9.625 1 98.56 112 GLY B CA 1
ATOM 2826 C C . GLY B 1 112 ? -3.283 22.297 9.828 1 98.56 112 GLY B C 1
ATOM 2827 O O . GLY B 1 112 ? -3.355 21.078 9.938 1 98.56 112 GLY B O 1
ATOM 2828 N N . ILE B 1 113 ? -4.363 23.125 9.859 1 98.38 113 ILE B N 1
ATOM 2829 C CA . ILE B 1 113 ? -5.715 22.578 9.945 1 98.38 113 ILE B CA 1
ATOM 2830 C C . ILE B 1 113 ? -6.621 23.297 8.945 1 98.38 113 ILE B C 1
ATOM 2832 O O . ILE B 1 113 ? -6.527 24.516 8.766 1 98.38 113 ILE B O 1
ATOM 2836 N N . ASN B 1 114 ? -7.332 22.625 8.188 1 98.06 114 ASN B N 1
ATOM 2837 C CA . ASN B 1 114 ? -8.445 23.109 7.391 1 98.06 114 ASN B CA 1
ATOM 2838 C C . ASN B 1 114 ? -9.766 22.469 7.805 1 98.06 114 ASN B C 1
ATOM 2840 O O . ASN B 1 114 ? -10.008 21.297 7.488 1 98.06 114 ASN B O 1
ATOM 2844 N N . ASP B 1 115 ? -10.547 23.188 8.5 1 96.31 115 ASP B N 1
ATOM 2845 C CA . ASP B 1 115 ? -11.852 22.703 8.938 1 96.31 115 ASP B CA 1
ATOM 2846 C C . ASP B 1 115 ? -12.977 23.438 8.234 1 96.31 115 ASP B C 1
ATOM 2848 O O . ASP B 1 115 ? -14.109 23.469 8.719 1 96.31 115 ASP B O 1
ATOM 2852 N N . SER B 1 116 ? -12.68 24 7.07 1 94.5 116 SER B N 1
ATOM 2853 C CA . SER B 1 116 ? -13.672 24.844 6.406 1 94.5 116 SER B CA 1
ATOM 2854 C C . SER B 1 116 ? -14.195 24.188 5.133 1 94.5 116 SER B C 1
ATOM 2856 O O . SER B 1 116 ? -15.039 24.75 4.438 1 94.5 116 SER B O 1
ATOM 2858 N N . HIS B 1 117 ? -13.68 22.984 4.816 1 91.88 117 HIS B N 1
ATOM 2859 C CA . HIS B 1 117 ? -14.164 22.297 3.631 1 91.88 117 HIS B CA 1
ATOM 2860 C C . HIS B 1 117 ? -15.672 22.047 3.717 1 91.88 117 HIS B C 1
ATOM 2862 O O . HIS B 1 117 ? -16.203 21.766 4.793 1 91.88 117 HIS B O 1
ATOM 2868 N N . PRO B 1 118 ? -16.328 22.141 2.58 1 90.44 118 PRO B N 1
ATOM 2869 C CA . PRO B 1 118 ? -17.75 21.828 2.598 1 90.44 118 PRO B CA 1
ATOM 2870 C C . PRO B 1 118 ? -18.031 20.359 2.891 1 90.44 118 PRO B C 1
ATOM 2872 O O . PRO B 1 118 ? -17.172 19.5 2.645 1 90.44 118 PRO B O 1
ATOM 2875 N N . VAL B 1 119 ? -19.219 20.156 3.379 1 94.44 119 VAL B N 1
ATOM 2876 C CA . VAL B 1 119 ? -19.703 18.781 3.555 1 94.44 119 VAL B CA 1
ATOM 2877 C C . VAL B 1 119 ? -19.75 18.078 2.205 1 94.44 119 VAL B C 1
ATOM 2879 O O . VAL B 1 119 ? -20.188 18.656 1.206 1 94.44 119 VAL B O 1
ATOM 2882 N N . VAL B 1 120 ? -19.188 16.922 2.139 1 91 120 VAL B N 1
ATOM 2883 C CA . VAL B 1 120 ? -19.328 16.062 0.96 1 91 120 VAL B CA 1
ATOM 2884 C C . VAL B 1 120 ? -20.734 15.445 0.942 1 91 120 VAL B C 1
ATOM 2886 O O . VAL B 1 120 ? -21.047 14.586 1.769 1 91 120 VAL B O 1
ATOM 2889 N N . ASP B 1 121 ? -21.453 15.898 -0.031 1 90.38 121 ASP B N 1
ATOM 2890 C CA . ASP B 1 121 ? -22.844 15.484 -0.154 1 90.38 121 ASP B CA 1
ATOM 2891 C C . ASP B 1 121 ? -22.969 14.195 -0.971 1 90.38 121 ASP B C 1
ATOM 2893 O O . ASP B 1 121 ? -22.703 14.195 -2.176 1 90.38 121 ASP B O 1
ATOM 2897 N N . ARG B 1 122 ? -23.328 13.07 -0.299 1 88 122 ARG B N 1
ATOM 2898 C CA . ARG B 1 122 ? -23.484 11.797 -1 1 88 122 ARG B CA 1
ATOM 2899 C C . ARG B 1 122 ? -24.953 11.367 -1.016 1 88 122 ARG B C 1
ATOM 2901 O O . ARG B 1 122 ? -25.25 10.18 -1.163 1 88 122 ARG B O 1
ATOM 2908 N N . SER B 1 123 ? -25.844 12.273 -0.855 1 84.31 123 SER B N 1
ATOM 2909 C CA . SER B 1 123 ? -27.266 11.984 -0.779 1 84.31 123 SER B CA 1
ATOM 2910 C C . SER B 1 123 ? -27.781 11.398 -2.092 1 84.31 123 SER B C 1
ATOM 2912 O O . SER B 1 123 ? -28.656 10.523 -2.088 1 84.31 123 SER B O 1
ATOM 2914 N N . LYS B 1 124 ? -27.234 11.797 -3.164 1 84.94 124 LYS B N 1
ATOM 2915 C CA . LYS B 1 124 ? -27.703 11.375 -4.477 1 84.94 124 LYS B CA 1
ATOM 2916 C C . LYS B 1 124 ? -27.359 9.914 -4.742 1 84.94 124 LYS B C 1
ATOM 2918 O O . LYS B 1 124 ? -28.047 9.242 -5.52 1 84.94 124 LYS B O 1
ATOM 2923 N N . THR B 1 125 ? -26.359 9.469 -4.066 1 84.81 125 THR B N 1
ATOM 2924 C CA . THR B 1 125 ? -25.922 8.094 -4.305 1 84.81 125 THR B CA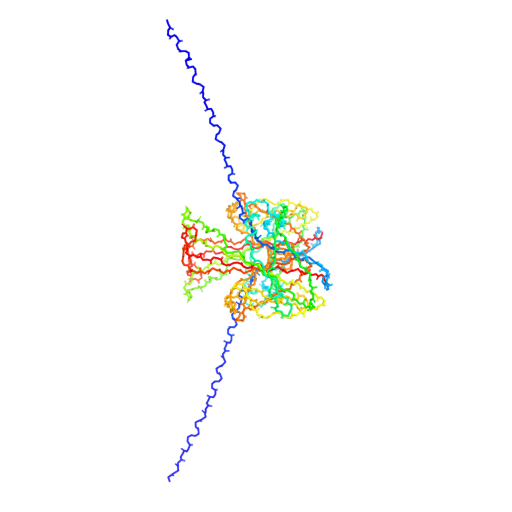 1
ATOM 2925 C C . THR B 1 125 ? -26.312 7.191 -3.139 1 84.81 125 THR B C 1
ATOM 2927 O O . THR B 1 125 ? -25.906 6.031 -3.082 1 84.81 125 THR B O 1
ATOM 2930 N N . GLY B 1 126 ? -27.125 7.742 -2.215 1 84.94 126 GLY B N 1
ATOM 2931 C CA . GLY B 1 126 ? -27.547 6.941 -1.073 1 84.94 126 GLY B CA 1
ATOM 2932 C C . GLY B 1 126 ? -26.469 6.816 -0.008 1 84.94 126 GLY B C 1
ATOM 2933 O O . GLY B 1 126 ? -26.609 6.016 0.919 1 84.94 126 GLY B O 1
ATOM 2934 N N . GLY B 1 127 ? -25.422 7.539 -0.219 1 85.25 127 GLY B N 1
ATOM 2935 C CA . GLY B 1 127 ? -24.359 7.508 0.775 1 85.25 127 GLY B CA 1
ATOM 2936 C C . GLY B 1 127 ? -24.578 8.5 1.906 1 85.25 127 GLY B C 1
ATOM 2937 O O . GLY B 1 127 ? -25.578 9.211 1.93 1 85.25 127 GLY B O 1
ATOM 2938 N N . ILE B 1 128 ? -23.703 8.43 2.932 1 90.12 128 ILE B N 1
ATOM 2939 C CA . ILE B 1 128 ? -23.797 9.32 4.086 1 90.12 128 ILE B CA 1
ATOM 2940 C C . ILE B 1 128 ? -23 10.594 3.814 1 90.12 128 ILE B C 1
ATOM 2942 O O . ILE B 1 128 ? -21.922 10.555 3.217 1 90.12 128 ILE B O 1
ATOM 2946 N N . ASN B 1 129 ? -23.594 11.727 4.219 1 93.62 129 ASN B N 1
ATOM 2947 C CA . ASN B 1 129 ? -22.891 13 4.152 1 93.62 129 ASN B CA 1
ATOM 2948 C C . ASN B 1 129 ? -21.766 13.078 5.18 1 93.62 129 ASN B C 1
ATOM 2950 O O . ASN B 1 129 ? -21.969 12.734 6.348 1 93.62 129 ASN B O 1
ATOM 2954 N N . VAL B 1 130 ? -20.562 13.523 4.73 1 95.5 130 VAL B N 1
ATOM 2955 C CA . VAL B 1 130 ? -19.375 13.539 5.582 1 95.5 130 VAL B CA 1
ATOM 2956 C C . VAL B 1 130 ? -18.766 14.93 5.594 1 95.5 130 VAL B C 1
ATOM 2958 O O . VAL B 1 130 ? -18.594 15.547 4.539 1 95.5 130 VAL B O 1
ATOM 2961 N N . ARG B 1 131 ? -18.516 15.5 6.766 1 96.25 131 ARG B N 1
ATOM 2962 C CA . ARG B 1 131 ? -17.734 16.734 6.887 1 96.25 131 ARG B CA 1
ATOM 2963 C C . ARG B 1 131 ? -16.234 16.422 6.984 1 96.25 131 ARG B C 1
ATOM 2965 O O . ARG B 1 131 ? -15.789 15.789 7.938 1 96.25 131 ARG B O 1
ATOM 2972 N N . PRO B 1 132 ? -15.461 16.875 6.035 1 96.06 132 PRO B N 1
ATOM 2973 C CA . PRO B 1 132 ? -14.023 16.609 6.09 1 96.06 132 PRO B CA 1
ATOM 2974 C C . PRO B 1 132 ? -13.258 17.672 6.883 1 96.06 132 PRO B C 1
ATOM 2976 O O . PRO B 1 132 ? -13.547 18.859 6.773 1 96.06 132 PRO B O 1
ATOM 2979 N N . ILE B 1 133 ? -12.344 17.281 7.773 1 97.06 133 ILE B N 1
ATOM 2980 C CA . ILE B 1 133 ? -11.359 18.125 8.438 1 97.06 133 ILE B CA 1
ATOM 2981 C C . ILE B 1 133 ? -9.953 17.594 8.164 1 97.06 133 ILE B C 1
ATOM 2983 O O . ILE B 1 133 ? -9.656 16.422 8.445 1 97.06 133 ILE B O 1
ATOM 2987 N N . ASP B 1 134 ? -9.102 18.422 7.621 1 97.94 134 ASP B N 1
ATOM 2988 C CA . ASP B 1 134 ? -7.766 18 7.207 1 97.94 134 ASP B CA 1
ATOM 2989 C C . ASP B 1 134 ? -6.695 18.625 8.102 1 97.94 134 ASP B C 1
ATOM 2991 O O . ASP B 1 134 ? -6.773 19.812 8.445 1 97.94 134 ASP B O 1
ATOM 2995 N N . TYR B 1 135 ? -5.801 17.812 8.492 1 98.44 135 TYR B N 1
ATOM 2996 C CA . TYR B 1 135 ? -4.637 18.203 9.273 1 98.44 135 TYR B CA 1
ATOM 2997 C C . TYR B 1 135 ? -3.346 17.938 8.516 1 98.44 135 TYR B C 1
ATOM 2999 O O . TYR B 1 135 ? -3.232 16.922 7.812 1 98.44 135 TYR B O 1
ATOM 3007 N N . LEU B 1 136 ? -2.406 18.781 8.664 1 98.69 136 LEU B N 1
ATOM 3008 C CA . LEU B 1 136 ? -1.039 18.594 8.195 1 98.69 136 LEU B CA 1
ATOM 3009 C C . LEU B 1 136 ? -0.041 18.75 9.336 1 98.69 136 LEU B C 1
ATOM 3011 O O . LEU B 1 136 ? -0.234 19.594 10.227 1 98.69 136 LEU B O 1
ATOM 3015 N N . ALA B 1 137 ? 0.966 17.984 9.297 1 98.44 137 ALA B N 1
ATOM 3016 C CA . ALA B 1 137 ? 2.033 18.078 10.297 1 98.44 137 ALA B CA 1
ATOM 3017 C C . ALA B 1 137 ? 3.396 17.812 9.656 1 98.44 137 ALA B C 1
ATOM 3019 O O . ALA B 1 137 ? 3.518 17 8.734 1 98.44 137 ALA B O 1
ATOM 3020 N N . ALA B 1 138 ? 4.387 18.5 10.125 1 97.62 138 ALA B N 1
ATOM 3021 C CA . ALA B 1 138 ? 5.785 18.297 9.758 1 97.62 138 ALA B CA 1
ATOM 3022 C C . ALA B 1 138 ? 6.723 18.812 10.844 1 97.62 138 ALA B C 1
ATOM 3024 O O . ALA B 1 138 ? 6.312 19.609 11.695 1 97.62 138 ALA B O 1
ATOM 3025 N N . THR B 1 139 ? 7.875 18.359 10.82 1 96.5 139 THR B N 1
ATOM 3026 C CA . THR B 1 139 ? 8.93 18.906 11.656 1 96.5 139 THR B CA 1
ATOM 3027 C C . THR B 1 139 ? 10.109 19.375 10.805 1 96.5 139 THR B C 1
ATOM 3029 O O . THR B 1 139 ? 10.266 18.938 9.664 1 96.5 139 THR B O 1
ATOM 3032 N N . TYR B 1 140 ? 10.844 20.281 11.266 1 96.56 140 TYR B N 1
ATOM 3033 C CA . TYR B 1 140 ? 12.07 20.781 10.656 1 96.56 140 TYR B CA 1
ATOM 3034 C C . TYR B 1 140 ? 13.164 20.953 11.703 1 96.56 140 TYR B C 1
ATOM 3036 O O . TYR B 1 140 ? 13.008 21.703 12.672 1 96.56 140 TYR B O 1
ATOM 3044 N N . ASP B 1 141 ? 14.25 20.266 11.477 1 96.25 141 ASP B N 1
ATOM 3045 C CA . ASP B 1 141 ? 15.344 20.281 12.445 1 96.25 141 ASP B CA 1
ATOM 3046 C C . ASP B 1 141 ? 16.375 21.359 12.102 1 96.25 141 ASP B C 1
ATOM 3048 O O . ASP B 1 141 ? 16.859 21.422 10.969 1 96.25 141 ASP B O 1
ATOM 3052 N N . VAL B 1 142 ? 16.703 22.125 13.109 1 97.5 142 VAL B N 1
ATOM 3053 C CA . VAL B 1 142 ? 17.719 23.156 12.969 1 97.5 142 VAL B CA 1
ATOM 3054 C C . VAL B 1 142 ? 18.938 22.797 13.82 1 97.5 142 VAL B C 1
ATOM 3056 O O . VAL B 1 142 ? 18.922 22.984 15.039 1 97.5 142 VAL B O 1
ATOM 3059 N N . GLU B 1 143 ? 19.953 22.203 13.258 1 96.88 143 GLU B N 1
ATOM 3060 C CA . GLU B 1 143 ? 21.266 21.859 13.805 1 96.88 143 GLU B CA 1
ATOM 3061 C C . GLU B 1 143 ? 21.172 20.734 14.82 1 96.88 143 GLU B C 1
ATOM 3063 O O . GLU B 1 143 ? 22.078 19.891 14.906 1 96.88 143 GLU B O 1
ATOM 3068 N N . THR B 1 144 ? 20.188 20.641 15.633 1 95.38 144 THR B N 1
ATOM 3069 C CA . THR B 1 144 ? 19.984 19.578 16.609 1 95.38 144 THR B CA 1
ATOM 3070 C C . THR B 1 144 ? 18.547 19.062 16.562 1 95.38 144 THR B C 1
ATOM 3072 O O . THR B 1 144 ? 17.672 19.688 15.953 1 95.38 144 THR B O 1
ATOM 3075 N N . ILE B 1 145 ? 18.359 17.906 17.094 1 93.25 145 ILE B N 1
ATOM 3076 C CA . ILE B 1 145 ? 17.047 17.297 17.141 1 93.25 145 ILE B CA 1
ATOM 3077 C C . ILE B 1 145 ? 16.5 17.312 18.562 1 93.25 145 ILE B C 1
ATOM 3079 O O . ILE B 1 145 ? 17.188 16.922 19.5 1 93.25 145 ILE B O 1
ATOM 3083 N N . THR B 1 146 ? 15.305 17.859 18.703 1 90.75 146 THR B N 1
ATOM 3084 C CA . THR B 1 146 ? 14.578 17.797 19.953 1 90.75 146 THR B CA 1
ATOM 3085 C C . THR B 1 146 ? 13.445 16.781 19.875 1 90.75 146 THR B C 1
ATOM 3087 O O . THR B 1 146 ? 12.57 16.891 19.016 1 90.75 146 THR B O 1
ATOM 3090 N N . PRO B 1 147 ? 13.461 15.82 20.734 1 86.56 147 PRO B N 1
ATOM 3091 C CA . PRO B 1 147 ? 12.391 14.82 20.703 1 86.56 147 PRO B CA 1
ATOM 3092 C C . PRO B 1 147 ? 11.008 15.43 20.953 1 86.56 147 PRO B C 1
ATOM 3094 O O . PRO B 1 147 ? 10.875 16.328 21.797 1 86.56 147 PRO B O 1
ATOM 3097 N N . LEU B 1 148 ? 10.078 15 20.156 1 85.94 148 LEU B N 1
ATOM 3098 C CA . LEU B 1 148 ? 8.68 15.398 20.312 1 85.94 148 LEU B CA 1
ATOM 3099 C C . LEU B 1 148 ? 7.828 14.227 20.781 1 85.94 148 LEU B C 1
ATOM 3101 O O . LEU B 1 148 ? 7.832 13.164 20.156 1 85.94 148 LEU B O 1
ATOM 3105 N N . THR B 1 149 ? 7.051 14.43 21.906 1 80.75 149 THR B N 1
ATOM 3106 C CA . THR B 1 149 ? 6.309 13.281 22.422 1 80.75 149 THR B CA 1
ATOM 3107 C C . THR B 1 149 ? 4.863 13.664 22.734 1 80.75 149 THR B C 1
ATOM 3109 O O . THR B 1 149 ? 4.055 12.812 23.094 1 80.75 149 THR B O 1
ATOM 3112 N N . ILE B 1 150 ? 4.57 14.922 22.562 1 87.94 150 ILE B N 1
ATOM 3113 C CA . ILE B 1 150 ? 3.246 15.367 22.984 1 87.94 150 ILE B CA 1
ATOM 3114 C C . ILE B 1 150 ? 2.471 15.883 21.766 1 87.94 150 ILE B C 1
ATOM 3116 O O . ILE B 1 150 ? 3.004 16.656 20.969 1 87.94 150 ILE B O 1
ATOM 3120 N N . PRO B 1 151 ? 1.242 15.453 21.688 1 94.88 151 PRO B N 1
ATOM 3121 C CA . PRO B 1 151 ? 0.404 15.977 20.609 1 94.88 151 PRO B CA 1
ATOM 3122 C C . PRO B 1 151 ? -0.047 17.406 20.844 1 94.88 151 PRO B C 1
ATOM 3124 O O . PRO B 1 151 ? -0.145 17.844 22 1 94.88 151 PRO B O 1
ATOM 3127 N N . ILE B 1 152 ? -0.306 18.125 19.797 1 94.75 152 ILE B N 1
ATOM 3128 C CA . ILE B 1 152 ? -0.767 19.5 19.906 1 94.75 152 ILE B CA 1
ATOM 3129 C C . ILE B 1 152 ? -2.125 19.656 19.219 1 94.75 152 ILE B C 1
ATOM 3131 O O . ILE B 1 152 ? -3.016 20.328 19.734 1 94.75 152 ILE B O 1
ATOM 3135 N N . GLN B 1 153 ? -2.303 19.016 18.062 1 95 153 GLN B N 1
ATOM 3136 C CA . GLN B 1 153 ? -3.584 19.156 17.391 1 95 153 GLN B CA 1
ATOM 3137 C C . GLN B 1 153 ? -4.477 17.938 17.625 1 95 153 GLN B C 1
ATOM 3139 O O . GLN B 1 153 ? -4.047 16.953 18.219 1 95 153 GLN B O 1
ATOM 3144 N N . PHE B 1 154 ? -5.785 18.078 17.234 1 95.69 154 PHE B N 1
ATOM 3145 C CA . PHE B 1 154 ? -6.809 17.078 17.531 1 95.69 154 PHE B CA 1
ATOM 3146 C C . PHE B 1 154 ? -6.41 15.711 16.984 1 95.69 154 PHE B C 1
ATOM 3148 O O . PHE B 1 154 ? -6.391 14.719 17.703 1 95.69 154 PHE B O 1
ATOM 3155 N N . LEU B 1 155 ? -6.164 15.609 15.695 1 97.88 155 LEU B N 1
ATOM 3156 C CA . LEU B 1 155 ? -5.551 14.445 15.078 1 97.88 155 LEU B CA 1
ATOM 3157 C C . LEU B 1 155 ? -4.082 14.703 14.758 1 97.88 155 LEU B C 1
ATOM 3159 O O . LEU B 1 155 ? -3.764 15.555 13.93 1 97.88 155 LEU B O 1
ATOM 3163 N N . ASP B 1 156 ? -3.197 13.93 15.492 1 98.25 156 ASP B N 1
ATOM 3164 C CA . ASP B 1 156 ? -1.789 14.305 15.43 1 98.25 156 ASP B CA 1
ATOM 3165 C C . ASP B 1 156 ? -0.894 13.078 15.312 1 98.25 156 ASP B C 1
ATOM 3167 O O . ASP B 1 156 ? -1.275 11.984 15.727 1 98.25 156 ASP B O 1
ATOM 3171 N N . ILE B 1 157 ? 0.221 13.258 14.688 1 98.38 157 ILE B N 1
ATOM 3172 C CA . ILE B 1 157 ? 1.266 12.25 14.547 1 98.38 157 ILE B CA 1
ATOM 3173 C C . ILE B 1 157 ? 2.619 12.852 14.914 1 98.38 157 ILE B C 1
ATOM 3175 O O . ILE B 1 157 ? 2.943 13.961 14.492 1 98.38 157 ILE B O 1
ATOM 3179 N N . VAL B 1 158 ? 3.377 12.211 15.711 1 97.38 158 VAL B N 1
ATOM 3180 C CA . VAL B 1 158 ? 4.758 12.578 15.992 1 97.38 158 VAL B CA 1
ATOM 3181 C C . VAL B 1 158 ? 5.688 11.43 15.617 1 97.38 158 VAL B C 1
ATOM 3183 O O . VAL B 1 158 ? 5.301 10.258 15.695 1 97.38 158 VAL B O 1
ATOM 3186 N N . THR B 1 159 ? 6.918 11.773 15.188 1 96.94 159 THR B N 1
ATOM 3187 C CA . THR B 1 159 ? 7.852 10.734 14.758 1 96.94 159 THR B CA 1
ATOM 3188 C C . THR B 1 159 ? 9.227 10.945 15.391 1 96.94 159 THR B C 1
ATOM 3190 O O . THR B 1 159 ? 9.539 12.047 15.844 1 96.94 159 THR B O 1
ATOM 3193 N N . SER B 1 160 ? 9.992 9.914 15.453 1 95.69 160 SER B N 1
ATOM 3194 C CA . SER B 1 160 ? 11.414 9.93 15.766 1 95.69 160 SER B CA 1
ATOM 3195 C C . SER B 1 160 ? 12.18 8.922 14.922 1 95.69 160 SER B C 1
ATOM 3197 O O . SER B 1 160 ? 11.609 7.938 14.453 1 95.69 160 SER B O 1
ATOM 3199 N N . ARG B 1 161 ? 13.414 9.18 14.742 1 94.25 161 ARG B N 1
ATOM 3200 C CA . ARG B 1 161 ? 14.219 8.328 13.867 1 94.25 161 ARG B CA 1
ATOM 3201 C C . ARG B 1 161 ? 15.383 7.707 14.625 1 94.25 161 ARG B C 1
ATOM 3203 O O . ARG B 1 161 ? 16.094 8.398 15.352 1 94.25 161 ARG B O 1
ATOM 3210 N N . GLU B 1 162 ? 15.555 6.445 14.484 1 94.31 162 GLU B N 1
ATOM 3211 C CA . GLU B 1 162 ? 16.719 5.68 14.938 1 94.31 162 GLU B CA 1
ATOM 3212 C C . GLU B 1 162 ? 17.312 4.855 13.797 1 94.31 162 GLU B C 1
ATOM 3214 O O . GLU B 1 162 ? 16.797 3.779 13.477 1 94.31 162 GLU B O 1
ATOM 3219 N N . GLY B 1 163 ? 18.438 5.367 13.234 1 93.69 163 GLY B N 1
ATOM 3220 C CA . GLY B 1 163 ? 18.969 4.715 12.047 1 93.69 163 GLY B CA 1
ATOM 3221 C C . GLY B 1 163 ? 18 4.727 10.875 1 93.69 163 GLY B C 1
ATOM 3222 O O . GLY B 1 163 ? 17.531 5.793 10.461 1 93.69 163 GLY B O 1
ATOM 3223 N N . LYS B 1 164 ? 17.672 3.555 10.383 1 94.56 164 LYS B N 1
ATOM 3224 C CA . LYS B 1 164 ? 16.75 3.449 9.266 1 94.56 164 LYS B CA 1
ATOM 3225 C C . LYS B 1 164 ? 15.305 3.34 9.758 1 94.56 164 LYS B C 1
ATOM 3227 O O . LYS B 1 164 ? 14.367 3.365 8.961 1 94.56 164 LYS B O 1
ATOM 3232 N N . THR B 1 165 ? 15.148 3.271 11.008 1 96.81 165 THR B N 1
ATOM 3233 C CA . THR B 1 165 ? 13.82 3.025 11.57 1 96.81 165 THR B CA 1
ATOM 3234 C C . THR B 1 165 ? 13.141 4.34 11.945 1 96.81 165 THR B C 1
ATOM 3236 O O . THR B 1 165 ? 13.727 5.168 12.648 1 96.81 165 THR B O 1
ATOM 3239 N N . ILE B 1 166 ? 11.953 4.562 11.492 1 97.44 166 ILE B N 1
ATOM 3240 C CA . ILE B 1 166 ? 11.094 5.676 11.883 1 97.44 166 ILE B CA 1
ATOM 3241 C C . ILE B 1 166 ? 10.055 5.195 12.891 1 97.44 166 ILE B C 1
ATOM 3243 O O . ILE B 1 166 ? 9.234 4.324 12.586 1 97.44 166 ILE B O 1
ATOM 3247 N N . HIS B 1 167 ? 10.102 5.738 14.047 1 97.44 167 HIS B N 1
ATOM 3248 C CA . HIS B 1 167 ? 9.078 5.484 15.062 1 97.44 167 HIS B CA 1
ATOM 3249 C C . HIS B 1 167 ? 7.945 6.5 14.961 1 97.44 167 HIS B C 1
ATOM 3251 O O . HIS B 1 167 ? 8.188 7.691 14.758 1 97.44 167 HIS B O 1
ATOM 3257 N N . ILE B 1 168 ? 6.734 6.027 15.117 1 98.19 168 ILE B N 1
ATOM 3258 C CA . ILE B 1 168 ? 5.543 6.852 14.961 1 98.19 168 ILE B CA 1
ATOM 3259 C C . ILE B 1 168 ? 4.684 6.754 16.219 1 98.19 168 ILE B C 1
ATOM 3261 O O . ILE B 1 168 ? 4.5 5.668 16.766 1 98.19 168 ILE B O 1
ATOM 3265 N N . LYS B 1 169 ? 4.18 7.793 16.641 1 98.06 169 LYS B N 1
ATOM 3266 C CA . LYS B 1 169 ? 3.107 7.832 17.641 1 98.06 169 LYS B CA 1
ATOM 3267 C C . LYS B 1 169 ? 1.923 8.648 17.125 1 98.06 169 LYS B C 1
ATOM 3269 O O . LYS B 1 169 ? 2.08 9.82 16.766 1 98.06 169 LYS B O 1
ATOM 3274 N N . ALA B 1 170 ? 0.786 8.062 17.094 1 98.44 170 ALA B N 1
ATOM 3275 C CA . ALA B 1 170 ? -0.435 8.703 16.609 1 98.44 170 ALA B CA 1
ATOM 3276 C C . ALA B 1 170 ? -1.357 9.062 17.766 1 98.44 170 ALA B C 1
ATOM 3278 O O . ALA B 1 170 ? -1.457 8.32 18.75 1 98.44 170 ALA B O 1
ATOM 3279 N N . PHE B 1 171 ? -2.02 10.188 17.609 1 97.62 171 PHE B N 1
ATOM 3280 C CA . PHE B 1 171 ? -2.887 10.688 18.672 1 97.62 171 PHE B CA 1
ATOM 3281 C C . PHE B 1 171 ? -4.246 11.086 18.109 1 97.62 171 PHE B C 1
ATOM 3283 O O . PHE B 1 171 ? -4.336 11.656 17.016 1 97.62 171 PHE B O 1
ATOM 3290 N N . ASN B 1 172 ? -5.262 10.758 18.797 1 95.44 172 ASN B N 1
ATOM 3291 C CA . ASN B 1 172 ? -6.633 11.211 18.594 1 95.44 172 ASN B CA 1
ATOM 3292 C C . ASN B 1 172 ? -7.16 11.969 19.812 1 95.44 172 ASN B C 1
ATOM 3294 O O . ASN B 1 172 ? -7.367 11.383 20.875 1 95.44 172 ASN B O 1
ATOM 3298 N N . ASN B 1 173 ? -7.383 13.281 19.578 1 91.19 173 ASN B N 1
ATOM 3299 C CA . ASN B 1 173 ? -7.883 14.156 20.641 1 91.19 173 ASN B CA 1
ATOM 3300 C C . ASN B 1 173 ? -6.984 14.109 21.875 1 91.19 173 ASN B C 1
ATOM 3302 O O . ASN B 1 173 ? -7.461 13.883 22.984 1 91.19 173 ASN B O 1
ATOM 3306 N N . GLY B 1 174 ? -5.754 14.078 21.641 1 91.44 174 GLY B N 1
ATOM 3307 C CA . GLY B 1 174 ? -4.77 14.203 22.703 1 91.44 174 GLY B CA 1
ATOM 3308 C C . GLY B 1 174 ? -4.41 12.883 23.344 1 91.44 174 GLY B C 1
ATOM 3309 O O . GLY B 1 174 ? -3.521 12.812 24.203 1 91.44 174 GLY B O 1
ATOM 3310 N N . LYS B 1 175 ? -5.059 11.883 22.906 1 95.06 175 LYS B N 1
ATOM 3311 C CA . LYS B 1 175 ? -4.781 10.547 23.438 1 95.06 175 LYS B CA 1
ATOM 3312 C C . LYS B 1 175 ? -4.172 9.641 22.375 1 95.06 175 LYS B C 1
ATOM 3314 O O . LYS B 1 175 ? -4.43 9.828 21.188 1 95.06 175 LYS B O 1
ATOM 3319 N N . PRO B 1 176 ? -3.381 8.703 22.875 1 97.12 176 PRO B N 1
ATOM 3320 C CA . PRO B 1 176 ? -2.879 7.754 21.875 1 97.12 176 PRO B CA 1
ATOM 3321 C C . PRO B 1 176 ? -3.996 7.125 21.047 1 97.12 176 PRO B C 1
ATOM 3323 O O . PRO B 1 176 ? -5.066 6.816 21.578 1 97.12 176 PRO B O 1
ATOM 3326 N N . ALA B 1 177 ? -3.779 7.059 19.766 1 97.75 177 ALA B N 1
ATOM 3327 C CA . ALA B 1 177 ? -4.754 6.379 18.922 1 97.75 177 ALA B CA 1
ATOM 3328 C C . ALA B 1 177 ? -5.023 4.961 19.422 1 97.75 177 ALA B C 1
ATOM 3330 O O . ALA B 1 177 ? -4.129 4.309 19.969 1 97.75 177 ALA B O 1
ATOM 3331 N N . ALA B 1 178 ? -6.191 4.465 19.172 1 96.88 178 ALA B N 1
ATOM 3332 C CA . ALA B 1 178 ? -6.598 3.152 19.672 1 96.88 178 ALA B CA 1
ATOM 3333 C C . ALA B 1 178 ? -5.809 2.039 18.984 1 96.88 178 ALA B C 1
ATOM 3335 O O . ALA B 1 178 ? -5.477 2.137 17.812 1 96.88 178 ALA B O 1
ATOM 3336 N N . LYS B 1 179 ? -5.598 1.041 19.781 1 97.12 179 LYS B N 1
ATOM 3337 C CA . LYS B 1 179 ? -4.977 -0.153 19.203 1 97.12 179 LYS B CA 1
ATOM 3338 C C . LYS B 1 179 ? -5.715 -0.606 17.953 1 97.12 179 LYS B C 1
ATOM 3340 O O . LYS B 1 179 ? -6.945 -0.614 17.906 1 97.12 179 LYS B O 1
ATOM 3345 N N . GLY B 1 180 ? -4.945 -0.89 16.969 1 95.56 180 GLY B N 1
ATOM 3346 C CA . GLY B 1 180 ? -5.562 -1.387 15.75 1 95.56 180 GLY B CA 1
ATOM 3347 C C . GLY B 1 180 ? -5.805 -0.302 14.719 1 95.56 180 GLY B C 1
ATOM 3348 O O . GLY B 1 180 ? -6.168 -0.593 13.57 1 95.56 180 GLY B O 1
ATOM 3349 N N . THR B 1 181 ? -5.594 0.981 15.141 1 97.12 181 THR B N 1
ATOM 3350 C CA . THR B 1 181 ? -5.703 2.074 14.18 1 97.12 181 THR B CA 1
ATOM 3351 C C . THR B 1 181 ? -4.699 1.896 13.039 1 97.12 181 THR B C 1
ATOM 3353 O O . THR B 1 181 ? -3.535 1.563 13.281 1 97.12 181 THR B O 1
ATOM 3356 N N . LYS B 1 182 ? -5.172 2.15 11.875 1 96.69 182 LYS B N 1
ATOM 3357 C CA . LYS B 1 182 ? -4.316 1.973 10.703 1 96.69 182 LYS B CA 1
ATOM 3358 C C . LYS B 1 182 ? -3.664 3.291 10.297 1 96.69 182 LYS B C 1
ATOM 3360 O O . LYS B 1 182 ? -4.301 4.344 10.336 1 96.69 182 LYS B O 1
ATOM 3365 N N . LEU B 1 183 ? -2.402 3.16 9.961 1 98.12 183 LEU B N 1
ATOM 3366 C CA . LEU B 1 183 ? -1.661 4.238 9.312 1 98.12 183 LEU B CA 1
ATOM 3367 C C . LEU B 1 183 ? -1.207 3.826 7.918 1 98.12 183 LEU B C 1
ATOM 3369 O O . LEU B 1 183 ? -0.802 2.682 7.707 1 98.12 183 LEU B O 1
ATOM 3373 N N . ARG B 1 184 ? -1.271 4.711 7.039 1 97.06 184 ARG B N 1
ATOM 3374 C CA . ARG B 1 184 ? -0.741 4.477 5.699 1 97.06 184 ARG B CA 1
ATOM 3375 C C . ARG B 1 184 ? 0.509 5.316 5.453 1 97.06 184 ARG B C 1
ATOM 3377 O O . ARG B 1 184 ? 0.499 6.531 5.656 1 97.06 184 ARG B O 1
ATOM 3384 N N . VAL B 1 185 ? 1.524 4.668 5.02 1 97.69 185 VAL B N 1
ATOM 3385 C CA . VAL B 1 185 ? 2.775 5.363 4.727 1 97.69 185 VAL B CA 1
ATOM 3386 C C . VAL B 1 185 ? 3.039 5.344 3.225 1 97.69 185 VAL B C 1
ATOM 3388 O O . VAL B 1 185 ? 2.873 4.309 2.572 1 97.69 185 VAL B O 1
ATOM 3391 N N . PHE B 1 186 ? 3.391 6.445 2.703 1 96.62 186 PHE B N 1
ATOM 3392 C CA . PHE B 1 186 ? 3.828 6.562 1.317 1 96.62 186 PHE B CA 1
ATOM 3393 C C . PHE B 1 186 ? 5.32 6.867 1.244 1 96.62 186 PHE B C 1
ATOM 3395 O O . PHE B 1 186 ? 5.801 7.797 1.896 1 96.62 186 PHE B O 1
ATOM 3402 N N . ASN B 1 187 ? 6.031 6.078 0.441 1 96.62 187 ASN B N 1
ATOM 3403 C CA . ASN B 1 187 ? 7.445 6.379 0.248 1 96.62 187 ASN B CA 1
ATOM 3404 C C . ASN B 1 187 ? 7.664 7.328 -0.926 1 96.62 187 ASN B C 1
ATOM 3406 O O . ASN B 1 187 ? 6.703 7.746 -1.576 1 96.62 187 ASN B O 1
ATOM 3410 N N . PRO B 1 188 ? 8.93 7.77 -1.208 1 96.12 188 PRO B N 1
ATOM 3411 C CA . PRO B 1 188 ? 9.188 8.781 -2.234 1 96.12 188 PRO B CA 1
ATOM 3412 C C . PRO B 1 188 ? 8.727 8.344 -3.623 1 96.12 188 PRO B C 1
ATOM 3414 O O . PRO B 1 188 ? 8.5 9.188 -4.496 1 96.12 188 PRO B O 1
ATOM 3417 N N . GLU B 1 189 ? 8.539 7.035 -3.814 1 95.62 189 GLU B N 1
ATOM 3418 C CA . GLU B 1 189 ? 8.07 6.52 -5.098 1 95.62 189 GLU B CA 1
ATOM 3419 C C . GLU B 1 189 ? 6.566 6.27 -5.082 1 95.62 189 GLU B C 1
ATOM 3421 O O . GLU B 1 189 ? 6.012 5.719 -6.035 1 95.62 189 GLU B O 1
ATOM 3426 N N . ASN B 1 190 ? 5.938 6.586 -3.967 1 95.44 190 ASN B N 1
ATOM 3427 C CA . ASN B 1 190 ? 4.496 6.508 -3.746 1 95.44 190 ASN B CA 1
ATOM 3428 C C . ASN B 1 190 ? 4.016 5.062 -3.684 1 95.44 190 ASN B C 1
ATOM 3430 O O . ASN B 1 190 ? 2.895 4.758 -4.094 1 95.44 190 ASN B O 1
ATOM 3434 N N . TRP B 1 191 ? 4.906 4.156 -3.35 1 95.31 191 TRP B N 1
ATOM 3435 C CA . TRP B 1 191 ? 4.473 2.869 -2.816 1 95.31 191 TRP B CA 1
ATOM 3436 C C . TRP B 1 191 ? 3.986 3.012 -1.378 1 95.31 191 TRP B C 1
ATOM 3438 O O . TRP B 1 191 ? 4.418 3.916 -0.658 1 95.31 191 TRP B O 1
ATOM 3448 N N . GLU B 1 192 ? 3.201 2.062 -0.969 1 95.25 192 GLU B N 1
ATOM 3449 C CA . GLU B 1 192 ? 2.533 2.26 0.314 1 95.25 192 GLU B CA 1
ATOM 3450 C C . GLU B 1 192 ? 2.867 1.134 1.289 1 95.25 192 GLU B C 1
ATOM 3452 O O . GLU B 1 192 ? 3.221 0.028 0.871 1 95.25 192 GLU B O 1
ATOM 3457 N N . LYS B 1 193 ? 2.771 1.472 2.518 1 95.5 193 LYS B N 1
ATOM 3458 C CA . LYS B 1 193 ? 2.787 0.515 3.619 1 95.5 193 LYS B CA 1
ATOM 3459 C C . LYS B 1 193 ? 1.678 0.816 4.625 1 95.5 193 LYS B C 1
ATOM 3461 O O . LYS B 1 193 ? 1.484 1.969 5.016 1 95.5 193 LYS B O 1
ATOM 3466 N N . GLU B 1 194 ? 0.935 -0.216 4.941 1 94.62 194 GLU B N 1
ATOM 3467 C CA . GLU B 1 194 ? -0.055 -0.075 6.004 1 94.62 194 GLU B CA 1
ATOM 3468 C C . GLU B 1 194 ? 0.507 -0.534 7.348 1 94.62 194 GLU B C 1
ATOM 3470 O O . GLU B 1 194 ? 1.082 -1.62 7.445 1 94.62 194 GLU B O 1
ATOM 3475 N N . LEU B 1 195 ? 0.345 0.276 8.328 1 96.75 195 LEU B N 1
ATOM 3476 C CA . LEU B 1 195 ? 0.767 -0.028 9.688 1 96.75 195 LEU B CA 1
ATOM 3477 C C . LEU B 1 195 ? -0.43 -0.062 10.633 1 96.75 195 LEU B C 1
ATOM 3479 O O . LEU B 1 195 ? -1.469 0.537 10.352 1 96.75 195 LEU B O 1
ATOM 3483 N N . THR B 1 196 ? -0.265 -0.747 11.734 1 96.06 196 THR B N 1
ATOM 3484 C CA . THR B 1 196 ? -1.223 -0.729 12.828 1 96.06 196 THR B CA 1
ATOM 3485 C C . THR B 1 196 ? -0.542 -0.318 14.133 1 96.06 196 THR B C 1
ATOM 3487 O O . THR B 1 196 ? 0.546 -0.804 14.453 1 96.06 196 THR B O 1
ATOM 3490 N N . VAL B 1 197 ? -1.203 0.529 14.812 1 97.62 197 VAL B N 1
ATOM 3491 C CA . VAL B 1 197 ? -0.565 1.003 16.031 1 97.62 197 VAL B CA 1
ATOM 3492 C C . VAL B 1 197 ? -0.892 0.057 17.188 1 97.62 197 VAL B C 1
ATOM 3494 O O . VAL B 1 197 ? -1.903 -0.648 17.156 1 97.62 197 VAL B O 1
ATOM 3497 N N . ASP B 1 198 ? -0.015 0.043 18.188 1 97.62 198 ASP B N 1
ATOM 3498 C CA . ASP B 1 198 ? -0.191 -0.791 19.359 1 97.62 198 ASP B CA 1
ATOM 3499 C C . ASP B 1 198 ? -0.988 -0.055 20.438 1 97.62 198 ASP B C 1
ATOM 3501 O O . ASP B 1 198 ? -1.663 0.935 20.156 1 97.62 198 ASP B O 1
ATOM 3505 N N . GLU B 1 199 ? -1.019 -0.557 21.641 1 97.56 199 GLU B N 1
ATOM 3506 C CA . GLU B 1 199 ? -1.816 -0.038 22.75 1 97.56 199 GLU B CA 1
ATOM 3507 C C . GLU B 1 199 ? -1.366 1.364 23.141 1 97.56 199 GLU B C 1
ATOM 3509 O O . GLU B 1 199 ? -2.1 2.092 23.812 1 97.56 199 GLU B O 1
ATOM 3514 N N . LYS B 1 200 ? -0.204 1.712 22.812 1 97.06 200 LYS B N 1
ATOM 3515 C CA . LYS B 1 200 ? 0.316 3.035 23.141 1 97.06 200 LYS B CA 1
ATOM 3516 C C . LYS B 1 200 ? 0.187 3.986 21.953 1 97.06 200 LYS B C 1
ATOM 3518 O O . LYS B 1 200 ? 0.768 5.074 21.953 1 97.06 200 LYS B O 1
ATOM 3523 N N . GLY B 1 201 ? -0.455 3.525 20.812 1 97.75 201 GLY B N 1
ATOM 3524 C CA . GLY B 1 201 ? -0.594 4.332 19.609 1 97.75 201 GLY B CA 1
ATOM 3525 C C . GLY B 1 201 ? 0.671 4.379 18.781 1 97.75 201 GLY B C 1
ATOM 3526 O O . GLY B 1 201 ? 0.894 5.34 18.031 1 97.75 201 GLY B O 1
ATOM 3527 N N . GLU B 1 202 ? 1.486 3.348 18.969 1 98.06 202 GLU B N 1
ATOM 3528 C CA . GLU B 1 202 ? 2.809 3.416 18.359 1 98.06 202 GLU B CA 1
ATOM 3529 C C . GLU B 1 202 ? 2.945 2.4 17.219 1 98.06 202 GLU B C 1
ATOM 3531 O O . GLU B 1 202 ? 2.311 1.344 17.25 1 98.06 202 GLU B O 1
ATOM 3536 N N . ALA B 1 203 ? 3.746 2.723 16.25 1 97.94 203 ALA B N 1
ATOM 3537 C CA . ALA B 1 203 ? 4.164 1.875 15.141 1 97.94 203 ALA B CA 1
ATOM 3538 C C . ALA B 1 203 ? 5.547 2.273 14.633 1 97.94 203 ALA B C 1
ATOM 3540 O O . ALA B 1 203 ? 6.145 3.232 15.133 1 97.94 203 ALA B O 1
ATOM 3541 N N . PHE B 1 204 ? 6.098 1.56 13.742 1 98.19 204 PHE B N 1
ATOM 3542 C CA . PHE B 1 204 ? 7.371 1.936 13.141 1 98.19 204 PHE B CA 1
ATOM 3543 C C . PHE B 1 204 ? 7.516 1.317 11.758 1 98.19 204 PHE B C 1
ATOM 3545 O O . PHE B 1 204 ? 6.754 0.421 11.383 1 98.19 204 PHE B O 1
ATOM 3552 N N . PHE B 1 205 ? 8.43 1.783 10.992 1 97.5 205 PHE B N 1
ATOM 3553 C CA . PHE B 1 205 ? 8.828 1.201 9.711 1 97.5 205 PHE B CA 1
ATOM 3554 C C . PHE B 1 205 ? 10.266 1.581 9.375 1 97.5 205 PHE B C 1
ATOM 3556 O O . PHE B 1 205 ? 10.828 2.498 9.977 1 97.5 205 PHE B O 1
ATOM 3563 N N . ASN B 1 206 ? 10.812 0.906 8.438 1 96.31 206 ASN B N 1
ATOM 3564 C CA . ASN B 1 206 ? 12.164 1.206 7.965 1 96.31 206 ASN B CA 1
ATOM 3565 C C . ASN B 1 206 ? 12.141 1.93 6.625 1 96.31 206 ASN B C 1
ATOM 3567 O O . ASN B 1 206 ? 11.422 1.521 5.707 1 96.31 206 ASN B O 1
ATOM 3571 N N . ILE B 1 207 ? 12.922 2.953 6.547 1 95.94 207 ILE B N 1
ATOM 3572 C CA . ILE B 1 207 ? 13.078 3.629 5.266 1 95.94 207 ILE B CA 1
ATOM 3573 C C . ILE B 1 207 ? 14.102 2.881 4.41 1 95.94 207 ILE B C 1
ATOM 3575 O O . ILE B 1 207 ? 15.062 2.311 4.938 1 95.94 207 ILE B O 1
ATOM 3579 N N . THR B 1 208 ? 13.906 2.951 3.098 1 93.94 208 THR B N 1
ATOM 3580 C CA . THR B 1 208 ? 14.828 2.242 2.211 1 93.94 208 THR B CA 1
ATOM 3581 C C . THR B 1 208 ? 15.414 3.189 1.167 1 93.94 208 THR B C 1
ATOM 3583 O O . THR B 1 208 ? 16.234 2.785 0.349 1 93.94 208 THR B O 1
ATOM 3586 N N . MET B 1 209 ? 15 4.512 1.197 1 95.38 209 MET B N 1
ATOM 3587 C CA . MET B 1 209 ? 15.516 5.535 0.29 1 95.38 209 MET B CA 1
ATOM 3588 C C . MET B 1 209 ? 15.266 6.93 0.85 1 95.38 209 MET B C 1
ATOM 3590 O O . MET B 1 209 ? 14.359 7.125 1.658 1 95.38 209 MET B O 1
ATOM 3594 N N . PRO B 1 210 ? 16.062 7.898 0.426 1 95.69 210 PRO B N 1
ATOM 3595 C CA . PRO B 1 210 ? 15.773 9.281 0.811 1 95.69 210 PRO B CA 1
ATOM 3596 C C . PRO B 1 210 ? 14.594 9.875 0.04 1 95.69 210 PRO B C 1
ATOM 3598 O O . PRO B 1 210 ? 14.188 9.32 -0.987 1 95.69 210 PRO B O 1
ATOM 3601 N N . GLY B 1 211 ? 14.102 11.008 0.582 1 95.69 211 GLY B N 1
ATOM 3602 C CA . GLY B 1 211 ? 13 11.703 -0.073 1 95.69 211 GLY B CA 1
ATOM 3603 C C . GLY B 1 211 ? 11.812 11.922 0.836 1 95.69 211 GLY B C 1
ATOM 3604 O O . GLY B 1 211 ? 11.891 11.695 2.045 1 95.69 211 GLY B O 1
ATOM 3605 N N . PRO B 1 212 ? 10.766 12.414 0.27 1 95.88 212 PRO B N 1
ATOM 3606 C CA . PRO B 1 212 ? 9.578 12.719 1.074 1 95.88 212 PRO B CA 1
ATOM 3607 C C . PRO B 1 212 ? 8.742 11.477 1.381 1 95.88 212 PRO B C 1
ATOM 3609 O O . PRO B 1 212 ? 8.375 10.734 0.467 1 95.88 212 PRO B O 1
ATOM 3612 N N . TYR B 1 213 ? 8.516 11.227 2.629 1 97.5 213 TYR B N 1
ATOM 3613 C CA . TYR B 1 213 ? 7.527 10.25 3.084 1 97.5 213 TYR B CA 1
ATOM 3614 C C . TYR B 1 213 ? 6.289 10.945 3.635 1 97.5 213 TYR B C 1
ATOM 3616 O O . TYR B 1 213 ? 6.375 12.047 4.188 1 97.5 213 TYR B O 1
ATOM 3624 N N . ILE B 1 214 ? 5.16 10.32 3.496 1 98 214 ILE B N 1
ATOM 3625 C CA . ILE B 1 214 ? 3.922 10.82 4.09 1 98 214 ILE B CA 1
ATOM 3626 C C . ILE B 1 214 ? 3.279 9.719 4.934 1 98 214 ILE B C 1
ATOM 3628 O O . ILE B 1 214 ? 3.15 8.578 4.488 1 98 214 ILE B O 1
ATOM 3632 N N . ILE B 1 215 ? 2.998 10.023 6.133 1 98.56 215 ILE B N 1
ATOM 3633 C CA . ILE B 1 215 ? 2.248 9.148 7.027 1 98.56 215 ILE B CA 1
ATOM 3634 C C . ILE B 1 215 ? 0.833 9.688 7.215 1 98.56 215 ILE B C 1
ATOM 3636 O O . ILE B 1 215 ? 0.65 10.828 7.645 1 98.56 215 ILE B O 1
ATOM 3640 N N . ARG B 1 216 ? -0.12 8.867 6.938 1 98.44 216 ARG B N 1
ATOM 3641 C CA . ARG B 1 216 ? -1.506 9.32 6.984 1 98.44 216 ARG B CA 1
ATOM 3642 C C . ARG B 1 216 ? -2.299 8.555 8.031 1 98.44 216 ARG B C 1
ATOM 3644 O O . ARG B 1 216 ? -2.184 7.332 8.133 1 98.44 216 ARG B O 1
ATOM 3651 N N . GLU B 1 217 ? -3.053 9.25 8.766 1 98.19 217 GLU B N 1
ATOM 3652 C CA . GLU B 1 217 ? -4.086 8.695 9.633 1 98.19 217 GLU B CA 1
ATOM 3653 C C . GLU B 1 217 ? -5.465 9.25 9.273 1 98.19 217 GLU B C 1
ATOM 3655 O O . GLU B 1 217 ? -5.641 10.461 9.156 1 98.19 217 GLU B O 1
ATOM 3660 N N . ASP B 1 218 ? -6.387 8.375 9.055 1 96.12 218 ASP B N 1
ATOM 3661 C CA . ASP B 1 218 ? -7.797 8.734 8.922 1 96.12 218 ASP B CA 1
ATOM 3662 C C . ASP B 1 218 ? -8.586 8.312 10.156 1 96.12 218 ASP B C 1
ATOM 3664 O O . ASP B 1 218 ? -8.352 7.238 10.719 1 96.12 218 ASP B O 1
ATOM 3668 N N . TRP B 1 219 ? -9.477 9.148 10.531 1 94.75 219 TRP B N 1
ATOM 3669 C CA . TRP B 1 219 ? -10.367 8.852 11.656 1 94.75 219 TRP B CA 1
ATOM 3670 C C . TRP B 1 219 ? -11.773 9.367 11.383 1 94.75 219 TRP B C 1
ATOM 3672 O O . TRP B 1 219 ? -11.977 10.562 11.18 1 94.75 219 TRP B O 1
ATOM 3682 N N . ASP B 1 220 ? -12.68 8.484 11.32 1 92.69 220 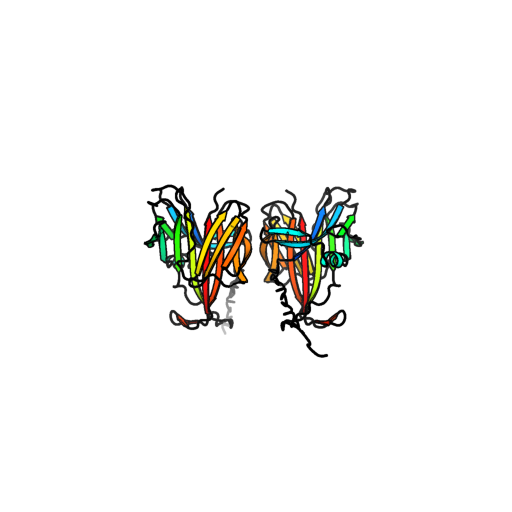ASP B N 1
ATOM 3683 C CA . ASP B 1 220 ? -14.086 8.852 11.148 1 92.69 220 ASP B CA 1
ATOM 3684 C C . ASP B 1 220 ? -14.797 8.961 12.5 1 92.69 220 ASP B C 1
ATOM 3686 O O . ASP B 1 220 ? -14.867 7.988 13.25 1 92.69 220 ASP B O 1
ATOM 3690 N N . ASP B 1 221 ? -15.273 10.094 12.781 1 91.19 221 ASP B N 1
ATOM 3691 C CA . ASP B 1 221 ? -16.047 10.383 13.984 1 91.19 221 ASP B CA 1
ATOM 3692 C C . ASP B 1 221 ? -17.547 10.422 13.688 1 91.19 221 ASP B C 1
ATOM 3694 O O . ASP B 1 221 ? -18 11.258 12.914 1 91.19 221 ASP B O 1
ATOM 3698 N N . ALA B 1 222 ? -18.312 9.477 14.281 1 91.56 222 ALA B N 1
ATOM 3699 C CA . ALA B 1 222 ? -19.75 9.375 14.023 1 91.56 222 ALA B CA 1
ATOM 3700 C C . ALA B 1 222 ? -20.516 10.477 14.75 1 91.56 222 ALA B C 1
ATOM 3702 O O . ALA B 1 222 ? -21.312 10.203 15.641 1 91.56 222 ALA B O 1
ATOM 3703 N N . VAL B 1 223 ? -20.328 11.695 14.414 1 92.31 223 VAL B N 1
ATOM 3704 C CA . VAL B 1 223 ? -21 12.859 14.984 1 92.31 223 VAL B CA 1
ATOM 3705 C C . VAL B 1 223 ? -21.906 13.5 13.938 1 92.31 223 VAL B C 1
ATOM 3707 O O . VAL B 1 223 ? -21.5 13.664 12.781 1 92.31 223 VAL B O 1
ATOM 3710 N N . THR B 1 224 ? -23.109 13.773 14.312 1 94.75 224 THR B N 1
ATOM 3711 C CA . THR B 1 224 ? -24.078 14.422 13.43 1 94.75 224 THR B CA 1
ATOM 3712 C C . THR B 1 224 ? -24.047 15.938 13.625 1 94.75 224 THR B C 1
ATOM 3714 O O . THR B 1 224 ? -23.781 16.422 14.727 1 94.75 224 THR B O 1
ATOM 3717 N N . GLY B 1 225 ? -24.281 16.672 12.523 1 95.81 225 GLY B N 1
ATOM 3718 C CA . GLY B 1 225 ? -24.328 18.125 12.602 1 95.81 225 GLY B CA 1
ATOM 3719 C C . GLY B 1 225 ? -24.75 18.766 11.297 1 95.81 225 GLY B C 1
ATOM 3720 O O . GLY B 1 225 ? -25.312 18.109 10.414 1 95.81 225 GLY B O 1
ATOM 3721 N N . THR B 1 226 ? -24.719 20.094 11.344 1 95.56 226 THR B N 1
ATOM 3722 C CA . THR B 1 226 ? -24.953 20.906 10.164 1 95.56 226 THR B CA 1
ATOM 3723 C C . THR B 1 226 ? -23.812 21.891 9.938 1 95.56 226 THR B C 1
ATOM 3725 O O . THR B 1 226 ? -23.297 22.484 10.891 1 95.56 226 THR B O 1
ATOM 3728 N N . TYR B 1 227 ? -23.359 21.953 8.719 1 95.69 227 TYR B N 1
ATOM 3729 C CA . TYR B 1 227 ? -22.312 22.906 8.352 1 95.69 227 TYR B CA 1
ATOM 3730 C C . TYR B 1 227 ? -22.641 23.578 7.023 1 95.69 227 TYR B C 1
ATOM 3732 O O . TYR B 1 227 ? -22.922 22.906 6.031 1 95.69 227 TYR B O 1
ATOM 3740 N N . LYS B 1 228 ? -22.625 24.953 6.957 1 93 228 LYS B N 1
ATOM 3741 C CA . LYS B 1 228 ? -22.953 25.734 5.777 1 93 228 LYS B CA 1
ATOM 3742 C C . LYS B 1 228 ? -24.234 25.25 5.125 1 93 228 LYS B C 1
ATOM 3744 O O . LYS B 1 228 ? -24.266 24.984 3.924 1 93 228 LYS B O 1
ATOM 3749 N N . ALA B 1 229 ? -25.234 24.859 5.988 1 91.69 229 ALA B N 1
ATOM 3750 C CA . ALA B 1 229 ? -26.625 24.547 5.633 1 91.69 229 ALA B CA 1
ATOM 3751 C C . ALA B 1 229 ? -26.75 23.125 5.117 1 91.69 229 ALA B C 1
ATOM 3753 O O . ALA B 1 229 ? -27.75 22.766 4.492 1 91.69 229 ALA B O 1
ATOM 3754 N N . LEU B 1 230 ? -25.766 22.344 5.309 1 93.88 230 LEU B N 1
ATOM 3755 C CA . LEU B 1 230 ? -25.859 20.953 4.902 1 93.88 230 LEU B CA 1
ATOM 3756 C C . LEU B 1 230 ? -25.656 20.031 6.098 1 93.88 230 LEU B C 1
ATOM 3758 O O . LEU B 1 230 ? -24.703 20.203 6.871 1 93.88 230 LEU B O 1
ATOM 3762 N N . SER B 1 231 ? -26.547 19.156 6.23 1 94.62 231 SER B N 1
ATOM 3763 C CA . SER B 1 231 ? -26.453 18.188 7.316 1 94.62 231 SER B CA 1
ATOM 3764 C C . SER B 1 231 ? -25.438 17.094 7.004 1 94.62 231 SER B C 1
ATOM 3766 O O . SER B 1 231 ? -25.203 16.766 5.84 1 94.62 231 SER B O 1
ATOM 3768 N N . TYR B 1 232 ? -24.75 16.531 8.016 1 96.44 232 TYR B N 1
ATOM 3769 C CA . TYR B 1 232 ? -23.844 15.391 7.902 1 96.44 232 TYR B CA 1
ATOM 3770 C C . TYR B 1 232 ? -24.016 14.43 9.07 1 96.44 232 TYR B C 1
ATOM 3772 O O . TYR B 1 232 ? -24.547 14.805 10.117 1 96.44 232 TYR B O 1
ATOM 3780 N N . THR B 1 233 ? -23.562 13.164 8.883 1 95.06 233 THR B N 1
ATOM 3781 C CA . THR B 1 233 ? -23.703 12.156 9.93 1 95.06 233 THR B CA 1
ATOM 3782 C C . THR B 1 233 ? -22.328 11.633 10.359 1 95.06 233 THR B C 1
ATOM 3784 O O . THR B 1 233 ? -22.234 10.719 11.18 1 95.06 233 THR B O 1
ATOM 3787 N N . SER B 1 234 ? -21.266 12.219 9.805 1 95.31 234 SER B N 1
ATOM 3788 C CA . SER B 1 234 ? -19.922 11.852 10.195 1 95.31 234 SER B CA 1
ATOM 3789 C C . SER B 1 234 ? -18.922 12.977 9.906 1 95.31 234 SER B C 1
ATOM 3791 O O . SER B 1 234 ? -19.156 13.789 9.008 1 95.31 234 SER B O 1
ATOM 3793 N N . VAL B 1 235 ? -17.922 13.078 10.727 1 95.94 235 VAL B N 1
ATOM 3794 C CA . VAL B 1 235 ? -16.781 13.945 10.453 1 95.94 235 VAL B CA 1
ATOM 3795 C C . VAL B 1 235 ? -15.555 13.086 10.141 1 95.94 235 VAL B C 1
ATOM 3797 O O . VAL B 1 235 ? -15.18 12.219 10.93 1 95.94 235 VAL B O 1
ATOM 3800 N N . ARG B 1 236 ? -15.016 13.258 8.977 1 96.19 236 ARG B N 1
ATOM 3801 C CA . ARG B 1 236 ? -13.766 12.578 8.633 1 96.19 236 ARG B CA 1
ATOM 3802 C C . ARG B 1 236 ? -12.562 13.453 8.938 1 96.19 236 ARG B C 1
ATOM 3804 O O . ARG B 1 236 ? -12.367 14.5 8.312 1 96.19 236 ARG B O 1
ATOM 3811 N N . HIS B 1 237 ? -11.781 13.023 9.953 1 97.06 237 HIS B N 1
ATOM 3812 C CA . HIS B 1 237 ? -10.5 13.656 10.242 1 97.06 237 HIS B CA 1
ATOM 3813 C C . HIS B 1 237 ? -9.359 12.953 9.508 1 97.06 237 HIS B C 1
ATOM 3815 O O . HIS B 1 237 ? -9.266 11.727 9.547 1 97.06 237 HIS B O 1
ATOM 3821 N N . ARG B 1 238 ? -8.5 13.68 8.828 1 97.88 238 ARG B N 1
ATOM 3822 C CA . ARG B 1 238 ? -7.332 13.117 8.156 1 97.88 238 ARG B CA 1
ATOM 3823 C C . ARG B 1 238 ? -6.082 13.938 8.469 1 97.88 238 ARG B C 1
ATOM 3825 O O . ARG B 1 238 ? -6.066 15.156 8.281 1 97.88 238 ARG B O 1
ATOM 3832 N N . CYS B 1 239 ? -5.086 13.297 8.922 1 98.56 239 CYS B N 1
ATOM 3833 C CA . CYS B 1 239 ? -3.795 13.938 9.148 1 98.56 239 CYS B CA 1
ATOM 3834 C C . CYS B 1 239 ? -2.725 13.352 8.234 1 98.56 239 CYS B C 1
ATOM 3836 O O . CYS B 1 239 ? -2.494 12.141 8.242 1 98.56 239 CYS B O 1
ATOM 3838 N N . ASN B 1 240 ? -2.123 14.125 7.426 1 98.62 240 ASN B N 1
ATOM 3839 C CA . ASN B 1 240 ? -0.913 13.766 6.695 1 98.62 240 ASN B CA 1
ATOM 3840 C C . ASN B 1 240 ? 0.332 14.367 7.34 1 98.62 240 ASN B C 1
ATOM 3842 O O . ASN B 1 240 ? 0.486 15.586 7.379 1 98.62 240 ASN B O 1
ATOM 3846 N N . TYR B 1 241 ? 1.085 13.539 7.906 1 98.56 241 TYR B N 1
ATOM 3847 C CA . TYR B 1 241 ? 2.396 13.938 8.406 1 98.56 241 TYR B CA 1
ATOM 3848 C C . TYR B 1 241 ? 3.447 13.852 7.301 1 98.56 241 TYR B C 1
ATOM 3850 O O . TYR B 1 241 ? 3.705 12.773 6.766 1 98.56 241 TYR B O 1
ATOM 3858 N N . CYS B 1 242 ? 4.055 14.945 7.016 1 98.44 242 CYS B N 1
ATOM 3859 C CA . CYS B 1 242 ? 5.047 15.023 5.953 1 98.44 242 CYS B CA 1
ATOM 3860 C C . CYS B 1 242 ? 6.461 14.922 6.516 1 98.44 242 CYS B C 1
ATOM 3862 O O . CYS B 1 242 ? 6.887 15.789 7.281 1 98.44 242 CYS B O 1
ATOM 3864 N N . LEU B 1 243 ? 7.191 13.875 6.105 1 95.25 243 LEU B N 1
ATOM 3865 C CA . LEU B 1 243 ? 8.484 13.508 6.664 1 95.25 243 LEU B CA 1
ATOM 3866 C C . LEU B 1 243 ? 9.57 13.539 5.59 1 95.25 243 LEU B C 1
ATOM 3868 O O . LEU B 1 243 ? 9.734 12.562 4.848 1 95.25 243 LEU B O 1
ATOM 3872 N N . PRO B 1 244 ? 10.289 14.625 5.531 1 92 244 PRO B N 1
ATOM 3873 C CA . PRO B 1 244 ? 11.414 14.648 4.598 1 92 244 PRO B CA 1
ATOM 3874 C C . PRO B 1 244 ? 12.625 13.875 5.117 1 92 244 PRO B C 1
ATOM 3876 O O . PRO B 1 244 ? 13.148 14.18 6.191 1 92 244 PRO B O 1
ATOM 3879 N N . ILE B 1 245 ? 12.969 12.781 4.426 1 91.56 245 ILE B N 1
ATOM 3880 C CA . ILE B 1 245 ? 14.133 12.008 4.824 1 91.56 245 ILE B CA 1
ATOM 3881 C C . ILE B 1 245 ? 15.336 12.414 3.979 1 91.56 245 ILE B C 1
ATOM 3883 O O . ILE B 1 245 ? 15.289 12.352 2.748 1 91.56 245 ILE B O 1
ATOM 3887 N N . THR B 1 246 ? 16.281 12.938 4.695 1 83.5 246 THR B N 1
ATOM 3888 C CA . THR B 1 246 ? 17.531 13.273 4.027 1 83.5 246 THR B CA 1
ATOM 3889 C C . THR B 1 246 ? 18.547 12.141 4.176 1 83.5 246 THR B C 1
ATOM 3891 O O . THR B 1 246 ? 18.453 11.336 5.109 1 83.5 246 THR B O 1
ATOM 3894 N N . GLN B 1 247 ? 19.438 11.719 3.242 1 71.56 247 GLN B N 1
ATOM 3895 C CA . GLN B 1 247 ? 20.422 10.648 3.277 1 71.56 247 GLN B CA 1
ATOM 3896 C C . GLN B 1 247 ? 21.219 10.672 4.578 1 71.56 247 GLN B C 1
ATOM 3898 O O . GLN B 1 247 ? 21.422 11.734 5.172 1 71.56 247 GLN B O 1
#

Nearest PDB structures (foldseek):
  5uv8-assembly1_A  TM=2.843E-01  e=1.152E-03  Homo sapiens
  4a2m-assembly1_A  TM=2.044E-01  e=3.285E-01  Bacteroides thetaiotaomicron VPI-5482
  4a2m-assembly2_D  TM=1.836E-01  e=3.465E-01  Bacteroides thetaiotaomicron VP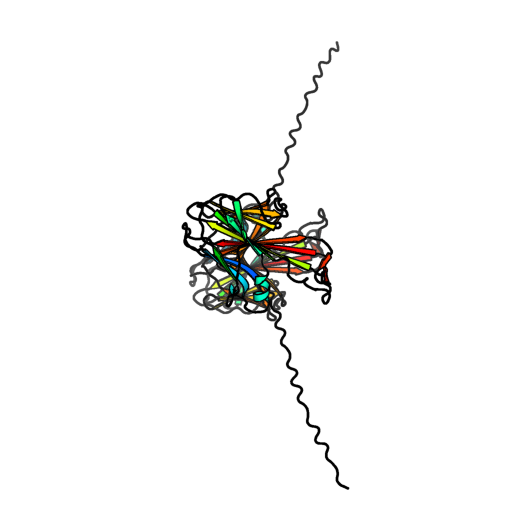I-5482
  4a2m-assembly2_C  TM=1.816E-01  e=7.712E-01  Bacteroides thetaiotaomicron VPI-5482
  4a2m-assembly1_B  TM=1.874E-01  e=1.007E+00  Bacteroides thetaiotaomicron VPI-5482

Radius of gyration: 28.72 Å; Cα contacts (8 Å, |Δi|>4): 1173; chains: 2; bounding box: 72×67×126 Å

Organism: NCBI:txid1302689